Protein AF-A0A7U9SKX0-F1 (afdb_monomer)

Nearest PDB structures (foldseek):
  7txp-assembly1_A  TM=8.288E-01  e=1.253E-04  Acinetobacter baumannii
  7tol-assembly1_A  TM=6.303E-01  e=2.657E-05  Methanocaldococcus jannaschii
  4m99-assembly1_B  TM=7.082E-01  e=8.285E-03  Neisseria gonorrhoeae FA 1090
  4eaa-assembly1_A  TM=6.145E-01  e=7.823E-03  Caulobacter vibrioides
  4eab-assembly1_A  TM=6.140E-01  e=1.471E-02  Caulobacter vibrioides

pLDDT: mean 85.01, std 16.3, range [20.91, 98.81]

Secondary structure (DSSP, 8-state):
-----GGGS-SPEEEEE-SSHHHHHHHHHHHHTT--EEEEE-S-GGGTTSEETTEEEE-HHHHHHHTTTEEEEE-STTHHHHHHHHHHTT--EEEEETTEEE---SS--GGG-SSHHHHHHHHHTSEEEEES-HHHHHHHHHHTTTS-------TT-------HHHHTTEEEEESSTTS----TT--EEETHHHHGGGGTT--GGGT--HHHHHHHHHTPPPPSS----GGGTEEEE-TT-EEESS-TTTB---EETTTS-HHHHHHSHHHHHHHHHHHTT--TTB-TTT-TTS-S-------TTTTPPP--SS-SEEEE-----BSB--TTT-SS-B---HHHHHHHHHHHHHHHHTTHHHH-SEEEE-SSS-TTT-HHHHHHHH-SSSPEEEEEEEE-STT--HHHHHHHHHHEEEEEEEEE---SSHHHHHHHH-BS-TTHHHHHHHHHHHHHHHHHTTS-SEEEEEEEE-TTTGGGHHHHHHHHHHHT-SEEEEEE----SSS-HHHHHTT-SB-TTSPBPHHHHHHHHT----TTTEEESS---

Sequence (549 aa):
MKKMYLADVCEKEIVVFGCGKWGKRCIKDLLKKGWTVIGCCDNDTEKWGKQFSNYPVYSVEEIVRMKDRVTVVIATQYFPQIKKQLQKLGIDAFIYYSHNIYGLAYNHSIMGYEDAESLYHFLGSRYIRLVGTYKHREDFKYIFDKIRIDDEYDINGNCGWYGDNTKENLLCILCEKETDTFGSDVNYIYAEELFCTLDEDYIESSGKIPSLMLMKTYYGAMQDQTICARPFYYSVINSVYDFHFCCGDWSDSVGNILESSPDEIWNSSIAKIFRLSLINRTYSFCNVNTCVHLKPQADTTDKRMAGLPETKHIPDVLEIGIDKTCNLFCKSCRDCVIVENGGRKRKTEMARDIIISSGWLESCNTLLLGGQGEVFFSNVYKELMFHGGGKRSSLDLRTNGTLLTEEYFEKLKIKYRKLKIIVSIDAADKTTYRKLRRSNNVDSWDNLGKNLQMLAEKRKCGELDYFQINMCVQWDNYREIPAFIQWGEKLGVDKVYLTPIRNWGTYNSKEFEGVRIFDDNKVLKPEIKEVIHNLDYNKNKVEFAFDIS

Solvent-accessible surface area (backbone atoms only — not comparable to full-atom values): 30770 Å² total; per-residue (Å²): 133,81,82,61,47,67,89,66,61,67,100,48,40,32,29,35,33,22,90,46,78,49,19,60,49,47,52,55,53,38,49,76,72,71,47,59,71,70,29,31,27,45,89,55,73,90,48,44,82,39,70,56,97,89,22,48,22,36,45,68,72,56,47,62,77,40,46,93,54,41,39,38,31,33,15,47,96,61,39,71,62,51,47,56,54,34,52,77,67,75,41,72,66,31,43,50,51,91,96,41,58,50,67,88,65,83,83,80,56,80,90,76,51,95,47,66,67,57,42,51,52,54,51,61,75,36,46,28,35,78,41,57,56,70,68,41,42,52,51,46,48,65,73,47,66,86,59,65,70,68,69,80,81,59,94,79,79,66,79,78,86,71,61,77,79,50,61,80,40,37,36,36,33,32,45,44,93,79,70,80,78,77,63,99,83,65,53,61,47,52,43,76,78,53,36,54,64,41,43,77,70,55,45,71,78,35,78,54,54,27,32,61,53,39,52,52,34,74,75,36,67,67,45,62,34,63,71,61,53,50,62,41,35,30,34,28,32,35,63,85,38,34,30,20,47,48,60,71,85,30,26,61,56,54,22,30,51,87,80,42,53,68,63,57,40,66,71,24,48,52,37,51,45,53,45,46,13,31,59,54,30,31,44,74,58,46,36,74,93,68,27,87,85,57,53,96,55,71,39,86,74,89,62,73,62,67,90,52,68,80,68,56,94,58,44,43,30,42,34,46,24,50,52,58,20,19,74,46,24,24,61,69,76,35,93,54,68,40,69,73,51,76,72,60,32,52,52,44,53,50,45,50,51,51,49,59,73,66,46,48,78,72,68,25,48,30,42,34,42,32,84,52,24,27,39,81,66,23,65,67,45,41,47,69,75,62,58,74,90,67,67,28,53,30,37,43,39,35,34,65,37,51,71,54,42,70,71,55,49,54,54,46,57,66,40,27,76,36,41,32,44,37,31,50,56,46,49,64,46,72,67,49,27,54,68,44,41,29,60,88,54,89,55,42,64,61,39,26,54,53,30,49,51,52,49,27,51,34,39,74,75,64,77,32,75,41,42,32,43,32,31,57,38,23,60,87,40,49,88,34,52,68,57,37,52,55,49,36,60,76,43,64,45,62,33,38,41,37,34,71,56,70,84,76,75,65,49,55,76,75,58,39,61,71,35,40,53,48,51,98,84,70,44,65,36,67,75,56,46,54,60,56,74,73,56,87,75,61,71,88,35,44,45,65,72,56,86,81,127

Radius of gyration: 29.59 Å; Cα contacts (8 Å, |Δi|>4): 926; chains: 1; bounding box: 76×55×83 Å

Foldseek 3Di:
DDDCAVVVVPDAAEEEEDLDPQSLVQVVLCVVVVGHHAAYEYCPPVQAQHDRPNHHYHYPVVCLVCLVRYEYEYRDLCVVVVVVVCVVSVHHYWYCAPSGTDDDDPDDDCVPDNAVVRSLVLLQQAAEAEDDDPLLSVLLCLLPVSRDHNDDDDPPPDDDDDDPVNQVRYEYEYSDDPPDDDDPRHHYDYSLSCQRSLQVLPAVQLVDGLSVLLVCLSPADADQWAQDQQLQAAWEQAQQQFIDSDPVVFFRGQHGCLRPFQLSSCPGSSSSSCNSSSLRNRNSGTPLVPDPRTDPHGDPDNDRCPPHDHRDSAHLEYEYHHDQQAQWAFLQQHDDGDDDDDPSVVVLVSSLVSVLVVCRLQVHQEYEYDDRYALQRDPSSVCSQQPDDDAHRYYAYEHCQQRCDPVNLVSNLNRYVAYAYEHEQQALDPVLSCNGTNGPDPCSVVSSVVRLLVVLVCVVVVSHPAFEYEHADWLSHLLCVQSQQVVCVVSVHQAYEYEHRDRPPSDDPVRVCRIGQADPVRHGDPVSLVSVVPDDHDPSHYDYPGDSD

Mean predicted aligned error: 11.72 Å

Structure (mmCIF, N/CA/C/O backbone):
data_AF-A0A7U9SKX0-F1
#
_entry.id   AF-A0A7U9SKX0-F1
#
loop_
_atom_site.group_PDB
_atom_site.id
_atom_site.type_symbol
_atom_site.label_atom_id
_atom_site.label_alt_id
_atom_site.label_comp_id
_atom_site.label_asym_id
_atom_site.label_entity_id
_atom_site.label_seq_id
_atom_site.pdbx_PDB_ins_code
_atom_site.Cartn_x
_atom_site.Cartn_y
_atom_site.Cartn_z
_atom_site.occupancy
_atom_site.B_iso_or_equiv
_atom_site.auth_seq_id
_atom_site.auth_comp_id
_atom_site.auth_asym_id
_atom_site.auth_atom_id
_atom_site.pdbx_PDB_model_num
ATOM 1 N N . MET A 1 1 ? 29.977 -18.838 -32.651 1.00 25.42 1 MET A N 1
ATOM 2 C CA . MET A 1 1 ? 30.640 -17.514 -32.582 1.00 25.42 1 MET A CA 1
ATOM 3 C C . MET A 1 1 ? 30.849 -17.150 -31.121 1.00 25.42 1 MET A C 1
ATOM 5 O O . MET A 1 1 ? 29.916 -17.297 -30.341 1.00 25.42 1 MET A O 1
ATOM 9 N N . LYS A 1 2 ? 32.079 -16.789 -30.732 1.00 20.91 2 LYS A N 1
ATOM 10 C CA . LYS A 1 2 ? 32.450 -16.482 -29.341 1.00 20.91 2 LYS A CA 1
ATOM 11 C C . LYS A 1 2 ? 31.756 -15.197 -28.881 1.00 20.91 2 LYS A C 1
ATOM 13 O O . LYS A 1 2 ? 31.812 -14.193 -29.583 1.00 20.91 2 LYS A O 1
ATOM 18 N N . LYS A 1 3 ? 31.151 -15.238 -27.690 1.00 26.38 3 LYS A N 1
ATOM 19 C CA . LYS A 1 3 ? 30.895 -14.045 -26.871 1.00 26.38 3 LYS A CA 1
ATOM 20 C C . LYS A 1 3 ? 32.191 -13.238 -26.843 1.00 26.38 3 LYS A C 1
ATOM 22 O O . LYS A 1 3 ? 33.205 -13.813 -26.479 1.00 26.38 3 LYS A O 1
ATOM 27 N N . MET A 1 4 ? 32.157 -11.973 -27.248 1.00 32.72 4 MET A N 1
ATOM 28 C CA . MET A 1 4 ? 33.232 -11.042 -26.928 1.00 32.72 4 MET A CA 1
ATOM 29 C C . MET A 1 4 ? 32.782 -10.324 -25.662 1.00 32.72 4 MET A C 1
ATOM 31 O O . MET A 1 4 ? 32.078 -9.314 -25.706 1.00 32.72 4 MET A O 1
ATOM 35 N N . TYR A 1 5 ? 33.071 -10.937 -24.518 1.00 36.50 5 TYR A N 1
ATOM 36 C CA . TYR A 1 5 ? 32.975 -10.226 -23.253 1.00 36.50 5 TYR A CA 1
ATOM 37 C C . TYR A 1 5 ? 34.043 -9.136 -23.253 1.00 36.50 5 TYR A C 1
ATOM 39 O O . TYR A 1 5 ? 35.028 -9.228 -23.977 1.00 36.50 5 TYR A O 1
ATOM 47 N N . LEU A 1 6 ? 33.919 -8.134 -22.385 1.00 42.25 6 LEU A N 1
ATOM 48 C CA . LEU A 1 6 ? 35.057 -7.261 -22.096 1.00 42.25 6 LEU A CA 1
ATOM 49 C C . LEU A 1 6 ? 36.326 -8.076 -21.791 1.00 42.25 6 LEU A C 1
ATOM 51 O O . LEU A 1 6 ? 37.399 -7.656 -22.177 1.00 42.25 6 LEU A O 1
ATOM 55 N N . ALA A 1 7 ? 36.194 -9.280 -21.214 1.00 41.09 7 ALA A N 1
ATOM 56 C CA . ALA A 1 7 ? 37.291 -10.227 -20.995 1.00 41.09 7 ALA A CA 1
ATOM 57 C C . ALA A 1 7 ? 38.054 -10.650 -22.272 1.00 41.09 7 ALA A C 1
ATOM 59 O O . ALA A 1 7 ? 39.193 -11.091 -22.166 1.00 41.09 7 ALA A O 1
ATOM 60 N N . ASP A 1 8 ? 37.463 -10.491 -23.458 1.00 39.78 8 ASP A N 1
ATOM 61 C CA . ASP A 1 8 ? 38.101 -10.726 -24.760 1.00 39.78 8 ASP A CA 1
ATOM 62 C C . ASP A 1 8 ? 38.714 -9.439 -25.356 1.00 39.78 8 ASP A C 1
ATOM 64 O O . ASP A 1 8 ? 39.397 -9.480 -26.380 1.00 39.78 8 ASP A O 1
ATOM 68 N N . VAL A 1 9 ? 38.510 -8.285 -24.707 1.00 47.72 9 VAL A N 1
ATOM 69 C CA . VAL A 1 9 ? 39.101 -6.985 -25.054 1.00 47.72 9 VAL A CA 1
ATOM 70 C C . VAL A 1 9 ? 40.469 -6.872 -24.376 1.00 47.72 9 VAL A C 1
ATOM 72 O O . VAL A 1 9 ? 40.658 -6.221 -23.354 1.00 47.72 9 VAL A O 1
ATOM 75 N N . CYS A 1 10 ? 41.397 -7.620 -24.965 1.00 45.69 10 CYS A N 1
ATOM 76 C CA . CYS A 1 10 ? 42.851 -7.469 -25.002 1.00 45.69 10 CYS A CA 1
ATOM 77 C C . CYS A 1 10 ? 43.433 -6.211 -24.313 1.00 45.69 10 CYS A C 1
ATOM 79 O O . CYS A 1 10 ? 43.109 -5.109 -24.737 1.00 45.69 10 CYS A O 1
ATOM 81 N N . GLU A 1 11 ? 44.335 -6.409 -23.335 1.00 57.34 11 GLU A N 1
ATOM 82 C CA . GLU A 1 11 ? 45.517 -5.609 -22.898 1.00 57.34 11 GLU A CA 1
ATOM 83 C C . GLU A 1 11 ? 45.467 -4.060 -22.785 1.00 57.34 11 GLU A C 1
ATOM 85 O O . GLU A 1 11 ? 46.431 -3.459 -22.309 1.00 57.34 11 GLU A O 1
ATOM 90 N N . LYS A 1 12 ? 44.381 -3.390 -23.176 1.00 70.88 12 LYS A N 1
ATOM 91 C CA . LYS A 1 12 ? 44.266 -1.931 -23.297 1.00 70.88 12 LYS A CA 1
ATOM 92 C C . LYS A 1 12 ? 43.593 -1.304 -22.079 1.00 70.88 12 LYS A C 1
ATOM 94 O O . LYS A 1 12 ? 42.684 -1.866 -21.471 1.00 70.88 12 LYS A O 1
ATOM 99 N N . GLU A 1 13 ? 44.017 -0.091 -21.752 1.00 86.12 13 GLU A N 1
ATOM 100 C CA . GLU A 1 13 ? 43.443 0.719 -20.674 1.00 86.12 13 GLU A CA 1
ATOM 101 C C . GLU A 1 13 ? 42.091 1.322 -21.087 1.00 86.12 13 GLU A C 1
ATOM 103 O O . GLU A 1 13 ? 41.861 1.595 -22.263 1.00 86.12 13 GLU A O 1
ATOM 108 N N . ILE A 1 14 ? 41.182 1.561 -20.137 1.00 90.06 14 ILE A N 1
ATOM 109 C CA . ILE A 1 14 ? 39.834 2.060 -20.444 1.00 90.06 14 ILE A CA 1
ATOM 110 C C . ILE A 1 14 ? 39.716 3.566 -20.214 1.00 90.06 14 ILE A C 1
ATOM 112 O O . ILE A 1 14 ? 40.054 4.079 -19.143 1.00 90.06 14 ILE A O 1
ATOM 116 N N . VAL A 1 15 ? 39.119 4.254 -21.189 1.00 93.38 15 VAL A N 1
ATOM 117 C CA . VAL A 1 15 ? 38.597 5.616 -21.038 1.00 93.38 15 VAL A CA 1
ATOM 118 C C . VAL A 1 15 ? 37.073 5.595 -21.095 1.00 93.38 15 VAL A C 1
ATOM 120 O O . VAL A 1 15 ? 36.487 5.088 -22.050 1.00 93.38 15 VAL A O 1
ATOM 123 N N . VAL A 1 16 ? 36.417 6.190 -20.098 1.00 92.81 16 VAL A N 1
ATOM 124 C CA . VAL A 1 16 ? 34.949 6.293 -20.055 1.00 92.81 16 VAL A CA 1
ATOM 125 C C . VAL A 1 16 ? 34.485 7.612 -20.677 1.00 92.81 16 VAL A C 1
ATOM 127 O O . VAL A 1 16 ? 34.764 8.687 -20.152 1.00 92.81 16 VAL A O 1
ATOM 130 N N . PHE A 1 17 ? 33.747 7.552 -21.783 1.00 92.56 17 PHE A N 1
ATOM 131 C CA . PHE A 1 17 ? 33.210 8.728 -22.467 1.00 92.56 17 PHE A CA 1
ATOM 132 C C . PHE A 1 17 ? 31.843 9.119 -21.880 1.00 92.56 17 PHE A C 1
ATOM 134 O O . PHE A 1 17 ? 30.836 8.459 -22.135 1.00 92.56 17 PHE A O 1
ATOM 141 N N . GLY A 1 18 ? 31.806 10.207 -21.108 1.00 90.75 18 GLY A N 1
ATOM 142 C CA . GLY A 1 18 ? 30.617 10.796 -20.491 1.00 90.75 18 GLY A CA 1
ATOM 143 C C . GLY A 1 18 ? 30.817 11.103 -19.006 1.00 90.75 18 GLY A C 1
ATOM 144 O O . GLY A 1 18 ? 30.675 10.223 -18.161 1.00 90.75 18 GLY A O 1
ATOM 145 N N . CYS A 1 19 ? 31.064 12.364 -18.642 1.00 89.81 19 CYS A N 1
ATOM 146 C CA . CYS A 1 19 ? 31.247 12.790 -17.248 1.00 89.81 19 CYS A CA 1
ATOM 147 C C . CYS A 1 19 ? 29.909 13.166 -16.591 1.00 89.81 19 CYS A C 1
ATOM 149 O O . CYS A 1 19 ? 29.687 14.312 -16.190 1.00 89.81 19 CYS A O 1
ATOM 151 N N . GLY A 1 20 ? 28.998 12.194 -16.513 1.00 82.50 20 GLY A N 1
ATOM 152 C CA . GLY A 1 20 ? 27.678 12.319 -15.889 1.00 82.50 20 GLY A CA 1
ATOM 153 C C . GLY A 1 20 ? 27.314 11.097 -15.040 1.00 82.50 20 GLY A C 1
ATOM 154 O O . GLY A 1 20 ? 28.165 10.262 -14.725 1.00 82.50 20 GLY A O 1
ATOM 155 N N . LYS A 1 21 ? 26.032 10.955 -14.678 1.00 72.31 21 LYS A N 1
ATOM 156 C CA . LYS A 1 21 ? 25.551 9.843 -13.830 1.00 72.31 21 LYS A CA 1
ATOM 157 C C . LYS A 1 21 ? 25.954 8.457 -14.362 1.00 72.31 21 LYS A C 1
ATOM 159 O O . LYS A 1 21 ? 26.400 7.604 -13.595 1.00 72.31 21 LYS A O 1
ATOM 164 N N . TRP A 1 22 ? 25.866 8.270 -15.679 1.00 75.06 22 TRP A N 1
ATOM 165 C CA . TRP A 1 22 ? 26.190 7.023 -16.370 1.00 75.06 22 TRP A CA 1
ATOM 166 C C . TRP A 1 22 ? 27.690 6.721 -16.378 1.00 75.06 22 TRP A C 1
ATOM 168 O O . TRP A 1 22 ? 28.068 5.591 -16.083 1.00 75.06 22 TRP A O 1
ATOM 178 N N . GLY A 1 23 ? 28.548 7.723 -16.583 1.00 83.50 23 GLY A N 1
ATOM 179 C CA . GLY A 1 23 ? 29.998 7.561 -16.471 1.00 83.50 23 GLY A CA 1
ATOM 180 C C . GLY A 1 23 ? 30.450 7.147 -15.077 1.00 83.50 23 GLY A C 1
ATOM 181 O O . GLY A 1 23 ? 31.205 6.189 -14.935 1.00 83.50 23 GLY A O 1
ATOM 182 N N . LYS A 1 24 ? 29.924 7.787 -14.021 1.00 80.56 24 LYS A N 1
ATOM 183 C CA . LYS A 1 24 ? 30.245 7.408 -12.628 1.00 80.56 24 LYS A CA 1
ATOM 184 C C . LYS A 1 24 ? 29.889 5.946 -12.342 1.00 80.56 24 LYS A C 1
ATOM 186 O O . LYS A 1 24 ? 30.622 5.240 -11.650 1.00 80.56 24 LYS A O 1
ATOM 191 N N . ARG A 1 25 ? 28.754 5.493 -12.878 1.00 73.56 25 ARG A N 1
ATOM 192 C CA . ARG A 1 25 ? 28.272 4.114 -12.755 1.00 73.56 25 ARG A CA 1
ATOM 193 C C . ARG A 1 25 ? 29.148 3.135 -13.543 1.00 73.56 25 ARG A C 1
ATOM 195 O O . ARG A 1 25 ? 29.570 2.128 -12.982 1.00 73.56 25 ARG A O 1
ATOM 202 N N . CYS A 1 26 ? 29.480 3.484 -14.786 1.00 80.12 26 CYS A N 1
ATOM 203 C CA . CYS A 1 26 ? 30.374 2.728 -15.658 1.00 80.12 26 CYS A CA 1
ATOM 204 C C . CYS A 1 26 ? 31.718 2.455 -14.990 1.00 80.12 26 CYS A C 1
ATOM 206 O O . CYS A 1 26 ? 32.119 1.300 -14.869 1.00 80.12 26 CYS A O 1
ATOM 208 N N . ILE A 1 27 ? 32.354 3.501 -14.458 1.00 84.00 27 ILE A N 1
ATOM 209 C CA . ILE A 1 27 ? 33.626 3.401 -13.733 1.00 84.00 27 ILE A CA 1
ATOM 210 C C . ILE A 1 27 ? 33.508 2.404 -12.577 1.00 84.00 27 ILE A C 1
ATOM 212 O O . ILE A 1 27 ? 34.331 1.502 -12.448 1.00 84.00 27 ILE A O 1
ATOM 216 N N . LYS A 1 28 ? 32.460 2.516 -11.752 1.00 76.44 28 LYS A N 1
ATOM 217 C CA . LYS A 1 28 ? 32.255 1.619 -10.605 1.00 76.44 28 LYS A CA 1
ATOM 218 C C . LYS A 1 28 ? 32.132 0.151 -11.027 1.00 76.44 28 LYS A C 1
ATOM 220 O O . LYS A 1 28 ? 32.676 -0.721 -10.352 1.00 76.44 28 LYS A O 1
ATOM 225 N N . ASP A 1 29 ? 31.416 -0.126 -12.110 1.00 68.12 29 ASP A N 1
ATOM 226 C CA . ASP A 1 29 ? 31.218 -1.494 -12.594 1.00 68.12 29 ASP A CA 1
ATOM 227 C C . ASP A 1 29 ? 32.470 -2.073 -13.246 1.00 68.12 29 ASP A C 1
ATOM 229 O O . ASP A 1 29 ? 32.785 -3.243 -13.029 1.00 68.12 29 ASP A O 1
ATOM 233 N N . LEU A 1 30 ? 33.196 -1.253 -14.004 1.00 78.00 30 LEU A N 1
ATOM 234 C CA . LEU A 1 30 ? 34.485 -1.611 -14.588 1.00 78.00 30 LEU A CA 1
ATOM 235 C C . LEU A 1 30 ? 35.498 -1.970 -13.496 1.00 78.00 30 LEU A C 1
ATOM 237 O O . LEU A 1 30 ? 36.099 -3.041 -13.551 1.00 78.00 30 LEU A O 1
ATOM 241 N N . LEU A 1 31 ? 35.605 -1.148 -12.449 1.00 79.31 31 LEU A N 1
ATOM 242 C CA . LEU A 1 31 ? 36.495 -1.412 -11.315 1.00 79.31 31 LEU A CA 1
ATOM 243 C C . LEU A 1 31 ? 36.131 -2.705 -10.576 1.00 79.31 31 LEU A C 1
ATOM 245 O O . LEU A 1 31 ? 37.008 -3.507 -10.268 1.00 79.31 31 LEU A O 1
ATOM 249 N N . LYS A 1 32 ? 34.837 -2.959 -10.336 1.00 68.50 32 LYS A N 1
ATOM 250 C CA . LYS A 1 32 ? 34.375 -4.224 -9.732 1.00 68.50 32 LYS A CA 1
ATOM 251 C C . LYS A 1 32 ? 34.742 -5.454 -10.560 1.00 68.50 32 LYS A C 1
ATOM 253 O O . LYS A 1 32 ? 34.928 -6.527 -9.999 1.00 68.50 32 LYS A O 1
ATOM 258 N N . LYS A 1 33 ? 34.800 -5.298 -11.882 1.00 63.91 33 LYS A N 1
ATOM 259 C CA . LYS A 1 33 ? 35.157 -6.349 -12.838 1.00 63.91 33 LYS A CA 1
ATOM 260 C C . LYS A 1 33 ? 36.677 -6.447 -13.073 1.00 63.91 33 LYS A C 1
ATOM 262 O O . LYS A 1 33 ? 37.085 -7.241 -13.911 1.00 63.91 33 LYS A O 1
ATOM 267 N N . GLY A 1 34 ? 37.493 -5.676 -12.345 1.00 71.50 34 GLY A N 1
ATOM 268 C CA . GLY A 1 34 ? 38.957 -5.728 -12.407 1.00 71.50 34 GLY A CA 1
ATOM 269 C C . GLY A 1 34 ? 39.593 -4.935 -13.552 1.00 71.50 34 GLY A C 1
ATOM 270 O O . GLY A 1 34 ? 40.756 -5.165 -13.861 1.00 71.50 34 GLY A O 1
ATOM 271 N N . TRP A 1 35 ? 38.859 -4.018 -14.190 1.00 81.9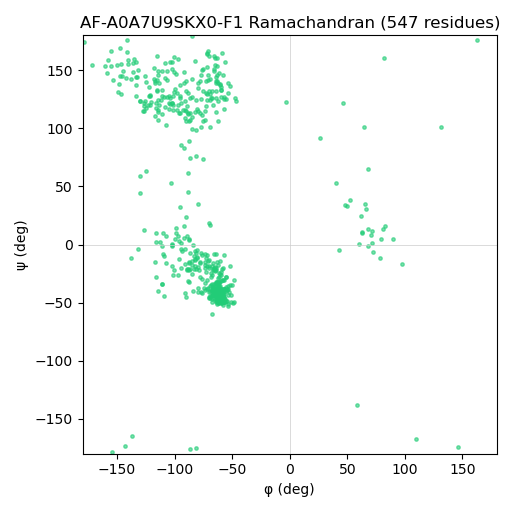4 35 TRP A N 1
ATOM 272 C CA . TRP A 1 35 ? 39.371 -3.236 -15.321 1.00 81.94 35 TRP A CA 1
ATOM 273 C C . TRP A 1 35 ? 40.144 -1.991 -14.888 1.00 81.94 35 TRP A C 1
ATOM 275 O O . TRP A 1 35 ? 39.736 -1.276 -13.969 1.00 81.94 35 TRP A O 1
ATOM 285 N N . THR A 1 36 ? 41.211 -1.677 -15.626 1.00 85.25 36 THR A N 1
ATOM 286 C CA . THR A 1 36 ? 42.016 -0.465 -15.432 1.00 85.25 36 THR A CA 1
ATOM 287 C C . THR A 1 36 ? 41.396 0.713 -16.179 1.00 85.25 36 THR A C 1
ATOM 289 O O . THR A 1 36 ? 41.579 0.868 -17.386 1.00 85.25 36 THR A O 1
ATOM 292 N N . VAL A 1 37 ? 40.661 1.558 -15.456 1.00 91.44 37 VAL A N 1
ATOM 293 C CA . VAL A 1 37 ? 40.193 2.859 -15.958 1.00 91.44 37 VAL A CA 1
ATOM 294 C C . VAL A 1 37 ? 41.297 3.893 -15.750 1.00 91.44 37 VAL A C 1
ATOM 296 O O . VAL A 1 37 ? 41.781 4.041 -14.631 1.00 91.44 37 VAL A O 1
ATOM 299 N N . ILE A 1 38 ? 41.684 4.614 -16.803 1.00 93.00 38 ILE A N 1
ATOM 300 C CA . ILE A 1 38 ? 42.750 5.633 -16.741 1.00 93.00 38 ILE A CA 1
ATOM 301 C C . ILE A 1 38 ? 42.234 7.068 -16.825 1.00 93.00 38 ILE A C 1
ATOM 303 O O . ILE A 1 38 ? 42.952 8.005 -16.488 1.00 93.00 38 ILE A O 1
ATOM 307 N N . GLY A 1 39 ? 40.991 7.253 -17.261 1.00 94.19 39 GLY A N 1
ATOM 308 C CA . GLY A 1 39 ? 40.446 8.577 -17.503 1.00 94.19 39 GLY A CA 1
ATOM 309 C C . GLY A 1 39 ? 39.001 8.569 -17.957 1.00 94.19 39 GLY A C 1
ATOM 310 O O . GLY A 1 39 ? 38.404 7.525 -18.235 1.00 94.19 39 GLY A O 1
ATOM 311 N N . CYS A 1 40 ? 38.455 9.771 -18.057 1.00 96.12 40 CYS A N 1
ATOM 312 C CA . CYS A 1 40 ? 37.176 10.036 -18.692 1.00 96.12 40 CYS A CA 1
ATOM 313 C C . CYS A 1 40 ? 37.376 10.907 -19.933 1.00 96.12 40 CYS A C 1
ATOM 315 O O . CYS A 1 40 ? 38.404 11.560 -20.072 1.00 96.12 40 CYS A O 1
ATOM 317 N N . CYS A 1 41 ? 36.387 10.948 -20.813 1.00 94.69 41 CYS A N 1
ATOM 318 C CA . CYS A 1 41 ? 36.327 11.888 -21.928 1.00 94.69 41 CYS A CA 1
ATOM 319 C C . CYS A 1 41 ? 34.934 12.523 -21.977 1.00 94.69 41 CYS A C 1
ATOM 321 O O . CYS A 1 41 ? 33.946 11.870 -21.638 1.00 94.69 41 CYS A O 1
ATOM 323 N N . ASP A 1 42 ? 34.840 13.795 -22.350 1.00 93.50 42 ASP A N 1
ATOM 324 C CA . ASP A 1 42 ? 33.566 14.501 -22.514 1.00 93.50 42 ASP A CA 1
ATOM 325 C C . ASP A 1 42 ? 33.696 15.526 -23.651 1.00 93.50 42 ASP A C 1
ATOM 327 O O . ASP A 1 42 ? 34.799 15.980 -23.945 1.00 93.50 42 ASP A O 1
ATOM 331 N N . ASN A 1 43 ? 32.586 15.904 -24.287 1.00 91.12 43 ASN A N 1
ATOM 332 C CA . ASN A 1 43 ? 32.580 16.979 -25.286 1.00 91.12 43 ASN A CA 1
ATOM 333 C C . ASN A 1 43 ? 32.497 18.372 -24.641 1.00 91.12 43 ASN A C 1
ATOM 335 O O . ASN A 1 43 ? 32.717 19.372 -25.319 1.00 91.12 43 ASN A O 1
ATOM 339 N N . ASP A 1 44 ? 32.175 18.444 -23.349 1.00 90.69 44 ASP A N 1
ATOM 340 C CA . ASP A 1 44 ? 32.168 19.689 -22.593 1.00 90.69 44 ASP A CA 1
ATOM 341 C C . ASP A 1 44 ? 33.597 20.170 -22.293 1.00 90.69 44 ASP A C 1
ATOM 343 O O . ASP A 1 44 ? 34.299 19.627 -21.431 1.00 90.69 44 ASP A O 1
ATOM 347 N N . THR A 1 45 ? 34.002 21.234 -22.988 1.00 92.81 45 THR A N 1
ATOM 348 C CA . THR A 1 45 ? 35.320 21.868 -22.864 1.00 92.81 45 THR A CA 1
ATOM 349 C C . THR A 1 45 ? 35.613 22.373 -21.455 1.00 92.81 45 THR A C 1
ATOM 351 O O . THR A 1 45 ? 36.776 22.442 -21.065 1.00 92.81 45 THR A O 1
ATOM 354 N N . GLU A 1 46 ? 34.590 22.708 -20.658 1.00 93.19 46 GLU A N 1
ATOM 355 C CA . GLU A 1 46 ? 34.797 23.167 -19.281 1.00 93.19 46 GLU A CA 1
ATOM 356 C C . GLU A 1 46 ? 35.277 22.048 -18.355 1.00 93.19 46 GLU A C 1
ATOM 358 O O . GLU A 1 46 ? 35.787 22.326 -17.263 1.00 93.19 46 GLU A O 1
ATOM 363 N N . LYS A 1 47 ? 35.100 20.782 -18.748 1.00 90.50 47 LYS A N 1
ATOM 364 C CA . L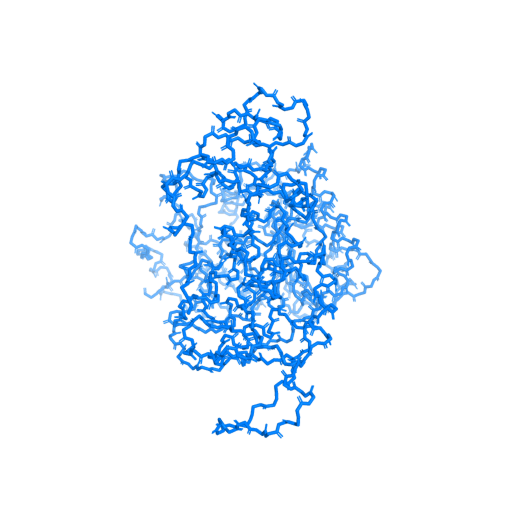YS A 1 47 ? 35.512 19.622 -17.953 1.00 90.50 47 LYS A CA 1
ATOM 365 C C . LYS A 1 47 ? 36.943 19.187 -18.246 1.00 90.50 47 LYS A C 1
ATOM 367 O O . LYS A 1 47 ? 37.532 18.514 -17.405 1.00 90.50 47 LYS A O 1
ATOM 372 N N . TRP A 1 48 ? 37.502 19.554 -19.396 1.00 95.12 48 TRP A N 1
ATOM 373 C CA . TRP A 1 48 ? 38.824 19.103 -19.830 1.00 95.12 48 TRP A CA 1
ATOM 374 C C . TRP A 1 48 ? 39.923 19.529 -18.852 1.00 95.12 48 TRP A C 1
ATOM 376 O O . TRP A 1 48 ? 39.918 20.640 -18.324 1.00 95.12 48 TRP A O 1
ATOM 386 N N . GLY A 1 49 ? 40.847 18.613 -18.561 1.00 88.31 49 GLY A N 1
ATOM 387 C CA . GLY A 1 49 ? 41.929 18.819 -17.594 1.00 88.31 49 GLY A CA 1
ATOM 388 C C . GLY A 1 49 ? 41.497 18.820 -16.121 1.00 88.31 49 GLY A C 1
ATOM 389 O O . GLY A 1 49 ? 42.356 18.825 -15.239 1.00 88.31 49 GLY A O 1
ATOM 390 N N . LYS A 1 50 ? 40.189 18.777 -15.821 1.00 94.88 50 LYS A N 1
ATOM 391 C CA . LYS A 1 50 ? 39.669 18.567 -14.460 1.00 94.88 50 LYS A CA 1
ATOM 392 C C . LYS A 1 50 ? 39.591 17.073 -14.141 1.00 94.88 50 LYS A C 1
ATOM 394 O O . LYS A 1 50 ? 39.922 16.215 -14.958 1.00 94.88 50 LYS A O 1
ATOM 399 N N . GLN A 1 51 ? 39.137 16.759 -12.930 1.00 94.12 51 GLN A N 1
ATOM 400 C CA . GLN A 1 51 ? 38.876 15.389 -12.504 1.00 94.12 51 GLN A CA 1
ATOM 401 C C . GLN A 1 51 ? 37.378 15.088 -12.432 1.00 94.12 51 GLN A C 1
ATOM 403 O O . GLN A 1 51 ? 36.585 15.897 -11.950 1.00 94.12 51 GLN A O 1
ATOM 408 N N . PHE A 1 52 ? 37.008 13.875 -12.837 1.00 92.69 52 PHE A N 1
ATOM 409 C CA . PHE A 1 52 ? 35.692 13.285 -12.636 1.00 92.69 52 PHE A CA 1
ATOM 410 C C . PHE A 1 52 ? 35.851 11.923 -11.959 1.00 92.69 52 PHE A C 1
ATOM 412 O O . PHE A 1 52 ? 36.525 11.036 -12.473 1.00 92.69 52 PHE A O 1
ATOM 419 N N . SER A 1 53 ? 35.235 11.739 -10.788 1.00 86.75 53 SER A N 1
ATOM 420 C CA . SER A 1 53 ? 35.375 10.507 -9.989 1.00 86.75 53 SER A CA 1
ATOM 421 C C . SER A 1 53 ? 36.840 10.101 -9.729 1.00 86.75 53 SER A C 1
ATOM 423 O O . SER A 1 53 ? 37.154 8.917 -9.743 1.00 86.75 53 SER A O 1
ATOM 425 N N . ASN A 1 54 ? 37.717 11.085 -9.481 1.00 90.50 54 ASN A N 1
ATOM 426 C CA . ASN A 1 54 ? 39.173 10.951 -9.284 1.00 90.50 54 ASN A CA 1
ATOM 427 C C . ASN A 1 54 ? 39.995 10.596 -10.538 1.00 90.50 54 ASN A C 1
ATOM 429 O O . ASN A 1 54 ? 41.196 10.366 -10.424 1.00 90.50 54 ASN A O 1
ATOM 433 N N . TYR A 1 55 ? 39.385 10.596 -11.724 1.00 94.88 55 TYR A N 1
ATOM 434 C CA . TYR A 1 55 ? 40.068 10.351 -12.995 1.00 94.88 55 TYR A CA 1
ATOM 435 C C . TYR A 1 55 ? 40.182 11.639 -13.816 1.00 94.88 55 TYR A C 1
ATOM 437 O O . TYR A 1 55 ? 39.243 12.440 -13.794 1.00 94.88 55 TYR A O 1
ATOM 445 N N . PRO A 1 56 ? 41.292 11.866 -14.540 1.00 96.12 56 PRO A N 1
ATOM 446 C CA . PRO A 1 56 ? 41.424 13.020 -15.427 1.00 96.12 56 PRO A CA 1
ATOM 447 C C . PRO A 1 56 ? 40.385 12.968 -16.553 1.00 96.12 56 PRO A C 1
ATOM 449 O O . PRO A 1 56 ? 40.032 11.888 -17.032 1.00 96.12 56 PRO A O 1
ATOM 452 N N . VAL A 1 57 ? 39.897 14.135 -16.972 1.00 97.00 57 VAL A N 1
ATOM 453 C CA . VAL A 1 57 ? 38.987 14.276 -18.113 1.00 97.00 57 VAL A CA 1
ATOM 454 C C . VAL A 1 57 ? 39.767 14.769 -19.330 1.00 97.00 57 VAL A C 1
ATOM 456 O O . VAL A 1 57 ? 40.280 15.887 -19.334 1.00 97.00 57 VAL A O 1
ATOM 459 N N . TYR A 1 58 ? 39.827 13.931 -20.357 1.00 95.62 58 TYR A N 1
ATOM 460 C CA . TYR A 1 58 ? 40.492 14.182 -21.629 1.00 95.62 58 TYR A CA 1
ATOM 461 C C . TYR A 1 58 ? 39.539 14.793 -22.662 1.00 95.62 58 TYR A C 1
ATOM 463 O O . TYR A 1 58 ? 38.349 14.465 -22.712 1.00 95.62 58 TYR A O 1
ATOM 471 N N . SER A 1 59 ? 40.095 15.625 -23.535 1.00 94.31 59 SER A N 1
ATOM 472 C CA . SER A 1 59 ? 39.482 16.015 -24.807 1.00 94.31 59 SER A CA 1
ATOM 473 C C . SER A 1 59 ? 39.465 14.850 -25.801 1.00 94.31 59 SER A C 1
ATOM 475 O O . SER A 1 59 ? 40.213 13.877 -25.666 1.00 94.31 59 SER A O 1
ATOM 477 N N . VAL A 1 60 ? 38.634 14.945 -26.839 1.00 91.19 60 VAL A N 1
ATOM 478 C CA . VAL A 1 60 ? 38.554 13.911 -27.884 1.00 91.19 60 VAL A CA 1
ATOM 479 C C . VAL A 1 60 ? 39.866 13.821 -28.668 1.00 91.19 60 VAL A C 1
ATOM 481 O O . VAL A 1 60 ? 40.312 12.726 -29.009 1.00 91.19 60 VAL A O 1
ATOM 484 N N . GLU A 1 61 ? 40.537 14.950 -28.892 1.00 90.69 61 GLU A N 1
ATOM 485 C CA . GLU A 1 61 ? 41.838 15.034 -29.556 1.00 90.69 61 GLU A CA 1
ATOM 486 C C . GLU A 1 61 ? 42.933 14.296 -28.776 1.00 90.69 61 GLU A C 1
ATOM 488 O O . GLU A 1 61 ? 43.808 13.664 -29.374 1.00 90.69 61 GLU A O 1
ATOM 493 N N . GLU A 1 62 ? 42.889 14.340 -27.444 1.00 92.75 62 GLU A N 1
ATOM 494 C CA . GLU A 1 62 ? 43.798 13.570 -26.593 1.00 92.75 62 GLU A CA 1
ATOM 495 C C . GLU A 1 62 ? 43.533 12.068 -26.705 1.00 92.75 62 GLU A C 1
ATOM 497 O O . GLU A 1 62 ? 44.489 11.296 -26.795 1.00 92.75 62 GLU A O 1
ATOM 502 N N . ILE A 1 63 ? 42.264 11.650 -26.796 1.00 92.38 63 ILE A N 1
ATOM 503 C CA . ILE A 1 63 ? 41.907 10.241 -27.021 1.00 92.38 63 ILE A CA 1
ATOM 504 C C . ILE A 1 63 ? 42.439 9.740 -28.364 1.00 92.38 63 ILE A C 1
ATOM 506 O O . ILE A 1 63 ? 42.995 8.644 -28.425 1.00 92.38 63 ILE A O 1
ATOM 510 N N . VAL A 1 64 ? 42.365 10.552 -29.425 1.00 90.81 64 VAL A N 1
ATOM 511 C CA . VAL A 1 64 ? 42.933 10.208 -30.742 1.00 90.81 64 VAL A CA 1
ATOM 512 C C . VAL A 1 64 ? 44.431 9.898 -30.650 1.00 90.81 64 VAL A C 1
ATOM 514 O O . VAL A 1 64 ? 44.896 8.964 -31.301 1.00 90.81 64 VAL A O 1
ATOM 517 N N . ARG A 1 65 ? 45.189 10.628 -29.819 1.00 91.25 65 ARG A N 1
ATOM 518 C CA . ARG A 1 65 ? 46.641 10.412 -29.640 1.00 91.25 65 ARG A CA 1
ATOM 519 C C . ARG A 1 65 ? 46.984 9.116 -28.906 1.00 91.25 65 ARG A C 1
ATOM 521 O O . ARG A 1 65 ? 48.116 8.657 -29.010 1.00 91.25 65 ARG A O 1
ATOM 528 N N . MET A 1 66 ? 46.037 8.541 -28.165 1.00 89.88 66 MET A N 1
ATOM 529 C CA . MET A 1 66 ? 46.233 7.315 -27.385 1.00 89.88 66 MET A CA 1
ATOM 530 C C . MET A 1 66 ? 45.362 6.141 -27.855 1.00 89.88 66 MET A C 1
ATOM 532 O O . MET A 1 66 ? 45.338 5.108 -27.191 1.00 89.88 66 MET A O 1
ATOM 536 N N . LYS A 1 67 ? 44.684 6.257 -29.005 1.00 84.62 67 LYS A N 1
ATOM 537 C CA . LYS A 1 67 ? 43.715 5.271 -29.525 1.00 84.62 67 LYS A CA 1
ATOM 538 C C . LYS A 1 67 ? 44.254 3.841 -29.669 1.00 84.62 67 LYS A C 1
ATOM 540 O O . LYS A 1 67 ? 43.503 2.879 -29.553 1.00 84.62 67 LYS A O 1
ATOM 545 N N . ASP A 1 68 ? 45.560 3.683 -29.880 1.00 83.69 68 ASP A N 1
ATOM 546 C CA . ASP A 1 68 ? 46.186 2.361 -29.996 1.00 83.69 68 ASP A CA 1
ATOM 547 C C . ASP A 1 68 ? 46.405 1.700 -28.624 1.00 83.69 68 ASP A C 1
ATOM 549 O O . ASP A 1 68 ? 46.455 0.475 -28.535 1.00 83.69 68 ASP A O 1
ATOM 553 N N . ARG A 1 69 ? 46.457 2.499 -27.550 1.00 86.19 69 ARG A N 1
ATOM 554 C CA . ARG A 1 69 ? 46.656 2.081 -26.153 1.00 86.19 69 ARG A CA 1
ATOM 555 C C . ARG A 1 69 ? 45.347 1.957 -25.369 1.00 86.19 69 ARG A C 1
ATOM 557 O O . ARG A 1 69 ? 45.301 1.198 -24.402 1.00 86.19 69 ARG A O 1
ATOM 564 N N . VAL A 1 70 ? 44.307 2.696 -25.763 1.00 86.69 70 VAL A N 1
ATOM 565 C CA . VAL A 1 70 ? 43.059 2.792 -24.994 1.00 86.69 70 VAL A CA 1
ATOM 566 C C . VAL A 1 70 ? 41.864 2.185 -25.708 1.00 86.69 70 VAL A C 1
ATOM 568 O O . VAL A 1 70 ? 41.745 2.233 -26.929 1.00 86.69 70 VAL A O 1
ATOM 571 N N . THR A 1 71 ? 40.939 1.679 -24.905 1.00 85.69 71 THR A N 1
ATOM 572 C CA . THR A 1 71 ? 39.592 1.300 -25.310 1.00 85.69 71 THR A CA 1
ATOM 573 C C . THR A 1 71 ? 38.612 2.335 -24.771 1.00 85.69 71 THR A C 1
ATOM 575 O O . THR A 1 71 ? 38.583 2.605 -23.567 1.00 85.69 71 THR A O 1
ATOM 578 N N . VAL A 1 72 ? 37.778 2.905 -25.642 1.00 88.50 72 VAL A N 1
ATOM 579 C CA . VAL A 1 72 ? 36.756 3.869 -25.218 1.00 88.50 72 VAL A CA 1
ATOM 580 C C . VAL A 1 72 ? 35.459 3.147 -24.871 1.00 88.50 72 VAL A C 1
ATOM 582 O O . VAL A 1 72 ? 34.973 2.321 -25.638 1.00 88.50 72 VAL A O 1
ATOM 585 N N . VAL A 1 73 ? 34.871 3.481 -23.724 1.00 86.88 73 VAL A N 1
ATOM 586 C CA . VAL A 1 73 ? 33.556 2.999 -23.292 1.00 86.88 73 VAL A CA 1
ATOM 587 C C . VAL A 1 73 ? 32.608 4.186 -23.161 1.00 86.88 73 VAL A C 1
ATOM 589 O O . VAL A 1 73 ? 32.755 5.016 -22.268 1.00 86.88 73 VAL A O 1
ATOM 592 N N . ILE A 1 74 ? 31.620 4.277 -24.043 1.00 83.25 74 ILE A N 1
ATOM 593 C CA . ILE A 1 74 ? 30.643 5.363 -24.089 1.00 83.25 74 ILE A CA 1
ATOM 594 C C . ILE A 1 74 ? 29.571 5.129 -23.023 1.00 83.25 74 ILE A C 1
ATOM 596 O O . ILE A 1 74 ? 28.804 4.176 -23.106 1.00 83.25 74 ILE A O 1
ATOM 600 N N . ALA A 1 75 ? 29.512 6.011 -22.029 1.00 84.25 75 ALA A N 1
ATOM 601 C CA . ALA A 1 75 ? 28.612 5.955 -20.882 1.00 84.25 75 ALA A CA 1
ATOM 602 C C . ALA A 1 75 ? 27.802 7.258 -20.775 1.00 84.25 75 ALA A C 1
ATOM 604 O O . ALA A 1 75 ? 27.918 8.028 -19.817 1.00 84.25 75 ALA A O 1
ATOM 605 N N . THR A 1 76 ? 26.984 7.521 -21.793 1.00 74.00 76 THR A N 1
ATOM 606 C CA . THR A 1 76 ? 26.140 8.716 -21.901 1.00 74.00 76 THR A CA 1
ATOM 607 C C . THR A 1 76 ? 24.870 8.412 -22.694 1.00 74.00 76 THR A C 1
ATOM 609 O O . THR A 1 76 ? 24.863 7.522 -23.538 1.00 74.00 76 THR A O 1
ATOM 612 N N . GLN A 1 77 ? 23.806 9.178 -22.447 1.00 57.28 77 GLN A N 1
ATOM 613 C CA . GLN A 1 77 ? 22.556 9.111 -23.215 1.00 57.28 77 GLN A CA 1
ATOM 614 C C . GLN A 1 77 ? 22.725 9.583 -24.670 1.00 57.28 77 GLN A C 1
ATOM 616 O O . GLN A 1 77 ? 21.968 9.188 -25.542 1.00 57.28 77 GLN A O 1
ATOM 621 N N . TYR A 1 78 ? 23.767 10.373 -24.950 1.00 63.91 78 TYR A N 1
ATOM 622 C CA . TYR A 1 78 ? 24.098 10.873 -26.290 1.00 63.91 78 TYR A CA 1
ATOM 623 C C . TYR A 1 78 ? 25.038 9.932 -27.064 1.00 63.91 78 TYR A C 1
ATOM 625 O O . TYR A 1 78 ? 25.797 10.359 -27.937 1.00 63.91 78 TYR A O 1
ATOM 633 N N . PHE A 1 79 ? 25.059 8.638 -26.724 1.00 65.38 79 PHE A N 1
ATOM 634 C CA . PHE A 1 79 ? 25.991 7.692 -27.338 1.00 65.38 79 PHE A CA 1
ATOM 635 C C . PHE A 1 79 ? 25.899 7.609 -28.877 1.00 65.38 79 PHE A C 1
ATOM 637 O O . PHE A 1 79 ? 26.956 7.396 -29.475 1.00 65.38 79 PHE A O 1
ATOM 644 N N . PRO A 1 80 ? 24.746 7.820 -29.561 1.00 51.19 80 PRO A N 1
ATOM 645 C CA . PRO A 1 80 ? 24.701 7.776 -31.024 1.00 51.19 80 PRO A CA 1
ATOM 646 C C . PRO A 1 80 ? 25.549 8.874 -31.679 1.00 51.19 80 PRO A C 1
ATOM 648 O O . PRO A 1 80 ? 26.276 8.603 -32.641 1.00 51.19 80 PRO A O 1
ATOM 651 N N . GLN A 1 81 ? 25.508 10.105 -31.148 1.00 64.06 81 GLN A N 1
ATOM 652 C CA . GLN A 1 81 ? 26.316 11.211 -31.671 1.00 64.06 81 GLN A CA 1
ATOM 653 C C . GLN A 1 81 ? 27.805 10.995 -31.373 1.00 64.06 81 GLN A C 1
ATOM 655 O O . GLN A 1 81 ? 28.638 11.144 -32.270 1.00 64.06 81 GLN A O 1
ATOM 660 N N . ILE A 1 82 ? 28.132 10.573 -30.145 1.00 76.06 82 ILE A N 1
ATOM 661 C CA . ILE A 1 82 ? 29.514 10.286 -29.729 1.00 76.06 82 ILE A CA 1
ATOM 662 C C . ILE A 1 82 ? 30.113 9.144 -30.554 1.00 76.06 82 ILE A C 1
ATOM 664 O O . ILE A 1 82 ? 31.245 9.235 -31.020 1.00 76.06 82 ILE A O 1
ATOM 668 N N . LYS A 1 83 ? 29.345 8.086 -30.821 1.00 67.31 83 LYS A N 1
ATOM 669 C CA . LYS A 1 83 ? 29.773 6.973 -31.673 1.00 67.31 83 LYS A CA 1
ATOM 670 C C . LYS A 1 83 ? 30.140 7.456 -33.076 1.00 67.31 83 LYS A C 1
ATOM 672 O O . LYS A 1 83 ? 31.230 7.147 -33.550 1.00 67.31 83 LYS A O 1
ATOM 677 N N . LYS A 1 84 ? 29.275 8.250 -33.723 1.00 68.69 84 LYS A N 1
ATOM 678 C CA . LYS A 1 84 ? 29.553 8.818 -35.058 1.00 68.69 84 LYS A CA 1
ATOM 679 C C . LYS A 1 84 ? 30.812 9.697 -35.049 1.00 68.69 84 LYS A C 1
ATOM 681 O O . LYS A 1 84 ? 31.577 9.670 -36.011 1.00 68.69 84 LYS A O 1
ATOM 686 N N . GLN A 1 85 ? 31.035 10.464 -33.981 1.00 83.88 85 GLN A N 1
ATOM 687 C CA . GLN A 1 85 ? 32.234 11.288 -33.795 1.00 83.88 85 GLN A CA 1
ATOM 688 C C . GLN A 1 85 ? 33.502 10.426 -33.706 1.00 83.88 85 GLN A C 1
ATOM 690 O O . GLN A 1 85 ? 34.443 10.654 -34.461 1.00 83.88 85 GLN A O 1
ATOM 695 N N . LEU A 1 86 ? 33.509 9.406 -32.845 1.00 82.31 86 LEU A N 1
ATOM 696 C CA . LEU A 1 86 ? 34.659 8.519 -32.645 1.00 82.31 86 LEU A CA 1
ATOM 697 C C . LEU A 1 86 ? 34.967 7.665 -33.885 1.00 82.31 86 LEU A C 1
ATOM 699 O O . LEU A 1 86 ? 36.132 7.516 -34.250 1.00 82.31 86 LEU A O 1
ATOM 703 N N . GLN A 1 87 ? 33.940 7.200 -34.604 1.00 76.88 87 GLN A N 1
ATOM 704 C CA . GLN A 1 87 ? 34.100 6.458 -35.862 1.00 76.88 87 GLN A CA 1
ATOM 705 C C . GLN A 1 87 ? 34.786 7.288 -36.951 1.00 76.88 87 GLN A C 1
ATOM 707 O O . GLN A 1 87 ? 35.692 6.794 -37.619 1.00 76.88 87 GLN A O 1
ATOM 712 N N . LYS A 1 88 ? 34.410 8.565 -37.107 1.00 80.56 88 LYS A N 1
ATOM 713 C CA . LYS A 1 88 ? 35.076 9.482 -38.054 1.00 80.56 88 LYS A CA 1
ATOM 714 C C . LYS A 1 88 ? 36.558 9.687 -37.733 1.00 80.56 88 LYS A C 1
ATOM 716 O O . LYS A 1 88 ? 37.332 10.015 -38.625 1.00 80.56 88 LYS A O 1
ATOM 721 N N . LEU A 1 89 ? 36.937 9.495 -36.474 1.00 84.69 89 LEU A N 1
ATOM 722 C CA . LEU A 1 89 ? 38.304 9.629 -35.976 1.00 84.69 89 LEU A CA 1
ATOM 723 C C . LEU A 1 89 ? 39.061 8.288 -35.941 1.00 84.69 89 LEU A C 1
ATOM 725 O O . LEU A 1 89 ? 40.225 8.248 -35.538 1.00 84.69 89 LEU A O 1
ATOM 729 N N . GLY A 1 90 ? 38.422 7.194 -36.375 1.00 80.94 90 GLY A N 1
ATOM 730 C CA . GLY A 1 90 ? 39.002 5.852 -36.375 1.00 80.94 90 GLY A CA 1
ATOM 731 C C . GLY A 1 90 ? 39.277 5.314 -34.970 1.00 80.94 90 GLY A C 1
ATOM 732 O O . GLY A 1 90 ? 40.300 4.664 -34.768 1.00 80.94 90 GLY A O 1
ATOM 733 N N . ILE A 1 91 ? 38.419 5.648 -34.001 1.00 80.81 91 ILE A N 1
ATOM 734 C CA . ILE A 1 91 ? 38.471 5.133 -32.630 1.00 80.81 91 ILE A CA 1
ATOM 735 C C . ILE A 1 91 ? 37.371 4.087 -32.460 1.00 80.81 91 ILE A C 1
ATOM 737 O O . ILE A 1 91 ? 36.183 4.399 -32.580 1.00 80.81 91 ILE A O 1
ATOM 741 N N . ASP A 1 92 ? 37.774 2.867 -32.117 1.00 69.94 92 ASP A N 1
ATOM 742 C CA . ASP A 1 92 ? 36.845 1.821 -31.709 1.00 69.94 92 ASP A CA 1
ATOM 743 C C . ASP A 1 92 ? 36.345 2.087 -30.288 1.00 69.94 92 ASP A C 1
ATOM 745 O O . ASP A 1 92 ? 37.115 2.379 -29.366 1.00 69.94 92 ASP A O 1
ATOM 749 N N . ALA A 1 93 ? 35.029 1.994 -30.111 1.00 76.06 93 ALA A N 1
ATOM 750 C CA . ALA A 1 93 ? 34.382 2.261 -28.840 1.00 76.06 93 ALA A CA 1
ATOM 751 C C . ALA A 1 93 ? 33.296 1.229 -28.539 1.00 76.06 93 ALA A C 1
ATOM 753 O O . ALA A 1 93 ? 32.533 0.818 -29.415 1.00 76.06 93 ALA A O 1
ATOM 754 N N . PHE A 1 94 ? 33.205 0.864 -27.268 1.00 72.94 94 PHE A N 1
ATOM 755 C CA . PHE A 1 94 ? 32.127 0.060 -26.716 1.00 72.94 94 PHE A CA 1
ATOM 756 C C . PHE A 1 94 ? 31.086 0.968 -26.075 1.00 72.94 94 PHE A C 1
ATOM 758 O O . PHE A 1 94 ? 31.377 2.104 -25.710 1.00 72.94 94 PHE A O 1
ATOM 765 N N . ILE A 1 95 ? 29.869 0.467 -25.899 1.00 65.19 95 ILE A N 1
ATOM 766 C CA . ILE A 1 95 ? 28.797 1.215 -25.240 1.00 65.19 95 ILE A CA 1
ATOM 767 C C . ILE A 1 95 ? 28.542 0.571 -23.884 1.00 65.19 95 ILE A C 1
ATOM 769 O O . ILE A 1 95 ? 28.332 -0.639 -23.795 1.00 65.19 95 ILE A O 1
ATOM 773 N N . TYR A 1 96 ? 28.583 1.385 -22.833 1.00 66.69 96 TYR A N 1
ATOM 774 C CA . TYR A 1 96 ? 28.160 0.994 -21.500 1.00 66.69 96 TYR A CA 1
ATOM 775 C C . TYR A 1 96 ? 26.664 1.222 -21.361 1.00 66.69 96 TYR A C 1
ATOM 777 O O . TYR A 1 96 ? 26.188 2.360 -21.356 1.00 66.69 96 TYR A O 1
ATOM 785 N N . TYR A 1 97 ? 25.933 0.122 -21.224 1.00 56.56 97 TYR A N 1
ATOM 786 C CA . TYR A 1 97 ? 24.485 0.148 -21.168 1.00 56.56 97 TYR A CA 1
ATOM 787 C C . TYR A 1 97 ? 23.967 -0.952 -20.247 1.00 56.56 97 TYR A C 1
ATOM 789 O O . TYR A 1 97 ? 24.412 -2.095 -20.335 1.00 56.56 97 TYR A O 1
ATOM 797 N N . SER A 1 98 ? 23.084 -0.592 -19.308 1.00 49.34 98 SER A N 1
ATOM 798 C CA . SER A 1 98 ? 22.557 -1.491 -18.267 1.00 49.34 98 SER A CA 1
ATOM 799 C C . SER A 1 98 ? 23.623 -2.437 -17.673 1.00 49.34 98 SER A C 1
ATOM 801 O O . SER A 1 98 ? 23.479 -3.654 -17.655 1.00 49.34 98 SER A O 1
ATOM 803 N N . HIS A 1 99 ? 24.752 -1.884 -17.206 1.00 51.97 99 HIS A N 1
ATOM 804 C CA . HIS A 1 99 ? 25.866 -2.634 -16.580 1.00 51.97 99 HIS A CA 1
ATOM 805 C C . HIS A 1 99 ? 26.680 -3.567 -17.486 1.00 51.97 99 HIS A C 1
ATOM 807 O O . HIS A 1 99 ? 27.663 -4.177 -17.032 1.00 51.97 99 HIS A O 1
ATOM 813 N N . ASN A 1 100 ? 26.312 -3.655 -18.758 1.00 48.56 100 ASN A N 1
ATOM 814 C CA . ASN A 1 100 ? 26.977 -4.456 -19.766 1.00 48.56 100 ASN A CA 1
ATOM 815 C C . ASN A 1 100 ? 27.725 -3.564 -20.754 1.00 48.56 100 ASN A C 1
ATOM 817 O O . ASN A 1 100 ? 27.454 -2.370 -20.889 1.00 48.56 100 ASN A O 1
ATOM 821 N N . ILE A 1 101 ? 28.736 -4.154 -21.385 1.00 53.81 101 ILE A N 1
ATOM 822 C CA . ILE A 1 101 ? 29.583 -3.488 -22.368 1.00 53.81 101 ILE A CA 1
ATOM 823 C C . ILE A 1 101 ? 29.553 -4.358 -23.610 1.00 53.81 101 ILE A C 1
ATOM 825 O O . ILE A 1 101 ? 29.959 -5.518 -23.563 1.00 53.81 101 ILE A O 1
ATOM 829 N N . TYR A 1 102 ? 28.992 -3.808 -24.681 1.00 49.22 102 TYR A N 1
ATOM 830 C CA . TYR A 1 102 ? 28.673 -4.547 -25.897 1.00 49.22 102 TYR A CA 1
ATOM 831 C C . TYR A 1 102 ? 29.682 -4.225 -26.999 1.00 49.22 102 TYR A C 1
ATOM 833 O O . TYR A 1 102 ? 29.921 -3.051 -27.299 1.00 49.22 102 TYR A O 1
ATOM 841 N N . GLY A 1 103 ? 30.268 -5.269 -27.596 1.00 43.06 103 GLY A N 1
ATOM 842 C CA . GLY A 1 103 ? 31.008 -5.171 -28.855 1.00 43.06 103 GLY A CA 1
ATOM 843 C C . GLY A 1 103 ? 30.046 -5.068 -30.038 1.00 43.06 103 GLY A C 1
ATOM 844 O O . GLY A 1 103 ? 28.960 -5.644 -30.009 1.00 43.06 103 GLY A O 1
ATOM 845 N N . LEU A 1 104 ? 30.425 -4.319 -31.074 1.00 40.16 104 LEU A N 1
ATOM 846 C CA . LEU A 1 104 ? 29.625 -4.161 -32.290 1.00 40.16 104 LEU A CA 1
ATOM 847 C C . LEU A 1 104 ? 29.448 -5.512 -33.001 1.00 40.16 104 LEU A C 1
ATOM 849 O O . LEU A 1 104 ? 30.375 -6.005 -33.639 1.00 40.16 104 LEU A O 1
ATOM 853 N N . ALA A 1 105 ? 28.248 -6.088 -32.926 1.00 34.28 105 ALA A N 1
ATOM 854 C CA . ALA A 1 105 ? 27.828 -7.130 -33.854 1.00 34.28 105 ALA A CA 1
ATOM 855 C C . ALA A 1 105 ? 27.439 -6.475 -35.189 1.00 34.28 105 ALA A C 1
ATOM 857 O O . ALA A 1 105 ? 26.627 -5.546 -35.231 1.00 34.28 105 ALA A O 1
ATOM 858 N N . TYR A 1 106 ? 28.054 -6.940 -36.276 1.00 32.31 106 TYR A N 1
ATOM 859 C CA . TYR A 1 106 ? 27.625 -6.616 -37.632 1.00 32.31 106 TYR A CA 1
ATOM 860 C C . TYR A 1 106 ? 26.225 -7.190 -37.887 1.00 32.31 106 TYR A C 1
ATOM 862 O O . TYR A 1 106 ? 25.949 -8.328 -37.524 1.00 32.31 106 TYR A O 1
ATOM 870 N N . ASN A 1 107 ? 25.400 -6.383 -38.559 1.00 36.72 107 ASN A N 1
ATOM 871 C CA . ASN A 1 107 ? 24.028 -6.633 -39.010 1.00 36.72 107 ASN A CA 1
ATOM 872 C C . ASN A 1 107 ? 22.984 -6.837 -37.892 1.00 36.72 107 ASN A C 1
ATOM 874 O O . ASN A 1 107 ? 22.825 -7.914 -37.338 1.00 36.72 107 ASN A O 1
ATOM 878 N N . HIS A 1 108 ? 22.219 -5.762 -37.651 1.00 44.09 108 HIS A N 1
ATOM 879 C CA . HIS A 1 108 ? 21.032 -5.664 -36.785 1.00 44.09 108 HIS A CA 1
ATOM 880 C C . HIS A 1 108 ? 21.277 -5.805 -35.274 1.00 44.09 108 HIS A C 1
ATOM 882 O O . HIS A 1 108 ? 20.744 -6.694 -34.623 1.00 44.09 108 HIS A O 1
ATOM 888 N N . SER A 1 109 ? 22.009 -4.851 -34.686 1.00 45.53 109 SER A N 1
ATOM 889 C CA . SER A 1 109 ? 21.894 -4.595 -33.243 1.00 45.53 109 SER A CA 1
ATOM 890 C C . SER A 1 109 ? 20.812 -3.541 -32.985 1.00 45.53 109 SER A C 1
ATOM 892 O O . SER A 1 109 ? 20.730 -2.548 -33.709 1.00 45.53 109 SER A O 1
ATOM 894 N N . ILE A 1 110 ? 20.025 -3.719 -31.917 1.00 49.34 110 ILE A N 1
ATOM 895 C CA . ILE A 1 110 ? 19.066 -2.729 -31.372 1.00 49.34 110 ILE A CA 1
ATOM 896 C C . ILE A 1 110 ? 19.736 -1.357 -31.124 1.00 49.34 110 ILE A C 1
ATOM 898 O O . ILE A 1 110 ? 19.079 -0.323 -31.077 1.00 49.34 110 ILE A O 1
ATOM 902 N N . MET A 1 111 ? 21.072 -1.322 -31.051 1.00 42.56 111 MET A N 1
ATOM 903 C CA . MET A 1 111 ? 21.917 -0.148 -30.798 1.00 42.56 111 MET A CA 1
ATOM 904 C C . MET A 1 111 ? 21.980 0.888 -31.944 1.00 42.56 111 MET A C 1
ATOM 906 O O . MET A 1 111 ? 22.929 1.679 -32.009 1.00 42.56 111 MET A O 1
ATOM 910 N N . GLY A 1 112 ? 21.020 0.863 -32.872 1.00 43.91 112 GLY A N 1
ATOM 911 C CA . GLY A 1 112 ? 20.869 1.820 -33.974 1.00 43.91 112 GLY A CA 1
ATOM 912 C C . GLY A 1 112 ? 19.668 2.766 -33.854 1.00 43.91 112 GLY A C 1
ATOM 913 O O . GLY A 1 112 ? 19.580 3.688 -34.661 1.00 43.91 112 GLY A O 1
ATOM 914 N N . TYR A 1 113 ? 18.770 2.555 -32.887 1.00 50.81 113 TYR A N 1
ATOM 915 C CA . TYR A 1 113 ? 17.549 3.352 -32.715 1.00 50.81 113 TYR A CA 1
ATOM 916 C C . TYR A 1 113 ? 17.761 4.477 -31.694 1.00 50.81 113 TYR A C 1
ATOM 918 O O . TYR A 1 113 ? 18.430 4.277 -30.681 1.00 50.81 113 TYR A O 1
ATOM 926 N N . GLU A 1 114 ? 17.251 5.674 -32.000 1.00 49.72 114 GLU A N 1
ATOM 927 C CA . GLU A 1 114 ? 17.467 6.891 -31.199 1.00 49.72 114 GLU A CA 1
ATOM 928 C C . GLU A 1 114 ? 16.511 6.990 -29.991 1.00 49.72 114 GLU A C 1
ATOM 930 O O . GLU A 1 114 ? 16.829 7.690 -29.030 1.00 49.72 114 GLU A O 1
ATOM 935 N N . ASP A 1 115 ? 15.403 6.240 -30.014 1.00 56.22 115 ASP A N 1
ATOM 936 C CA . ASP A 1 115 ? 14.360 6.176 -28.984 1.00 56.22 115 ASP A CA 1
ATOM 937 C C . ASP A 1 115 ? 13.593 4.832 -29.032 1.00 56.22 115 ASP A C 1
ATOM 939 O O . ASP A 1 115 ? 13.697 4.067 -30.004 1.00 56.22 115 ASP A O 1
ATOM 943 N N . ALA A 1 116 ? 12.814 4.527 -27.983 1.00 63.31 116 ALA A N 1
ATOM 944 C CA . ALA A 1 116 ? 11.966 3.338 -27.953 1.00 63.31 116 ALA A CA 1
ATOM 945 C C . ALA A 1 116 ? 10.940 3.297 -29.089 1.00 63.31 116 ALA A C 1
ATOM 947 O O . ALA A 1 116 ? 10.697 2.216 -29.618 1.00 63.31 116 ALA A O 1
ATOM 948 N N . GLU A 1 117 ? 10.336 4.418 -29.487 1.00 69.06 117 GLU A N 1
ATOM 949 C CA . GLU A 1 117 ? 9.306 4.439 -30.538 1.00 69.06 117 GLU A CA 1
ATOM 950 C C . GLU A 1 117 ? 9.844 3.863 -31.855 1.00 69.06 117 GLU A C 1
ATOM 952 O O . GLU A 1 117 ? 9.231 2.977 -32.457 1.00 69.06 117 GLU A O 1
ATOM 957 N N . SER A 1 118 ? 11.047 4.278 -32.239 1.00 66.69 118 SER A N 1
ATOM 958 C CA . SER A 1 118 ? 11.767 3.799 -33.415 1.00 66.69 118 SER A CA 1
ATOM 959 C C . SER A 1 118 ? 12.095 2.307 -33.322 1.00 66.69 118 SER A C 1
ATOM 961 O O . SER A 1 118 ? 11.987 1.578 -34.314 1.00 66.69 118 SER A O 1
ATOM 963 N N . LEU A 1 119 ? 12.455 1.827 -32.129 1.00 73.50 119 LEU A N 1
ATOM 964 C CA . LEU A 1 119 ? 12.675 0.405 -31.881 1.00 73.50 119 LEU A CA 1
ATOM 965 C C . LEU A 1 119 ? 11.372 -0.400 -31.981 1.00 73.50 119 LEU A C 1
ATOM 967 O O . LEU A 1 119 ? 11.347 -1.429 -32.653 1.00 73.50 119 LEU A O 1
ATOM 971 N N . TYR A 1 120 ? 10.285 0.058 -31.357 1.00 78.12 120 TYR A N 1
ATOM 972 C CA . TYR A 1 120 ? 8.976 -0.594 -31.445 1.00 78.12 120 TYR A CA 1
ATOM 973 C C . TYR A 1 120 ? 8.455 -0.605 -32.886 1.00 78.12 120 TYR A C 1
ATOM 975 O O . TYR A 1 120 ? 7.903 -1.615 -33.319 1.00 78.12 120 TYR A O 1
ATOM 983 N N . HIS A 1 121 ? 8.687 0.462 -33.656 1.00 78.81 121 HIS A N 1
ATOM 984 C CA . HIS A 1 121 ? 8.368 0.507 -35.080 1.00 78.81 121 HIS A CA 1
ATOM 985 C C . HIS A 1 121 ? 9.156 -0.542 -35.874 1.00 78.81 121 HIS A C 1
ATOM 987 O O . HIS A 1 121 ? 8.575 -1.294 -36.659 1.00 78.81 121 HIS A O 1
ATOM 993 N N . PHE A 1 122 ? 10.467 -0.651 -35.634 1.00 81.25 122 PHE A N 1
ATOM 994 C CA . PHE A 1 122 ? 11.284 -1.698 -36.245 1.00 81.25 122 PHE A CA 1
ATOM 995 C C . PHE A 1 122 ? 10.776 -3.094 -35.889 1.00 81.25 122 PHE A C 1
ATOM 997 O O . PHE A 1 122 ? 10.563 -3.904 -36.790 1.00 81.25 122 PHE A O 1
ATOM 1004 N N . LEU A 1 123 ? 10.547 -3.373 -34.606 1.00 81.94 123 LEU A N 1
ATOM 1005 C CA . LEU A 1 123 ? 10.059 -4.674 -34.153 1.00 81.94 123 LEU A CA 1
ATOM 1006 C C . LEU A 1 123 ? 8.685 -4.991 -34.760 1.00 81.94 123 LEU A C 1
ATOM 1008 O O . LEU A 1 123 ? 8.471 -6.108 -35.217 1.00 81.94 123 LEU A O 1
ATOM 1012 N N . GLY A 1 124 ? 7.798 -3.997 -34.868 1.00 81.19 124 GLY A N 1
ATOM 1013 C CA . GLY A 1 124 ? 6.494 -4.130 -35.523 1.00 81.19 124 GLY A CA 1
ATOM 1014 C C . GLY A 1 124 ? 6.560 -4.369 -37.037 1.00 81.19 124 GLY A C 1
ATOM 1015 O O . GLY A 1 124 ? 5.617 -4.915 -37.607 1.00 81.19 124 GLY A O 1
ATOM 1016 N N . SER A 1 125 ? 7.667 -4.005 -37.694 1.00 80.81 125 SER A N 1
ATOM 1017 C CA . SER A 1 125 ? 7.904 -4.293 -39.118 1.00 80.81 125 SER A CA 1
ATOM 1018 C C . SER A 1 125 ? 8.404 -5.719 -39.387 1.00 80.81 125 SER A C 1
ATOM 1020 O O . SER A 1 125 ? 8.471 -6.141 -40.543 1.00 80.81 125 SER A O 1
ATOM 1022 N N . ARG A 1 126 ? 8.775 -6.465 -38.339 1.00 81.50 126 ARG A N 1
ATOM 1023 C CA . ARG A 1 126 ? 9.303 -7.831 -38.436 1.00 81.50 126 ARG A CA 1
ATOM 1024 C C . ARG A 1 126 ? 8.233 -8.872 -38.114 1.00 81.50 126 ARG A C 1
ATOM 1026 O O . ARG A 1 126 ? 7.213 -8.576 -37.494 1.00 81.50 126 ARG A O 1
ATOM 1033 N N . TYR A 1 127 ? 8.490 -10.104 -38.545 1.00 83.19 127 TYR A N 1
ATOM 1034 C CA . TYR A 1 127 ? 7.784 -11.278 -38.041 1.00 83.19 127 TYR A CA 1
ATOM 1035 C C . TYR A 1 127 ? 8.521 -11.763 -36.788 1.00 83.19 127 TYR A C 1
ATOM 1037 O O . TYR A 1 127 ? 9.645 -12.266 -36.897 1.00 83.19 127 TYR A O 1
ATOM 1045 N N . ILE A 1 128 ? 7.941 -11.552 -35.604 1.00 86.75 128 ILE A N 1
ATOM 1046 C CA . ILE A 1 128 ? 8.618 -11.815 -34.327 1.00 86.75 128 ILE A CA 1
ATOM 1047 C C . ILE A 1 128 ? 8.283 -13.213 -33.815 1.00 86.75 128 ILE A C 1
ATOM 1049 O O . ILE A 1 128 ? 7.127 -13.517 -33.513 1.00 86.75 128 ILE A O 1
ATOM 1053 N N . ARG A 1 129 ? 9.328 -14.021 -33.618 1.00 86.94 129 ARG A N 1
ATOM 1054 C CA . ARG A 1 129 ? 9.260 -15.354 -33.005 1.00 86.94 129 ARG A CA 1
ATOM 1055 C C . ARG A 1 129 ? 10.020 -15.385 -31.685 1.00 86.94 129 ARG A C 1
ATOM 1057 O O . ARG A 1 129 ? 11.162 -14.939 -31.628 1.00 86.94 129 ARG A O 1
ATOM 1064 N N . LEU A 1 130 ? 9.426 -15.941 -30.632 1.00 88.88 130 LEU A N 1
ATOM 1065 C CA . LEU A 1 130 ? 10.064 -16.092 -29.325 1.00 88.88 130 LEU A CA 1
ATOM 1066 C C . LEU A 1 130 ? 10.641 -17.499 -29.162 1.00 88.88 130 LEU A C 1
ATOM 1068 O O . LEU A 1 130 ? 9.946 -18.502 -29.324 1.00 88.88 130 LEU A O 1
ATOM 1072 N N . VAL A 1 131 ? 11.903 -17.581 -28.749 1.00 85.62 131 VAL A N 1
ATOM 1073 C CA . VAL A 1 131 ? 12.630 -18.843 -28.567 1.00 85.62 131 VAL A CA 1
ATOM 1074 C C . VAL A 1 131 ? 13.130 -18.938 -27.128 1.00 85.62 131 VAL A C 1
ATOM 1076 O O . VAL A 1 131 ? 13.784 -18.025 -26.637 1.00 85.62 131 VAL A O 1
ATOM 1079 N N . GLY A 1 132 ? 12.829 -20.038 -26.438 1.00 85.69 132 GLY A N 1
ATOM 1080 C CA . GLY A 1 132 ? 13.242 -20.292 -25.052 1.00 85.69 132 GLY A CA 1
ATOM 1081 C C . GLY A 1 132 ? 12.193 -21.089 -24.276 1.00 85.69 132 GLY A C 1
ATOM 1082 O O . GLY A 1 132 ? 11.176 -21.510 -24.845 1.00 85.69 132 GLY A O 1
ATOM 1083 N N . THR A 1 133 ? 12.407 -21.286 -22.969 1.00 85.94 133 THR A N 1
ATOM 1084 C CA . THR A 1 133 ? 11.402 -21.948 -22.117 1.00 85.94 133 THR A CA 1
ATOM 1085 C C . THR A 1 133 ? 10.043 -21.244 -22.160 1.00 85.94 133 THR A C 1
ATOM 1087 O O . THR A 1 133 ? 9.937 -20.048 -22.439 1.00 85.94 133 THR A O 1
ATOM 1090 N N . TYR A 1 134 ? 8.979 -21.986 -21.840 1.00 85.62 134 TYR A N 1
ATOM 1091 C CA . TYR A 1 134 ? 7.635 -21.421 -21.701 1.00 85.62 134 TYR A CA 1
ATOM 1092 C C . TYR A 1 134 ? 7.623 -20.202 -20.763 1.00 85.62 134 TYR A C 1
ATOM 1094 O O . TYR A 1 134 ? 7.171 -19.133 -21.161 1.00 85.62 134 TYR A O 1
ATOM 1102 N N . LYS A 1 135 ? 8.219 -20.321 -19.567 1.00 88.06 135 LYS A N 1
ATOM 1103 C CA . LYS A 1 135 ? 8.315 -19.223 -18.592 1.00 88.06 135 LYS A CA 1
ATOM 1104 C C . LYS A 1 135 ? 8.931 -17.962 -19.204 1.00 88.06 135 LYS A C 1
ATOM 1106 O O . LYS A 1 135 ? 8.338 -16.896 -19.105 1.00 88.06 135 LYS A O 1
ATOM 1111 N N . HIS A 1 136 ? 10.106 -18.073 -19.821 1.00 90.00 136 HIS A N 1
ATOM 1112 C CA . HIS A 1 136 ? 10.840 -16.917 -20.341 1.00 90.00 136 HIS A CA 1
ATOM 1113 C C . HIS A 1 136 ? 10.109 -16.234 -21.505 1.00 90.00 136 HIS A C 1
ATOM 1115 O O . HIS A 1 136 ? 10.069 -15.006 -21.576 1.00 90.00 136 HIS A O 1
ATOM 1121 N N . ARG A 1 137 ? 9.455 -17.013 -22.376 1.00 90.81 137 ARG A N 1
ATOM 1122 C CA . ARG A 1 137 ? 8.618 -16.460 -23.451 1.00 90.81 137 ARG A CA 1
ATOM 1123 C C . ARG A 1 137 ? 7.405 -15.714 -22.898 1.00 90.81 137 ARG A C 1
ATOM 1125 O O . ARG A 1 137 ? 7.110 -14.613 -23.352 1.00 90.81 137 ARG A O 1
ATOM 1132 N N . GLU A 1 138 ? 6.737 -16.263 -21.888 1.00 90.94 138 GLU A N 1
ATOM 1133 C CA . GLU A 1 138 ? 5.600 -15.596 -21.245 1.00 90.94 138 GLU A CA 1
ATOM 1134 C C . GLU A 1 138 ? 6.019 -14.387 -20.388 1.00 90.94 138 GLU A C 1
ATOM 1136 O O . GLU A 1 138 ? 5.263 -13.424 -20.276 1.00 90.94 138 GLU A O 1
ATOM 1141 N N . ASP A 1 139 ? 7.216 -14.396 -19.789 1.00 93.38 139 ASP A N 1
ATOM 1142 C CA . ASP A 1 139 ? 7.796 -13.228 -19.107 1.00 93.38 139 ASP A CA 1
ATOM 1143 C C . ASP A 1 139 ? 8.025 -12.091 -20.105 1.00 93.38 139 ASP A C 1
ATOM 1145 O O . ASP A 1 139 ? 7.660 -10.944 -19.840 1.00 93.38 139 ASP A O 1
ATOM 1149 N N . PHE A 1 140 ? 8.586 -12.423 -21.270 1.00 92.94 140 PHE A N 1
ATOM 1150 C CA . PHE A 1 140 ? 8.826 -11.467 -22.340 1.00 92.94 140 PHE A CA 1
ATOM 1151 C C . PHE A 1 140 ? 7.518 -10.859 -22.859 1.00 92.94 140 PHE A C 1
ATOM 1153 O O . PHE A 1 140 ? 7.395 -9.638 -22.882 1.00 92.94 140 PHE A O 1
ATOM 1160 N N . LYS A 1 141 ? 6.521 -11.691 -23.198 1.00 92.31 141 LYS A N 1
ATOM 1161 C CA . LYS A 1 141 ? 5.189 -11.226 -23.632 1.00 92.31 141 LYS A CA 1
ATOM 1162 C C . LYS A 1 141 ? 4.530 -10.325 -22.597 1.00 92.31 141 LYS A C 1
ATOM 1164 O O . LYS A 1 141 ? 3.938 -9.313 -22.952 1.00 92.31 141 LYS A O 1
ATOM 1169 N N . TYR A 1 142 ? 4.634 -10.691 -21.319 1.00 92.94 142 TYR A N 1
ATOM 1170 C CA . TYR A 1 142 ? 4.062 -9.892 -20.248 1.00 92.94 142 TYR A CA 1
ATOM 1171 C C . TYR A 1 142 ? 4.717 -8.512 -20.186 1.00 92.94 142 TYR A C 1
ATOM 1173 O O . TYR A 1 142 ? 4.004 -7.519 -20.146 1.00 92.94 142 TYR A O 1
ATOM 1181 N N . ILE A 1 143 ? 6.051 -8.421 -20.200 1.00 93.50 143 ILE A N 1
ATOM 1182 C CA . ILE A 1 143 ? 6.770 -7.141 -20.095 1.00 93.50 143 ILE A CA 1
ATOM 1183 C C . ILE A 1 143 ? 6.612 -6.285 -21.354 1.00 93.50 143 ILE A C 1
ATOM 1185 O O . ILE A 1 143 ? 6.298 -5.101 -21.237 1.00 93.50 143 ILE A O 1
ATOM 1189 N N . PHE A 1 144 ? 6.767 -6.883 -22.531 1.00 90.94 144 PHE A N 1
ATOM 1190 C CA . PHE A 1 144 ? 6.722 -6.216 -23.831 1.00 90.94 144 PHE A CA 1
ATOM 1191 C C . PHE A 1 144 ? 5.390 -6.461 -24.548 1.00 90.94 144 PHE A C 1
ATOM 1193 O O . PHE A 1 144 ? 5.347 -6.868 -25.706 1.00 90.94 144 PHE A O 1
ATOM 1200 N N . ASP A 1 145 ? 4.292 -6.176 -23.855 1.00 88.69 145 ASP A N 1
ATOM 1201 C CA . ASP A 1 145 ? 2.908 -6.369 -24.322 1.00 88.69 145 ASP A CA 1
ATOM 1202 C C . ASP A 1 145 ? 2.528 -5.528 -25.551 1.00 88.69 145 ASP A C 1
ATOM 1204 O O . ASP A 1 145 ? 1.526 -5.804 -26.206 1.00 88.69 145 ASP A O 1
ATOM 1208 N N . LYS A 1 146 ? 3.331 -4.513 -25.879 1.00 87.00 146 LYS A N 1
ATOM 1209 C CA . LYS A 1 146 ? 3.179 -3.691 -27.087 1.00 87.00 146 LYS A CA 1
ATOM 1210 C C . LYS A 1 146 ? 3.849 -4.291 -28.327 1.00 87.00 146 LYS A C 1
ATOM 1212 O O . LYS A 1 146 ? 3.592 -3.813 -29.430 1.00 87.00 146 LYS A O 1
ATOM 1217 N N . ILE A 1 147 ? 4.719 -5.295 -28.180 1.00 87.50 147 ILE A N 1
ATOM 1218 C CA . ILE A 1 147 ? 5.346 -5.964 -29.326 1.00 87.50 147 ILE A CA 1
ATOM 1219 C C . ILE A 1 147 ? 4.366 -7.000 -29.872 1.00 87.50 147 ILE A C 1
ATOM 1221 O O . ILE A 1 147 ? 3.944 -7.907 -29.155 1.00 87.50 147 ILE A O 1
ATOM 1225 N N . ARG A 1 148 ? 4.040 -6.901 -31.165 1.00 86.94 148 ARG A N 1
ATOM 1226 C CA . ARG A 1 148 ? 3.302 -7.957 -31.861 1.00 86.94 148 ARG A CA 1
ATOM 1227 C C . ARG A 1 148 ? 4.181 -9.204 -31.941 1.00 86.94 148 ARG A C 1
ATOM 1229 O O . ARG A 1 148 ? 5.260 -9.158 -32.521 1.00 86.94 148 ARG A O 1
ATOM 1236 N N . ILE A 1 149 ? 3.700 -10.301 -31.368 1.00 88.25 149 ILE A N 1
ATOM 1237 C CA . ILE A 1 149 ? 4.336 -11.615 -31.456 1.00 88.25 149 ILE A CA 1
ATOM 1238 C C . ILE A 1 149 ? 3.536 -12.457 -32.445 1.00 88.25 149 ILE A C 1
ATOM 1240 O O . ILE A 1 149 ? 2.325 -12.592 -32.286 1.00 88.25 149 ILE A O 1
ATOM 1244 N N . ASP A 1 150 ? 4.209 -13.016 -33.447 1.00 83.12 150 ASP A N 1
ATOM 1245 C CA . ASP A 1 150 ? 3.574 -13.711 -34.572 1.00 83.12 150 ASP A CA 1
ATOM 1246 C C . ASP A 1 150 ? 3.576 -15.251 -34.412 1.00 83.12 150 ASP A C 1
ATOM 1248 O O . ASP A 1 150 ? 3.260 -15.987 -35.347 1.00 83.12 150 ASP A O 1
ATOM 1252 N N . ASP A 1 151 ? 3.948 -15.760 -33.234 1.00 67.94 151 ASP A N 1
ATOM 1253 C CA . ASP A 1 151 ? 4.050 -17.198 -32.959 1.00 67.94 151 ASP A CA 1
ATOM 1254 C C . ASP A 1 151 ? 2.687 -17.875 -32.716 1.00 67.94 151 ASP A C 1
ATOM 1256 O O . ASP A 1 151 ? 2.083 -17.722 -31.651 1.00 67.94 151 ASP A O 1
ATOM 1260 N N . GLU A 1 152 ? 2.293 -18.757 -33.641 1.00 51.25 152 GLU A N 1
ATOM 1261 C CA . GLU A 1 152 ? 1.471 -19.941 -33.362 1.00 51.25 152 GLU A CA 1
ATOM 1262 C C . GLU A 1 152 ? 2.415 -21.118 -33.052 1.00 51.25 152 GLU A C 1
ATOM 1264 O O . GLU A 1 152 ? 3.110 -21.628 -33.930 1.00 51.25 152 GLU A O 1
ATOM 1269 N N . TYR A 1 153 ? 2.493 -21.560 -31.794 1.00 48.84 153 TYR A N 1
ATOM 1270 C CA . TYR A 1 153 ? 3.184 -22.814 -31.475 1.00 48.84 153 TYR A CA 1
ATOM 1271 C C . TYR A 1 153 ? 2.240 -23.995 -31.727 1.00 48.84 153 TYR A C 1
ATOM 1273 O O . TYR A 1 153 ? 1.273 -24.171 -30.987 1.00 48.84 153 TYR A O 1
ATOM 1281 N N . ASP A 1 154 ? 2.567 -24.843 -32.707 1.00 39.50 154 ASP A N 1
ATOM 1282 C CA . ASP A 1 154 ? 2.100 -26.230 -32.719 1.00 39.50 154 ASP A CA 1
ATOM 1283 C C . ASP A 1 154 ? 2.877 -27.010 -31.642 1.00 39.50 154 ASP A C 1
ATOM 1285 O O . ASP A 1 154 ? 4.106 -26.930 -31.528 1.00 39.50 154 ASP A O 1
ATOM 1289 N N . ILE A 1 155 ? 2.142 -27.743 -30.814 1.00 37.84 155 ILE A N 1
ATOM 1290 C CA . ILE A 1 155 ? 2.559 -28.331 -29.528 1.00 37.84 155 ILE A CA 1
ATOM 1291 C C . ILE A 1 155 ? 3.647 -29.414 -29.722 1.00 37.84 155 ILE A C 1
ATOM 1293 O O . ILE A 1 155 ? 4.278 -29.853 -28.764 1.00 37.84 155 ILE A O 1
ATOM 1297 N N . ASN A 1 156 ? 3.929 -29.794 -30.971 1.00 34.41 156 ASN A N 1
ATOM 1298 C CA . ASN A 1 156 ? 4.822 -30.890 -31.346 1.00 34.41 156 ASN A CA 1
ATOM 1299 C C . ASN A 1 156 ? 6.150 -30.461 -32.000 1.00 34.41 156 ASN A C 1
ATOM 1301 O O . ASN A 1 156 ? 6.875 -31.312 -32.508 1.00 34.41 156 ASN A O 1
ATOM 1305 N N . GLY A 1 157 ? 6.498 -29.169 -32.008 1.00 38.56 157 GLY A N 1
ATOM 1306 C CA . GLY A 1 157 ? 7.833 -28.722 -32.438 1.00 38.56 157 GLY A CA 1
ATOM 1307 C C . GLY A 1 157 ? 8.125 -28.830 -33.943 1.00 38.56 157 GLY A C 1
ATOM 1308 O O . GLY A 1 157 ? 9.270 -28.635 -34.346 1.00 38.56 157 GLY A O 1
ATOM 1309 N N . ASN A 1 158 ? 7.118 -29.081 -34.785 1.00 37.44 158 ASN A N 1
ATOM 1310 C CA . ASN A 1 158 ? 7.278 -29.031 -36.236 1.00 37.44 158 ASN A CA 1
ATOM 1311 C C . ASN A 1 158 ? 6.992 -27.620 -36.762 1.00 37.44 158 ASN A C 1
ATOM 1313 O O . ASN A 1 158 ? 5.893 -27.093 -36.629 1.00 37.44 158 ASN A O 1
ATOM 1317 N N . CYS A 1 159 ? 8.006 -27.015 -37.382 1.00 44.88 159 CYS A N 1
ATOM 1318 C CA . CYS A 1 159 ? 7.880 -25.761 -38.114 1.00 44.88 159 CYS A CA 1
ATOM 1319 C C . CYS A 1 159 ? 6.954 -25.968 -39.324 1.00 44.88 159 CYS A C 1
ATOM 1321 O O . CYS A 1 159 ? 7.317 -26.680 -40.262 1.00 44.88 159 CYS A O 1
ATOM 1323 N N . GLY A 1 160 ? 5.787 -25.320 -39.335 1.00 42.69 160 GLY A N 1
ATOM 1324 C CA . GLY A 1 160 ? 5.064 -25.080 -40.580 1.00 42.69 160 GLY A CA 1
ATOM 1325 C C . GLY A 1 160 ? 5.981 -24.315 -41.537 1.00 42.69 160 GLY A C 1
ATOM 1326 O O . GLY A 1 160 ? 6.573 -23.303 -41.162 1.00 42.69 160 GLY A O 1
ATOM 1327 N N . TRP A 1 161 ? 6.182 -24.842 -42.743 1.00 40.12 161 TRP A N 1
ATOM 1328 C CA . TRP A 1 161 ? 7.036 -24.221 -43.752 1.00 40.12 161 TRP A CA 1
ATOM 1329 C C . TRP A 1 161 ? 6.373 -22.937 -44.262 1.00 40.12 161 TRP A C 1
ATOM 1331 O O . TRP A 1 161 ? 5.462 -22.990 -45.085 1.00 40.12 161 TRP A O 1
ATOM 1341 N N . TYR A 1 162 ? 6.830 -21.784 -43.775 1.00 49.19 162 TYR A N 1
ATOM 1342 C CA . TYR A 1 162 ? 6.487 -20.490 -44.357 1.00 49.19 162 TYR A CA 1
ATOM 1343 C C . TYR A 1 162 ? 7.323 -20.253 -45.635 1.00 49.19 162 TYR A C 1
ATOM 1345 O O . TYR A 1 162 ? 8.492 -20.637 -45.701 1.00 49.19 162 TYR A O 1
ATOM 1353 N N . GLY A 1 163 ? 6.718 -19.663 -46.675 1.00 47.06 163 GLY A N 1
ATOM 1354 C CA . GLY A 1 163 ? 7.361 -19.437 -47.983 1.00 47.06 163 GLY A CA 1
ATOM 1355 C C . GLY A 1 163 ? 8.550 -18.464 -47.936 1.00 47.06 163 GLY A C 1
ATOM 1356 O O . GLY A 1 163 ? 8.660 -17.672 -47.004 1.00 47.06 163 GLY A O 1
ATOM 1357 N N . ASP A 1 164 ? 9.426 -18.487 -48.946 1.00 47.66 164 ASP A N 1
ATOM 1358 C CA . ASP A 1 164 ? 10.752 -17.829 -48.936 1.00 47.66 164 ASP A CA 1
ATOM 1359 C C . ASP A 1 164 ? 10.769 -16.344 -48.499 1.00 47.66 164 ASP A C 1
ATOM 1361 O O . ASP A 1 164 ? 11.666 -15.945 -47.759 1.00 47.66 164 ASP A O 1
ATOM 1365 N N . ASN A 1 165 ? 9.742 -15.544 -48.816 1.00 46.59 165 ASN A N 1
ATOM 1366 C CA . ASN A 1 165 ? 9.642 -14.132 -48.388 1.00 46.59 165 ASN A CA 1
ATOM 1367 C C . ASN A 1 165 ? 9.513 -13.925 -46.862 1.00 46.59 165 ASN A C 1
ATOM 1369 O O . ASN A 1 165 ? 9.733 -12.823 -46.361 1.00 46.59 165 ASN A O 1
ATOM 1373 N N . THR A 1 166 ? 9.121 -14.953 -46.106 1.00 52.84 166 THR A N 1
ATOM 1374 C CA . THR A 1 166 ? 8.986 -14.871 -44.639 1.00 52.84 166 THR A CA 1
ATOM 1375 C C . THR A 1 166 ? 10.301 -15.115 -43.905 1.00 52.84 166 THR A C 1
ATOM 1377 O O . THR A 1 166 ? 10.479 -14.589 -42.809 1.00 52.84 166 THR A O 1
ATOM 1380 N N . LYS A 1 167 ? 11.253 -15.842 -44.511 1.00 56.72 167 LYS A N 1
ATOM 1381 C CA . LYS A 1 167 ? 12.568 -16.104 -43.904 1.00 56.72 167 LYS A CA 1
ATOM 1382 C C . LYS A 1 167 ? 13.409 -14.836 -43.777 1.00 56.72 167 LYS A C 1
ATOM 1384 O O . LYS A 1 167 ? 14.064 -14.655 -42.759 1.00 56.72 167 LYS A O 1
ATOM 1389 N N . GLU A 1 168 ? 13.351 -13.941 -44.763 1.00 58.72 168 GLU A N 1
ATOM 1390 C CA . GLU A 1 168 ? 14.119 -12.684 -44.742 1.00 58.72 168 GLU A CA 1
ATOM 1391 C C . GLU A 1 168 ? 13.572 -11.652 -43.736 1.00 58.72 168 GLU A C 1
ATOM 1393 O O . GLU A 1 168 ? 14.319 -10.801 -43.251 1.00 58.72 168 GLU A O 1
ATOM 1398 N N . ASN A 1 169 ? 12.285 -11.744 -43.378 1.00 73.69 169 ASN A N 1
ATOM 1399 C CA . ASN A 1 169 ? 11.618 -10.834 -42.436 1.00 73.69 169 ASN A CA 1
ATOM 1400 C C . ASN A 1 169 ? 11.419 -11.407 -41.025 1.00 73.69 169 ASN A C 1
ATOM 1402 O O . ASN A 1 169 ? 10.909 -10.702 -40.148 1.00 73.69 169 ASN A O 1
ATOM 1406 N N . LEU A 1 170 ? 11.832 -12.654 -40.797 1.00 77.44 170 LEU A N 1
ATOM 1407 C CA . LEU A 1 170 ? 11.814 -13.307 -39.493 1.00 77.44 170 LEU A CA 1
ATOM 1408 C C . LEU A 1 170 ? 12.898 -12.719 -38.579 1.00 77.44 170 LEU A C 1
ATOM 1410 O O . LEU A 1 170 ? 14.071 -12.655 -38.950 1.00 77.44 170 LEU A O 1
ATOM 1414 N N . LEU A 1 171 ? 12.506 -12.344 -37.361 1.00 81.69 171 LEU A N 1
ATOM 1415 C CA . LEU A 1 171 ? 13.412 -11.992 -36.271 1.00 81.69 171 LEU A CA 1
ATOM 1416 C C . LEU A 1 171 ? 13.093 -12.859 -35.049 1.00 81.69 171 LEU A C 1
ATOM 1418 O O . LEU A 1 171 ? 12.007 -12.779 -34.471 1.00 81.69 171 LEU A O 1
ATOM 1422 N N . CYS A 1 172 ? 14.061 -13.676 -34.642 1.00 82.25 172 CYS A N 1
ATOM 1423 C CA . CYS A 1 172 ? 13.955 -14.491 -33.439 1.00 82.25 172 CYS A CA 1
ATOM 1424 C C . CYS A 1 172 ? 14.406 -13.694 -32.206 1.00 82.25 172 CYS A C 1
ATOM 1426 O O . CYS A 1 172 ? 15.532 -13.205 -32.149 1.00 82.25 172 CYS A O 1
ATOM 1428 N N . ILE A 1 173 ? 13.565 -13.613 -31.179 1.00 86.00 173 ILE A N 1
ATOM 1429 C CA . ILE A 1 173 ? 13.956 -13.116 -29.859 1.00 86.00 173 ILE A CA 1
ATOM 1430 C C . ILE A 1 173 ? 14.308 -14.319 -28.991 1.00 86.00 173 ILE A C 1
ATOM 1432 O O . ILE A 1 173 ? 13.450 -15.133 -28.640 1.00 86.00 173 ILE A O 1
ATOM 14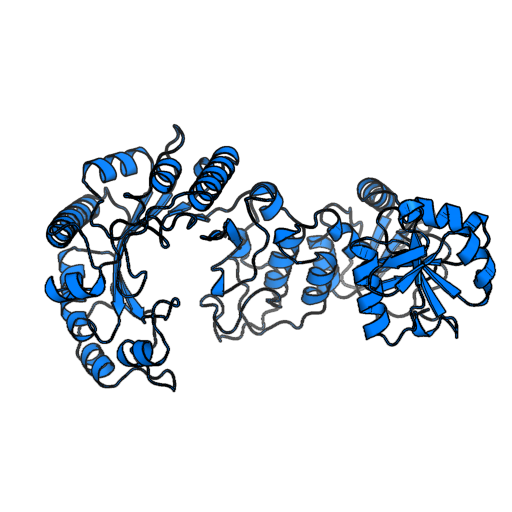36 N N . LEU A 1 174 ? 15.587 -14.427 -28.642 1.00 83.38 174 LEU A N 1
ATOM 1437 C CA . LEU A 1 174 ? 16.099 -15.464 -27.759 1.00 83.38 174 LEU A CA 1
ATOM 1438 C C . LEU A 1 174 ? 15.827 -15.051 -26.311 1.00 83.38 174 LEU A C 1
ATOM 1440 O O . LEU A 1 174 ? 16.550 -14.246 -25.719 1.00 83.38 174 LEU A O 1
ATOM 1444 N N . CYS A 1 175 ? 14.757 -15.598 -25.746 1.00 86.94 175 CYS A N 1
ATOM 1445 C CA . CYS A 1 175 ? 14.340 -15.401 -24.362 1.00 86.94 175 CYS A CA 1
ATOM 1446 C C . CYS A 1 175 ? 15.264 -16.121 -23.362 1.00 86.94 175 CYS A C 1
ATOM 1448 O O . CYS A 1 175 ? 15.155 -15.895 -22.159 1.00 86.94 175 CYS A O 1
ATOM 1450 N N . GLU A 1 176 ? 16.186 -16.958 -23.838 1.00 79.62 176 GLU A N 1
ATOM 1451 C CA . GLU A 1 176 ? 17.171 -17.677 -23.034 1.00 79.62 176 GLU A CA 1
ATOM 1452 C C . GLU A 1 176 ? 18.491 -17.820 -23.799 1.00 79.62 176 GLU A C 1
ATOM 1454 O O . GLU A 1 176 ? 18.503 -17.953 -25.020 1.00 79.62 176 GLU A O 1
ATOM 1459 N N . LYS A 1 177 ? 19.620 -17.771 -23.084 1.00 61.94 177 LYS A N 1
ATOM 1460 C CA . LYS A 1 177 ? 20.961 -17.776 -23.692 1.00 61.94 177 LYS A CA 1
ATOM 1461 C C . LYS A 1 177 ? 21.488 -19.164 -24.060 1.00 61.94 177 LYS A C 1
ATOM 1463 O O . LYS A 1 177 ? 22.510 -19.240 -24.735 1.00 61.94 177 LYS A O 1
ATOM 1468 N N . GLU A 1 178 ? 20.844 -20.227 -23.589 1.00 58.47 178 GLU A N 1
ATOM 1469 C CA . GLU A 1 178 ? 21.343 -21.607 -23.692 1.00 58.47 178 GLU A CA 1
ATOM 1470 C C . GLU A 1 178 ? 20.709 -22.415 -24.833 1.00 58.47 178 GLU A C 1
ATOM 1472 O O . GLU A 1 178 ? 21.003 -23.596 -24.974 1.00 58.47 178 GLU A O 1
ATOM 1477 N N . THR A 1 179 ? 19.868 -21.814 -25.682 1.00 54.22 179 THR A N 1
ATOM 1478 C CA . THR A 1 179 ? 19.317 -22.541 -26.833 1.00 54.22 179 THR A CA 1
ATOM 1479 C C . THR A 1 179 ? 20.386 -22.724 -27.906 1.00 54.22 179 THR A C 1
ATOM 1481 O O . THR A 1 179 ? 20.859 -21.743 -28.487 1.00 54.22 179 THR A O 1
ATOM 1484 N N . ASP A 1 180 ? 20.759 -23.981 -28.145 1.00 49.31 180 ASP A N 1
ATOM 1485 C CA . ASP A 1 180 ? 21.748 -24.402 -29.132 1.00 49.31 180 ASP A CA 1
ATOM 1486 C C . ASP A 1 180 ? 21.532 -23.754 -30.510 1.00 49.31 180 ASP A C 1
ATOM 1488 O O . ASP A 1 180 ? 20.458 -23.812 -31.105 1.00 49.31 180 ASP A O 1
ATOM 1492 N N . THR A 1 181 ? 22.612 -23.135 -30.988 1.00 51.50 181 THR A N 1
ATOM 1493 C CA . THR A 1 181 ? 22.979 -22.859 -32.385 1.00 51.50 181 THR A CA 1
ATOM 1494 C C . THR A 1 181 ? 21.837 -22.751 -33.404 1.00 51.50 181 THR A C 1
ATOM 1496 O O . THR A 1 181 ? 21.506 -23.714 -34.096 1.00 51.50 181 THR A O 1
ATOM 1499 N N . PHE A 1 182 ? 21.343 -21.530 -33.622 1.00 53.94 182 PHE A N 1
ATOM 1500 C CA . PHE A 1 182 ? 20.809 -21.177 -34.938 1.00 53.94 182 PHE A CA 1
ATOM 1501 C C . PHE A 1 182 ? 21.943 -21.243 -35.974 1.00 53.94 182 PHE A C 1
ATOM 1503 O O . PHE A 1 182 ? 23.081 -20.856 -35.687 1.00 53.94 182 PHE A O 1
ATOM 1510 N N . GLY A 1 183 ? 21.645 -21.751 -37.175 1.00 51.38 183 GLY A N 1
ATOM 1511 C CA . GLY A 1 183 ? 22.542 -21.621 -38.327 1.00 51.38 183 GLY A CA 1
ATOM 1512 C C . GLY A 1 183 ? 22.818 -20.145 -38.646 1.00 51.38 183 GLY A C 1
ATOM 1513 O O . GLY A 1 183 ? 22.096 -19.265 -38.183 1.00 51.38 183 GLY A O 1
ATOM 1514 N N . SER A 1 184 ? 23.847 -19.863 -39.448 1.00 53.25 184 SER A N 1
ATOM 1515 C CA . SER A 1 184 ? 24.295 -18.502 -39.808 1.00 53.25 184 SER A CA 1
ATOM 1516 C C . SER A 1 184 ? 23.239 -17.600 -40.465 1.00 53.25 184 SER A C 1
ATOM 1518 O O . SER A 1 184 ? 23.492 -16.412 -40.634 1.00 53.25 184 SER A O 1
ATOM 1520 N N . ASP A 1 185 ? 22.078 -18.148 -40.819 1.00 58.34 185 ASP A N 1
ATOM 1521 C CA . ASP A 1 185 ? 21.121 -17.540 -41.743 1.00 58.34 185 ASP A CA 1
ATOM 1522 C C . ASP A 1 185 ? 19.857 -16.998 -41.044 1.00 58.34 185 ASP A C 1
ATOM 1524 O O . ASP A 1 185 ? 18.903 -16.606 -41.711 1.00 58.34 185 ASP A O 1
ATOM 1528 N N . VAL A 1 186 ? 19.814 -16.981 -39.703 1.00 63.94 186 VAL A N 1
ATOM 1529 C CA . VAL A 1 186 ? 18.661 -16.485 -38.927 1.00 63.94 186 VAL A CA 1
ATOM 1530 C C . VAL A 1 186 ? 19.021 -15.199 -38.189 1.00 63.94 186 VAL A C 1
ATOM 1532 O O . VAL A 1 186 ? 19.945 -15.182 -37.377 1.00 63.94 186 VAL A O 1
ATOM 1535 N N . ASN A 1 187 ? 18.252 -14.131 -38.420 1.00 71.56 187 ASN A N 1
ATOM 1536 C CA . ASN A 1 187 ? 18.357 -12.901 -37.637 1.00 71.56 187 ASN A CA 1
ATOM 1537 C C . ASN A 1 187 ? 17.792 -13.141 -36.232 1.00 71.56 187 ASN A C 1
ATOM 1539 O O . ASN A 1 187 ? 16.632 -13.539 -36.085 1.00 71.56 187 ASN A O 1
ATOM 1543 N N . TYR A 1 188 ? 18.584 -12.872 -35.197 1.00 75.50 188 TYR A N 1
ATOM 1544 C CA . TYR A 1 188 ? 18.131 -12.980 -33.815 1.00 75.50 188 TYR A CA 1
ATOM 1545 C C . TYR A 1 188 ? 18.667 -11.850 -32.935 1.00 75.50 188 TYR A C 1
ATOM 1547 O O . TYR A 1 188 ? 19.720 -11.279 -33.207 1.00 75.50 188 TYR A O 1
ATOM 1555 N N . ILE A 1 189 ? 17.946 -11.571 -31.851 1.00 76.31 189 ILE A N 1
ATOM 1556 C CA . ILE A 1 189 ? 18.364 -10.694 -30.749 1.00 76.31 189 ILE A CA 1
ATOM 1557 C C . ILE A 1 189 ? 18.111 -11.403 -29.422 1.00 76.31 189 ILE A C 1
ATOM 1559 O O . ILE A 1 189 ? 17.187 -12.211 -29.309 1.00 76.31 189 ILE A O 1
ATOM 1563 N N . TYR A 1 190 ? 18.906 -11.114 -28.397 1.00 78.81 190 TYR A N 1
ATOM 1564 C CA . TYR A 1 190 ? 18.606 -11.618 -27.056 1.00 78.81 190 TYR A CA 1
ATOM 1565 C C . TYR A 1 190 ? 17.534 -10.751 -26.397 1.00 78.81 190 TYR A C 1
ATOM 1567 O O . TYR A 1 190 ? 17.600 -9.527 -26.457 1.00 78.81 190 TYR A O 1
ATOM 1575 N N . ALA A 1 191 ? 16.583 -11.370 -25.695 1.00 84.12 191 ALA A N 1
ATOM 1576 C CA . ALA A 1 191 ? 15.570 -10.644 -24.927 1.00 84.12 191 ALA A CA 1
ATOM 1577 C C . ALA A 1 191 ? 16.198 -9.648 -23.937 1.00 84.12 191 ALA A C 1
ATOM 1579 O O . ALA A 1 191 ? 15.712 -8.530 -23.796 1.00 84.12 191 ALA A O 1
ATOM 1580 N N . GLU A 1 192 ? 17.315 -10.022 -23.305 1.00 80.25 192 GLU A N 1
ATOM 1581 C CA . GLU A 1 192 ? 18.053 -9.141 -22.394 1.00 80.25 192 GLU A CA 1
ATOM 1582 C C . GLU A 1 192 ? 18.511 -7.827 -23.049 1.00 80.25 192 GLU A C 1
ATOM 1584 O O . GLU A 1 192 ? 18.594 -6.805 -22.369 1.00 80.25 192 GLU A O 1
ATOM 1589 N N . GLU A 1 193 ? 18.782 -7.829 -24.359 1.00 74.00 193 GLU A N 1
ATOM 1590 C CA . GLU A 1 193 ? 19.164 -6.621 -25.104 1.00 74.00 193 GLU A CA 1
ATOM 1591 C C . GLU A 1 193 ? 17.992 -5.651 -25.286 1.00 74.00 193 GLU A C 1
ATOM 1593 O O . GLU A 1 193 ? 18.209 -4.493 -25.626 1.00 74.00 193 GLU A O 1
ATOM 1598 N N . LEU A 1 194 ? 16.757 -6.098 -25.042 1.00 79.50 194 LEU A N 1
ATOM 1599 C CA . LEU A 1 194 ? 15.568 -5.249 -25.037 1.00 79.50 194 LEU A CA 1
ATOM 1600 C C . LEU A 1 194 ? 15.218 -4.741 -23.633 1.00 79.50 194 LEU A C 1
ATOM 1602 O O . LEU A 1 194 ? 14.526 -3.735 -23.513 1.00 79.50 194 LEU A O 1
ATOM 1606 N N . PHE A 1 195 ? 15.688 -5.376 -22.554 1.00 82.56 195 PHE A N 1
ATOM 1607 C CA . PHE A 1 195 ? 15.282 -5.035 -21.175 1.00 82.56 195 PHE A CA 1
ATOM 1608 C C . PHE A 1 195 ? 15.629 -3.606 -20.775 1.00 82.56 195 PHE A C 1
ATOM 1610 O O . PHE A 1 195 ? 14.915 -2.970 -20.014 1.00 82.56 195 PHE A O 1
ATOM 1617 N N . CYS A 1 196 ? 16.730 -3.096 -21.292 1.00 70.44 196 CYS A N 1
ATOM 1618 C CA . CYS A 1 196 ? 17.205 -1.733 -21.102 1.00 70.44 196 CYS A CA 1
ATOM 1619 C C . CYS A 1 196 ? 16.305 -0.650 -21.708 1.00 70.44 196 CYS A C 1
ATOM 1621 O O . CYS A 1 196 ? 16.358 0.489 -21.260 1.00 70.44 196 CYS A O 1
ATOM 1623 N N . THR A 1 197 ? 15.443 -0.990 -22.668 1.00 76.25 197 THR A N 1
ATOM 1624 C CA . THR A 1 197 ? 14.436 -0.049 -23.194 1.00 76.25 197 THR A CA 1
ATOM 1625 C C . THR A 1 197 ? 13.417 0.336 -22.119 1.00 76.25 197 THR A C 1
ATOM 1627 O O . THR A 1 197 ? 12.832 1.409 -22.164 1.00 76.25 197 THR A O 1
ATOM 1630 N N . LEU A 1 198 ? 13.272 -0.507 -21.092 1.00 80.75 198 LEU A N 1
ATOM 1631 C CA . LEU A 1 198 ? 12.465 -0.234 -19.909 1.00 80.75 198 LEU A CA 1
ATOM 1632 C C . LEU A 1 198 ? 13.124 0.787 -18.978 1.00 80.75 198 LEU A C 1
ATOM 1634 O O . LEU A 1 198 ? 12.514 1.176 -18.000 1.00 80.75 198 LEU A O 1
ATOM 1638 N N . ASP A 1 199 ? 14.375 1.195 -19.205 1.00 76.75 199 ASP A N 1
ATOM 1639 C CA . ASP A 1 199 ? 15.021 2.210 -18.366 1.00 76.75 199 ASP A CA 1
ATOM 1640 C C . ASP A 1 199 ? 14.626 3.640 -18.779 1.00 76.75 199 ASP A C 1
ATOM 1642 O O . ASP A 1 199 ? 15.010 4.595 -18.101 1.00 76.75 199 ASP A O 1
ATOM 1646 N N . GLU A 1 200 ? 13.872 3.807 -19.872 1.00 69.88 200 GLU A N 1
ATOM 1647 C CA . GLU A 1 200 ? 13.378 5.113 -20.324 1.00 69.88 200 GLU A CA 1
ATOM 1648 C C . GLU A 1 200 ? 12.373 5.735 -19.347 1.00 69.88 200 GLU A C 1
ATOM 1650 O O . GLU A 1 200 ? 12.402 6.947 -19.142 1.00 69.88 200 GLU A O 1
ATOM 1655 N N . ASP A 1 201 ? 11.552 4.925 -18.673 1.00 70.00 201 ASP A N 1
ATOM 1656 C CA . ASP A 1 201 ? 10.620 5.375 -17.631 1.00 70.00 201 ASP A CA 1
ATOM 1657 C C . ASP A 1 201 ? 11.206 5.224 -16.214 1.00 70.00 201 ASP A C 1
ATOM 1659 O O . ASP A 1 201 ? 10.497 4.979 -15.236 1.00 70.00 201 ASP A O 1
ATOM 1663 N N . TYR A 1 202 ? 12.530 5.372 -16.088 1.00 71.31 202 TYR A N 1
ATOM 1664 C CA . TYR A 1 202 ? 13.232 5.327 -14.807 1.00 71.31 202 TYR A CA 1
ATOM 1665 C C . TYR A 1 202 ? 12.702 6.377 -13.818 1.00 71.31 202 TYR A C 1
ATOM 1667 O O . TYR A 1 202 ? 12.886 7.582 -13.994 1.00 71.31 202 TYR A O 1
ATOM 1675 N N . ILE A 1 203 ? 12.134 5.896 -12.712 1.00 69.25 203 ILE A N 1
ATOM 1676 C CA . ILE A 1 203 ? 11.678 6.721 -11.589 1.00 69.25 203 ILE A CA 1
ATOM 1677 C C . ILE A 1 203 ? 12.833 6.880 -10.597 1.00 69.25 203 ILE A C 1
ATOM 1679 O O . ILE A 1 203 ? 13.164 5.941 -9.866 1.00 69.25 203 ILE A O 1
ATOM 1683 N N . GLU A 1 204 ? 13.447 8.064 -10.546 1.00 65.88 204 GLU A N 1
ATOM 1684 C CA . GLU A 1 204 ? 14.648 8.310 -9.736 1.00 65.88 204 GLU A CA 1
ATOM 1685 C C . GLU A 1 204 ? 14.438 8.062 -8.237 1.00 65.88 204 GLU A C 1
ATOM 1687 O O . GLU A 1 204 ? 15.263 7.369 -7.632 1.00 65.88 204 GLU A O 1
ATOM 1692 N N . SER A 1 205 ? 13.312 8.505 -7.665 1.00 69.69 205 SER A N 1
ATOM 1693 C CA . SER A 1 205 ? 12.935 8.233 -6.264 1.00 69.69 205 SER A CA 1
ATOM 1694 C C . SER A 1 205 ? 12.898 6.760 -5.898 1.00 69.69 205 SER A C 1
ATOM 1696 O O . SER A 1 205 ? 13.104 6.420 -4.735 1.00 69.69 205 SER A O 1
ATOM 1698 N N . SER A 1 206 ? 12.633 5.867 -6.853 1.00 70.69 206 SER A N 1
ATOM 1699 C CA . SER A 1 206 ? 12.623 4.435 -6.556 1.00 70.69 206 SER A CA 1
ATOM 1700 C C . SER A 1 206 ? 14.025 3.913 -6.219 1.00 70.69 206 SER A C 1
ATOM 1702 O O . SER A 1 206 ? 14.155 2.894 -5.542 1.00 70.69 206 SER A O 1
ATOM 1704 N N . GLY A 1 207 ? 15.080 4.570 -6.723 1.00 69.50 207 GLY A N 1
ATOM 1705 C CA . GLY A 1 207 ? 16.458 4.079 -6.682 1.00 69.50 207 GLY A CA 1
ATOM 1706 C C . GLY A 1 207 ? 16.679 2.775 -7.461 1.00 69.50 207 GLY A C 1
ATOM 1707 O O . GLY A 1 207 ? 17.737 2.150 -7.323 1.00 69.50 207 GLY A O 1
ATOM 1708 N N . LYS A 1 208 ? 15.699 2.336 -8.263 1.00 75.56 208 LYS A N 1
ATOM 1709 C CA . LYS A 1 208 ? 15.689 1.043 -8.949 1.00 75.56 208 LYS A CA 1
ATOM 1710 C C . LYS A 1 208 ? 15.700 1.211 -10.454 1.00 75.56 208 LYS A C 1
ATOM 1712 O O . LYS A 1 208 ? 14.986 2.032 -11.009 1.00 75.56 208 LYS A O 1
ATOM 1717 N N . ILE A 1 209 ? 16.477 0.363 -11.113 1.00 76.44 209 ILE A N 1
ATOM 1718 C CA . ILE A 1 209 ? 16.574 0.350 -12.570 1.00 76.44 209 ILE A CA 1
ATOM 1719 C C . ILE A 1 209 ? 15.736 -0.799 -13.115 1.00 76.44 209 ILE A C 1
ATOM 1721 O O . ILE A 1 209 ? 16.027 -1.944 -12.750 1.00 76.44 209 ILE A O 1
ATOM 1725 N N . PRO A 1 210 ? 14.723 -0.513 -13.952 1.00 84.62 210 PRO A N 1
ATOM 1726 C CA . PRO A 1 210 ? 13.831 -1.518 -14.516 1.00 84.62 210 PRO A CA 1
ATOM 1727 C C . PRO A 1 210 ? 14.565 -2.709 -15.129 1.00 84.62 210 PRO A C 1
ATOM 1729 O O . PRO A 1 210 ? 14.312 -3.843 -14.735 1.00 84.62 210 PRO A O 1
ATOM 1732 N N . SER A 1 211 ? 15.554 -2.494 -15.990 1.00 79.12 211 SER A N 1
ATOM 1733 C CA . SER A 1 211 ? 16.290 -3.593 -16.623 1.00 79.12 211 SER A CA 1
ATOM 1734 C C . SER A 1 211 ? 16.970 -4.523 -15.610 1.00 79.12 211 SER A C 1
ATOM 1736 O O . SER A 1 211 ? 16.877 -5.745 -15.721 1.00 79.12 211 SER A O 1
ATOM 1738 N N . LEU A 1 212 ? 17.569 -3.974 -14.548 1.00 77.88 212 LEU A N 1
ATOM 1739 C CA . LEU A 1 212 ? 18.151 -4.764 -13.459 1.00 77.88 212 LEU A CA 1
ATOM 1740 C C . LEU A 1 212 ? 17.106 -5.478 -12.603 1.00 77.88 212 LEU A C 1
ATOM 1742 O O . LEU A 1 212 ? 17.326 -6.613 -12.171 1.00 77.88 212 LEU A O 1
ATOM 1746 N N . MET A 1 213 ? 15.987 -4.809 -12.323 1.00 87.00 213 MET A N 1
ATOM 1747 C CA . MET A 1 213 ? 14.863 -5.432 -11.636 1.00 87.00 213 MET A CA 1
ATOM 1748 C C . MET A 1 213 ? 14.358 -6.629 -12.441 1.00 87.00 213 MET A C 1
ATOM 1750 O O . MET A 1 213 ? 14.161 -7.703 -11.872 1.00 87.00 213 MET A O 1
ATOM 1754 N N . LEU A 1 214 ? 14.196 -6.457 -13.755 1.00 90.94 214 LEU A N 1
ATOM 1755 C CA . LEU A 1 214 ? 13.727 -7.504 -14.644 1.00 90.94 214 LEU A CA 1
ATOM 1756 C C . LEU A 1 214 ? 14.703 -8.670 -14.634 1.00 90.94 214 LEU A C 1
ATOM 1758 O O . LEU A 1 214 ? 14.281 -9.774 -14.324 1.00 90.94 214 LEU A O 1
ATOM 1762 N N . MET A 1 215 ? 16.004 -8.432 -14.819 1.00 84.38 215 MET A N 1
ATOM 1763 C CA . MET A 1 215 ? 17.027 -9.483 -14.722 1.00 84.38 215 MET A CA 1
ATOM 1764 C C . MET A 1 215 ? 16.920 -10.293 -13.419 1.00 84.38 215 MET A C 1
ATOM 1766 O O . MET A 1 215 ? 16.986 -11.523 -13.449 1.00 84.38 215 MET A O 1
ATOM 1770 N N . LYS A 1 216 ? 16.701 -9.623 -12.277 1.00 85.81 216 LYS A N 1
ATOM 1771 C CA . LYS A 1 216 ? 16.581 -10.274 -10.961 1.00 85.81 216 LYS A CA 1
ATOM 1772 C C . LYS A 1 216 ? 15.385 -11.228 -10.867 1.00 85.81 216 LYS A C 1
ATOM 1774 O O . LYS A 1 216 ? 15.505 -12.271 -10.230 1.00 85.81 216 LYS A O 1
ATOM 1779 N N . THR A 1 217 ? 14.234 -10.872 -11.439 1.00 91.62 217 THR A N 1
ATOM 1780 C CA . THR A 1 217 ? 13.040 -11.740 -11.415 1.00 91.62 217 THR A CA 1
ATOM 1781 C C . THR A 1 217 ? 13.001 -12.730 -12.577 1.00 91.62 217 THR A C 1
ATOM 1783 O O . THR A 1 217 ? 12.541 -13.855 -12.410 1.00 91.62 217 THR A O 1
ATOM 1786 N N . TYR A 1 218 ? 13.538 -12.354 -13.733 1.00 89.56 218 TYR A N 1
ATOM 1787 C CA . TYR A 1 218 ? 13.574 -13.176 -14.935 1.00 89.56 218 TYR A CA 1
ATOM 1788 C C . TYR A 1 218 ? 14.414 -14.437 -14.704 1.00 89.56 218 TYR A C 1
ATOM 1790 O O . TYR A 1 218 ? 13.937 -15.535 -14.966 1.00 89.56 218 TYR A O 1
ATOM 1798 N N . TYR A 1 219 ? 15.589 -14.297 -14.080 1.00 86.25 219 TYR A N 1
ATOM 1799 C CA . TYR A 1 219 ? 16.461 -15.417 -13.693 1.00 86.25 219 TYR A CA 1
ATOM 1800 C C . TYR A 1 219 ? 16.300 -15.857 -12.230 1.00 86.25 219 TYR A C 1
ATOM 1802 O O . TYR A 1 219 ? 17.088 -16.654 -11.723 1.00 86.25 219 TYR A O 1
ATOM 1810 N N . GLY A 1 220 ? 15.310 -15.311 -11.520 1.00 86.06 220 GLY A N 1
ATOM 1811 C CA . GLY A 1 220 ? 15.076 -15.630 -10.116 1.00 86.06 220 GLY A CA 1
ATOM 1812 C C . GLY A 1 220 ? 14.530 -17.045 -9.933 1.00 86.06 220 GLY A C 1
ATOM 1813 O O . GLY A 1 220 ? 13.684 -17.499 -10.702 1.00 86.06 220 GLY A O 1
ATOM 1814 N N . ALA A 1 221 ? 14.978 -17.726 -8.877 1.00 87.19 221 ALA A N 1
ATOM 1815 C CA . ALA A 1 221 ? 14.417 -19.014 -8.490 1.00 87.19 221 ALA A CA 1
ATOM 1816 C C . ALA A 1 221 ? 12.998 -18.840 -7.928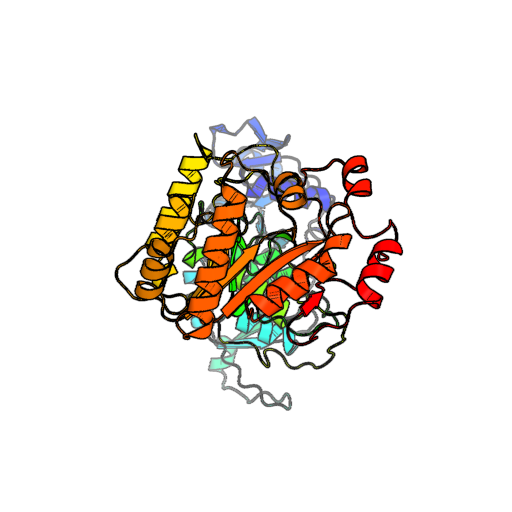 1.00 87.19 221 ALA A C 1
ATOM 1818 O O . ALA A 1 221 ? 12.757 -17.993 -7.058 1.00 87.19 221 ALA A O 1
ATOM 1819 N N . MET A 1 222 ? 12.080 -19.671 -8.416 1.00 87.75 222 MET A N 1
ATOM 1820 C CA . MET A 1 222 ? 10.726 -19.791 -7.885 1.00 87.75 222 MET A CA 1
ATOM 1821 C C . MET A 1 222 ? 10.776 -20.207 -6.408 1.00 87.75 222 MET A C 1
ATOM 1823 O O . MET A 1 222 ? 11.554 -21.086 -6.042 1.00 87.75 222 MET A O 1
ATOM 1827 N N . GLN A 1 223 ? 9.968 -19.567 -5.566 1.00 85.75 223 GLN A N 1
ATOM 1828 C CA . GLN A 1 223 ? 9.825 -19.903 -4.149 1.00 85.75 223 GLN A CA 1
ATOM 1829 C C . GLN A 1 223 ? 8.551 -20.722 -3.917 1.00 85.75 223 GLN A C 1
ATOM 1831 O O . GLN A 1 223 ? 7.535 -20.488 -4.576 1.00 85.75 223 GLN A O 1
ATOM 1836 N N . ASP A 1 224 ? 8.584 -21.613 -2.924 1.00 83.69 224 ASP A N 1
ATOM 1837 C CA . ASP A 1 224 ? 7.443 -22.435 -2.499 1.00 83.69 224 ASP A CA 1
ATOM 1838 C C . ASP A 1 224 ? 6.429 -21.597 -1.705 1.00 83.69 224 ASP A C 1
ATOM 1840 O O . ASP A 1 224 ? 6.346 -21.656 -0.476 1.00 83.69 224 ASP A O 1
ATOM 1844 N N . GLN A 1 225 ? 5.692 -20.749 -2.419 1.00 79.94 225 GLN A N 1
ATOM 1845 C CA . GLN A 1 225 ? 4.733 -19.785 -1.884 1.00 79.94 225 GLN A CA 1
ATOM 1846 C C . GLN A 1 225 ? 3.538 -19.640 -2.834 1.00 79.94 225 GLN A C 1
ATOM 1848 O O . GLN A 1 225 ? 3.674 -19.732 -4.053 1.00 79.94 225 GLN A O 1
ATOM 1853 N N . THR A 1 226 ? 2.360 -19.339 -2.290 1.00 79.81 226 THR A N 1
ATOM 1854 C CA . THR A 1 226 ? 1.176 -19.015 -3.101 1.00 79.81 226 THR A CA 1
ATOM 1855 C C . THR A 1 226 ? 1.335 -17.668 -3.806 1.00 79.81 226 THR A C 1
ATOM 1857 O O . THR A 1 226 ? 1.824 -16.701 -3.207 1.00 79.81 226 THR A O 1
ATOM 1860 N N . ILE A 1 227 ? 0.848 -17.556 -5.045 1.00 85.31 227 ILE A N 1
ATOM 1861 C CA . ILE A 1 227 ? 0.869 -16.293 -5.800 1.00 85.31 227 ILE A CA 1
ATOM 1862 C C . ILE A 1 227 ? 0.127 -15.193 -5.018 1.00 85.31 227 ILE A C 1
ATOM 1864 O O . ILE A 1 227 ? -1.032 -15.343 -4.632 1.00 85.31 227 ILE A O 1
ATOM 1868 N N . CYS A 1 228 ? 0.790 -14.052 -4.805 1.00 88.38 228 CYS A N 1
ATOM 1869 C CA . CYS A 1 228 ? 0.190 -12.895 -4.143 1.00 88.38 228 CYS A CA 1
ATOM 1870 C C . CYS A 1 228 ? -0.468 -11.962 -5.171 1.00 88.38 228 CYS A C 1
ATOM 1872 O O . CYS A 1 228 ? 0.218 -11.321 -5.966 1.00 88.38 228 CYS A O 1
ATOM 1874 N N . ALA A 1 229 ? -1.795 -11.829 -5.108 1.00 91.12 229 ALA A N 1
ATOM 1875 C CA . ALA A 1 229 ? -2.573 -10.971 -6.009 1.00 91.12 229 ALA A CA 1
ATOM 1876 C C . ALA A 1 229 ? -2.594 -9.482 -5.616 1.00 91.12 229 ALA A C 1
ATOM 1878 O O . ALA A 1 229 ? -3.114 -8.648 -6.353 1.00 91.12 229 ALA A O 1
ATOM 1879 N N . ARG A 1 230 ? -2.061 -9.117 -4.446 1.00 92.06 230 ARG A N 1
ATOM 1880 C CA . ARG A 1 230 ? -2.216 -7.767 -3.883 1.00 92.06 230 ARG A CA 1
ATOM 1881 C C . ARG A 1 230 ? -1.686 -6.636 -4.787 1.00 92.06 230 ARG A C 1
ATOM 1883 O O . ARG A 1 230 ? -2.420 -5.666 -4.966 1.00 92.06 230 ARG A O 1
ATOM 1890 N N . PRO A 1 231 ? -0.512 -6.760 -5.440 1.00 94.12 231 PRO A N 1
ATOM 1891 C CA . PRO A 1 231 ? 0.012 -5.718 -6.336 1.00 94.12 231 PRO A CA 1
ATOM 1892 C C . PRO A 1 231 ? -0.815 -5.424 -7.593 1.00 94.12 231 PRO A C 1
ATOM 1894 O O . PRO A 1 231 ? -0.516 -4.479 -8.321 1.00 94.12 231 PRO A O 1
ATOM 1897 N N . PHE A 1 232 ? -1.842 -6.226 -7.864 1.00 94.75 232 PHE A N 1
ATOM 1898 C CA . PHE A 1 232 ? -2.717 -6.073 -9.024 1.00 94.75 232 PHE A CA 1
ATOM 1899 C C . PHE A 1 232 ? -3.936 -5.190 -8.724 1.00 94.75 232 PHE A C 1
ATOM 1901 O O . PHE A 1 232 ? -4.567 -4.691 -9.650 1.00 94.75 232 PHE A O 1
ATOM 1908 N N . TYR A 1 233 ? -4.259 -4.963 -7.445 1.00 94.75 233 TYR A N 1
ATOM 1909 C CA . TYR A 1 233 ? -5.444 -4.193 -7.050 1.00 94.75 233 TYR A CA 1
ATOM 1910 C C . TYR A 1 233 ? -5.217 -3.213 -5.891 1.00 94.75 233 TYR A C 1
ATOM 1912 O O . TYR A 1 233 ? -6.099 -2.404 -5.619 1.00 94.75 233 TYR A O 1
ATOM 1920 N N . TYR A 1 234 ? -4.086 -3.278 -5.188 1.00 95.44 234 TYR A N 1
ATOM 1921 C CA . TYR A 1 234 ? -3.841 -2.505 -3.970 1.00 95.44 234 TYR A CA 1
ATOM 1922 C C . TYR A 1 234 ? -2.675 -1.534 -4.133 1.00 95.44 234 TYR A C 1
ATOM 1924 O O . TYR A 1 234 ? -1.628 -1.908 -4.665 1.00 95.44 234 TYR A O 1
ATOM 1932 N N . SER A 1 235 ? -2.807 -0.337 -3.567 1.00 95.81 235 SER A N 1
ATOM 1933 C CA . SER A 1 235 ? -1.683 0.567 -3.334 1.00 95.81 235 SER A CA 1
ATOM 1934 C C . SER A 1 235 ? -1.732 1.210 -1.950 1.00 95.81 235 SER A C 1
ATOM 1936 O O . SER A 1 235 ? -2.789 1.336 -1.330 1.00 95.81 235 SER A O 1
ATOM 1938 N N . VAL A 1 236 ? -0.565 1.632 -1.466 1.00 95.88 236 VAL A N 1
ATOM 1939 C CA . VAL A 1 236 ? -0.425 2.482 -0.285 1.00 95.88 236 VAL A CA 1
ATOM 1940 C C . VAL A 1 236 ? 0.547 3.619 -0.556 1.00 95.88 236 VAL A C 1
ATOM 1942 O O . VAL A 1 236 ? 1.615 3.411 -1.131 1.00 95.88 236 VAL A O 1
ATOM 1945 N N . ILE A 1 237 ? 0.182 4.812 -0.095 1.00 96.25 237 ILE A N 1
ATOM 1946 C CA . ILE A 1 237 ? 1.048 5.989 -0.064 1.00 96.25 237 ILE A CA 1
ATOM 1947 C C . ILE A 1 237 ? 1.365 6.284 1.400 1.00 96.25 237 ILE A C 1
ATOM 1949 O O . ILE A 1 237 ? 0.475 6.614 2.193 1.00 96.25 237 ILE A O 1
ATOM 1953 N N . ASN A 1 238 ? 2.627 6.108 1.781 1.00 94.25 238 ASN A N 1
ATOM 1954 C CA . ASN A 1 238 ? 3.042 6.148 3.181 1.00 94.25 238 ASN A CA 1
ATOM 1955 C C . ASN A 1 238 ? 3.361 7.579 3.666 1.00 94.25 238 ASN A C 1
ATOM 1957 O O . ASN A 1 238 ? 3.231 8.564 2.938 1.00 94.25 238 ASN A O 1
ATOM 1961 N N . SER A 1 239 ? 3.826 7.707 4.912 1.00 92.06 239 SER A N 1
ATOM 1962 C CA . SER A 1 239 ? 4.112 9.023 5.494 1.00 92.06 239 SER A CA 1
ATOM 1963 C C . SER A 1 239 ? 5.291 9.751 4.846 1.00 92.06 239 SER A C 1
ATOM 1965 O O . SER A 1 239 ? 5.385 10.961 4.986 1.00 92.06 239 SER A O 1
ATOM 1967 N N . VAL A 1 240 ? 6.178 9.076 4.120 1.00 93.00 240 VAL A N 1
ATOM 1968 C CA . VAL A 1 240 ? 7.251 9.715 3.338 1.00 93.00 240 VAL A CA 1
ATOM 1969 C C . VAL A 1 240 ? 6.888 9.855 1.856 1.00 93.00 240 VAL A C 1
ATOM 1971 O O . VAL A 1 240 ? 7.739 10.222 1.054 1.00 93.00 240 VAL A O 1
ATOM 1974 N N . TYR A 1 241 ? 5.604 9.670 1.525 1.00 95.62 241 TYR A N 1
ATOM 1975 C CA . TYR A 1 241 ? 5.017 9.817 0.188 1.00 95.62 241 TYR A CA 1
ATOM 1976 C C . TYR A 1 241 ? 5.487 8.765 -0.824 1.00 95.62 241 TYR A C 1
ATOM 1978 O O . TYR A 1 241 ? 5.239 8.897 -2.023 1.00 95.62 241 TYR A O 1
ATOM 1986 N N . ASP A 1 242 ? 6.124 7.702 -0.335 1.00 95.12 242 ASP A N 1
ATOM 1987 C CA . ASP A 1 242 ? 6.482 6.563 -1.162 1.00 95.12 242 ASP A CA 1
ATOM 1988 C C . ASP A 1 242 ? 5.236 5.751 -1.499 1.00 95.12 242 ASP A C 1
ATOM 1990 O O . ASP A 1 242 ? 4.351 5.534 -0.659 1.00 95.12 242 ASP A O 1
ATOM 1994 N N . PHE A 1 243 ? 5.207 5.285 -2.739 1.00 95.75 243 PHE A N 1
ATOM 1995 C CA . PHE A 1 243 ? 4.177 4.441 -3.300 1.00 95.75 243 PHE A CA 1
ATOM 1996 C C . PHE A 1 243 ? 4.598 2.980 -3.189 1.00 95.75 243 PHE A C 1
ATOM 1998 O O . PHE A 1 243 ? 5.664 2.583 -3.662 1.00 95.75 243 PHE A O 1
ATOM 2005 N N . HIS A 1 244 ? 3.734 2.148 -2.623 1.00 95.12 244 HIS A N 1
ATOM 2006 C CA . HIS A 1 244 ? 3.957 0.712 -2.531 1.00 95.12 244 HIS A CA 1
ATOM 2007 C C . HIS A 1 244 ? 2.706 -0.063 -2.953 1.00 95.12 244 HIS A C 1
ATOM 2009 O O . HIS A 1 244 ? 1.581 0.417 -2.838 1.00 95.12 244 HIS A O 1
ATOM 2015 N N . PHE A 1 245 ? 2.895 -1.313 -3.370 1.00 93.06 245 PHE A N 1
ATOM 2016 C CA . PHE A 1 245 ? 1.802 -2.267 -3.605 1.00 93.06 245 PHE A CA 1
ATOM 2017 C C . PHE A 1 245 ? 1.320 -2.979 -2.338 1.00 93.06 245 PHE A C 1
ATOM 2019 O O . PHE A 1 245 ? 0.333 -3.718 -2.336 1.00 93.06 245 PHE A O 1
ATOM 2026 N N . CYS A 1 246 ? 2.056 -2.806 -1.247 1.00 85.44 246 CYS A N 1
ATOM 2027 C CA . CYS A 1 246 ? 1.797 -3.418 0.039 1.00 85.44 246 CYS A CA 1
ATOM 2028 C C . CYS A 1 246 ? 2.402 -2.559 1.153 1.00 85.44 246 CYS A C 1
ATOM 2030 O O . CYS A 1 246 ? 2.977 -1.516 0.870 1.00 85.44 246 CYS A O 1
ATOM 2032 N N . CYS A 1 247 ? 2.295 -2.978 2.416 1.00 77.75 247 CYS A N 1
ATOM 2033 C CA . CYS A 1 247 ? 2.958 -2.271 3.513 1.00 77.75 247 CYS A CA 1
ATOM 2034 C C . CYS A 1 247 ? 4.455 -2.069 3.200 1.00 77.75 247 CYS A C 1
ATOM 2036 O O . CYS A 1 247 ? 5.117 -3.001 2.739 1.00 77.75 247 CYS A O 1
ATOM 2038 N N . GLY A 1 248 ? 4.989 -0.872 3.471 1.00 74.38 248 GLY A N 1
ATOM 2039 C CA . GLY A 1 248 ? 6.400 -0.550 3.221 1.00 74.38 248 GLY A CA 1
ATOM 2040 C C . GLY A 1 248 ? 7.385 -1.446 3.981 1.00 74.38 248 GLY A C 1
ATOM 2041 O O . GLY A 1 248 ? 8.489 -1.676 3.507 1.00 74.38 248 GLY A O 1
ATOM 2042 N N . ASP A 1 249 ? 6.959 -2.049 5.095 1.00 77.44 249 ASP A N 1
ATOM 2043 C CA . ASP A 1 249 ? 7.759 -3.029 5.847 1.00 77.44 249 ASP A CA 1
ATOM 2044 C C . ASP A 1 249 ? 7.894 -4.385 5.123 1.00 77.44 249 ASP A C 1
ATOM 2046 O O . ASP A 1 249 ? 8.754 -5.205 5.465 1.00 77.44 249 ASP A O 1
ATOM 2050 N N . TRP A 1 250 ? 7.013 -4.661 4.155 1.00 82.62 250 TRP A N 1
ATOM 2051 C CA . TRP A 1 250 ? 6.909 -5.945 3.451 1.00 82.62 250 TRP A CA 1
ATOM 2052 C C . TRP A 1 250 ? 7.372 -5.873 1.998 1.00 82.62 250 TRP A C 1
ATOM 2054 O O . TRP A 1 250 ? 7.488 -6.912 1.347 1.00 82.62 250 TRP A O 1
ATOM 2064 N N . SER A 1 251 ? 7.613 -4.678 1.461 1.00 87.44 251 SER A N 1
ATOM 2065 C CA . SER A 1 251 ? 8.000 -4.504 0.064 1.00 87.44 251 SER A CA 1
ATOM 2066 C C . SER A 1 251 ? 8.705 -3.188 -0.193 1.00 87.44 251 SER A C 1
ATOM 2068 O O . SER A 1 251 ? 8.344 -2.158 0.375 1.00 87.44 251 SER A O 1
ATOM 2070 N N . ASP A 1 252 ? 9.629 -3.216 -1.145 1.00 89.06 252 ASP A N 1
ATOM 2071 C CA . ASP A 1 252 ? 10.303 -2.018 -1.620 1.00 89.06 252 ASP A CA 1
ATOM 2072 C C . ASP A 1 252 ? 9.310 -1.009 -2.245 1.00 89.06 252 ASP A C 1
ATOM 2074 O O . ASP A 1 252 ? 8.350 -1.404 -2.912 1.00 89.06 252 ASP A O 1
ATOM 2078 N N . SER A 1 253 ? 9.591 0.293 -2.121 1.00 92.06 253 SER A N 1
ATOM 2079 C CA . SER A 1 253 ? 8.847 1.367 -2.811 1.00 92.06 253 SER A CA 1
ATOM 2080 C C . SER A 1 253 ? 8.993 1.277 -4.331 1.00 92.06 253 SER A C 1
ATOM 2082 O O . SER A 1 253 ? 10.060 0.924 -4.834 1.00 92.06 253 SER A O 1
ATOM 2084 N N . VAL A 1 254 ? 7.943 1.601 -5.080 1.00 92.12 254 VAL A N 1
ATOM 2085 C CA . VAL A 1 254 ? 7.972 1.660 -6.553 1.00 92.12 254 VAL A CA 1
ATOM 2086 C C . VAL A 1 254 ? 8.051 3.086 -7.104 1.00 92.12 254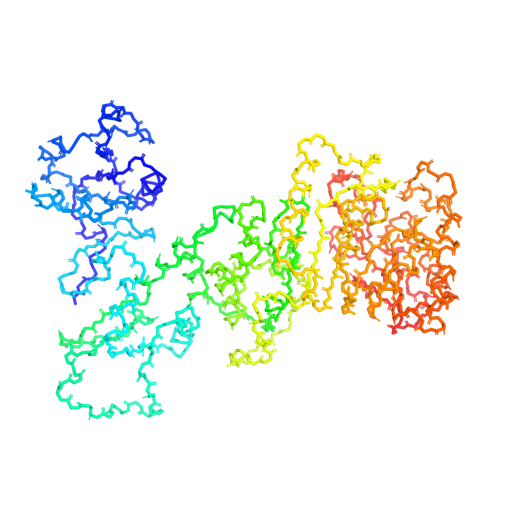 VAL A C 1
ATOM 2088 O O . VAL A 1 254 ? 8.156 3.256 -8.312 1.00 92.12 254 VAL A O 1
ATOM 2091 N N . GLY A 1 255 ? 8.072 4.098 -6.236 1.00 92.50 255 GLY A N 1
ATOM 2092 C CA . GLY A 1 255 ? 8.223 5.506 -6.609 1.00 92.50 255 GLY A CA 1
ATOM 2093 C C . GLY A 1 255 ? 7.800 6.443 -5.480 1.00 92.50 255 GLY A C 1
ATOM 2094 O O . GLY A 1 255 ? 7.306 5.986 -4.450 1.00 92.50 255 GLY A O 1
ATOM 2095 N N . ASN A 1 256 ? 7.966 7.751 -5.670 1.00 94.62 256 ASN A N 1
ATOM 2096 C CA . ASN A 1 256 ? 7.480 8.767 -4.738 1.00 94.62 256 ASN A CA 1
ATOM 2097 C C . ASN A 1 256 ? 6.508 9.718 -5.440 1.00 94.62 256 ASN A C 1
ATOM 2099 O O . ASN A 1 256 ? 6.832 10.283 -6.485 1.00 94.62 256 ASN A O 1
ATOM 2103 N N . ILE A 1 257 ? 5.328 9.928 -4.850 1.00 96.81 257 ILE A N 1
ATOM 2104 C CA . ILE A 1 257 ? 4.271 10.708 -5.509 1.00 96.81 257 ILE A CA 1
ATOM 2105 C C . ILE A 1 257 ? 4.586 12.205 -5.621 1.00 96.81 257 ILE A C 1
ATOM 2107 O O . ILE A 1 257 ? 3.890 12.919 -6.329 1.00 96.81 257 ILE A O 1
ATOM 2111 N N . LEU A 1 258 ? 5.596 12.707 -4.901 1.00 95.12 258 LEU A N 1
ATOM 2112 C CA . LEU A 1 258 ? 6.051 14.093 -5.044 1.00 95.12 258 LEU A CA 1
ATOM 2113 C C . LEU A 1 258 ? 6.973 14.295 -6.253 1.00 95.12 258 LEU A C 1
ATOM 2115 O O . LEU A 1 258 ? 7.272 15.440 -6.586 1.00 95.12 258 LEU A O 1
ATOM 2119 N N . GLU A 1 259 ? 7.438 13.211 -6.875 1.00 91.38 259 GLU A N 1
ATOM 2120 C CA . GLU A 1 259 ? 8.332 13.242 -8.036 1.00 91.38 259 GLU A CA 1
ATOM 2121 C C . GLU A 1 259 ? 7.651 12.762 -9.320 1.00 91.38 259 GLU A C 1
ATOM 2123 O O . GLU A 1 259 ? 7.941 13.282 -10.394 1.00 91.38 259 GLU A O 1
ATOM 2128 N N . SER A 1 260 ? 6.740 11.795 -9.216 1.00 91.62 260 SER A N 1
ATOM 2129 C CA . SER A 1 260 ? 5.970 11.263 -10.344 1.00 91.62 260 SER A CA 1
ATOM 2130 C C . SER A 1 260 ? 4.508 11.103 -9.947 1.00 91.62 260 SER A C 1
ATOM 2132 O O . SER A 1 260 ? 4.194 10.834 -8.787 1.00 91.62 260 SER A O 1
ATOM 2134 N N . SER A 1 261 ? 3.597 11.266 -10.900 1.00 93.44 261 SER A N 1
ATOM 2135 C CA . SER A 1 261 ? 2.167 11.109 -10.637 1.00 93.44 261 SER A CA 1
ATOM 2136 C C . SER A 1 261 ? 1.815 9.662 -10.247 1.00 93.44 261 SER A C 1
ATOM 2138 O O . SER A 1 261 ? 2.507 8.718 -10.643 1.00 93.44 261 SER A O 1
ATOM 2140 N N . PRO A 1 262 ? 0.724 9.442 -9.488 1.00 95.62 262 PRO A N 1
ATOM 2141 C CA . PRO A 1 262 ? 0.259 8.095 -9.157 1.00 95.62 262 PRO A CA 1
ATOM 2142 C C . PRO A 1 262 ? 0.043 7.203 -10.390 1.00 95.62 262 PRO A C 1
ATOM 2144 O O . PRO A 1 262 ? 0.388 6.021 -10.353 1.00 95.62 262 PRO A O 1
ATOM 2147 N N . ASP A 1 263 ? -0.473 7.768 -11.486 1.00 94.88 263 ASP A N 1
ATOM 2148 C CA . ASP A 1 263 ? -0.713 7.062 -12.748 1.00 94.88 263 ASP A CA 1
ATOM 2149 C C . ASP A 1 263 ? 0.585 6.623 -13.433 1.00 94.88 263 ASP A C 1
ATOM 2151 O O . ASP A 1 263 ? 0.683 5.471 -13.862 1.00 94.88 263 ASP A O 1
ATOM 2155 N N . GLU A 1 264 ? 1.599 7.494 -13.482 1.00 92.81 264 GLU A N 1
ATOM 2156 C CA . GLU A 1 264 ? 2.932 7.141 -13.991 1.00 92.81 264 GLU A CA 1
ATOM 2157 C C . GLU A 1 264 ? 3.545 6.009 -13.162 1.00 92.81 264 GLU A C 1
ATOM 2159 O O . GLU A 1 264 ? 4.020 5.018 -13.714 1.00 92.81 264 GLU A O 1
ATOM 2164 N N . ILE A 1 265 ? 3.468 6.095 -11.829 1.00 95.31 265 ILE A N 1
ATOM 2165 C CA . ILE A 1 265 ? 4.030 5.068 -10.944 1.00 95.31 265 ILE A CA 1
ATOM 2166 C C . ILE A 1 265 ? 3.313 3.723 -11.134 1.00 95.31 265 ILE A C 1
ATOM 2168 O O . ILE A 1 265 ? 3.978 2.699 -11.305 1.00 95.31 265 ILE A O 1
ATOM 2172 N N . TRP A 1 266 ? 1.974 3.698 -11.124 1.00 95.50 266 TRP A N 1
ATOM 2173 C CA . TRP A 1 266 ? 1.171 2.466 -11.209 1.00 95.50 266 TRP A CA 1
ATOM 2174 C C . TRP A 1 266 ? 1.354 1.695 -12.521 1.00 95.50 266 TRP A C 1
ATOM 2176 O O . TRP A 1 266 ? 1.269 0.456 -12.526 1.00 95.50 266 TRP A O 1
ATOM 2186 N N . ASN A 1 267 ? 1.603 2.427 -13.609 1.00 91.81 267 ASN A N 1
ATOM 2187 C CA . ASN A 1 267 ? 1.737 1.894 -14.963 1.00 91.81 267 ASN A CA 1
ATOM 2188 C C . ASN A 1 267 ? 3.199 1.772 -15.435 1.00 91.81 267 ASN A C 1
ATOM 2190 O O . ASN A 1 267 ? 3.430 1.298 -16.545 1.00 91.81 267 ASN A O 1
ATOM 2194 N N . SER A 1 268 ? 4.174 2.145 -14.600 1.00 92.50 268 SER A N 1
ATOM 2195 C CA . SER A 1 268 ? 5.606 2.067 -14.922 1.00 92.50 268 SER A CA 1
ATOM 2196 C C . SER A 1 268 ? 6.119 0.640 -15.163 1.00 92.50 268 SER A C 1
ATOM 2198 O O . SER A 1 268 ? 5.573 -0.356 -14.669 1.00 92.50 268 SER A O 1
ATOM 2200 N N . SER A 1 269 ? 7.267 0.533 -15.828 1.00 92.38 269 SER A N 1
ATOM 2201 C CA . SER A 1 269 ? 8.065 -0.684 -15.947 1.00 92.38 269 SER A CA 1
ATOM 2202 C C . SER A 1 269 ? 8.418 -1.246 -14.574 1.00 92.38 269 SER A C 1
ATOM 2204 O O . SER A 1 269 ? 8.320 -2.454 -14.368 1.00 92.38 269 SER A O 1
ATOM 2206 N N . ILE A 1 270 ? 8.745 -0.392 -13.593 1.00 93.56 270 ILE A N 1
ATOM 2207 C CA . ILE A 1 270 ? 8.989 -0.809 -12.199 1.00 93.56 270 ILE A CA 1
ATOM 2208 C C . ILE A 1 270 ? 7.769 -1.541 -11.640 1.00 93.56 270 ILE A C 1
ATOM 2210 O O . ILE A 1 270 ? 7.904 -2.638 -11.091 1.00 93.56 270 ILE A O 1
ATOM 2214 N N . ALA A 1 271 ? 6.578 -0.960 -11.798 1.00 95.00 271 ALA A N 1
ATOM 2215 C CA . ALA A 1 271 ? 5.324 -1.555 -11.359 1.00 95.00 271 ALA A CA 1
ATOM 2216 C C . ALA A 1 271 ? 5.046 -2.895 -12.047 1.00 95.00 271 ALA A C 1
ATOM 2218 O O . ALA A 1 271 ? 4.700 -3.890 -11.398 1.00 95.00 271 ALA A O 1
ATOM 2219 N N . LYS A 1 272 ? 5.246 -2.939 -13.365 1.00 95.00 272 LYS A N 1
ATOM 2220 C CA . LYS A 1 272 ? 5.040 -4.129 -14.186 1.00 95.00 272 LYS A CA 1
ATOM 2221 C C . LYS A 1 272 ? 5.987 -5.263 -13.794 1.00 95.00 272 LYS A C 1
ATOM 2223 O O . LYS A 1 272 ? 5.532 -6.379 -13.549 1.00 95.00 272 LYS A O 1
ATOM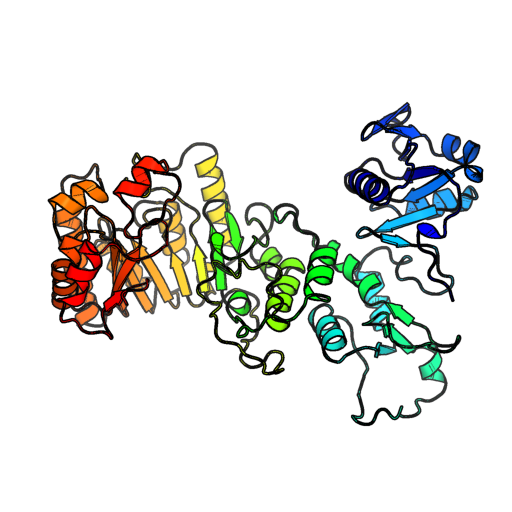 2228 N N . ILE A 1 273 ? 7.275 -4.971 -13.633 1.00 95.94 273 ILE A N 1
ATOM 2229 C CA . ILE A 1 273 ? 8.300 -5.930 -13.201 1.00 95.94 273 ILE A CA 1
ATOM 2230 C C . ILE A 1 273 ? 8.054 -6.395 -11.763 1.00 95.94 273 ILE A C 1
ATOM 2232 O O . ILE A 1 273 ? 8.243 -7.572 -11.451 1.00 95.94 273 ILE A O 1
ATOM 2236 N N . PHE A 1 274 ? 7.588 -5.505 -10.881 1.00 95.56 274 PHE A N 1
ATOM 2237 C CA . PHE A 1 274 ? 7.193 -5.901 -9.535 1.00 95.56 274 PHE A CA 1
ATOM 2238 C C . PHE A 1 274 ? 6.097 -6.967 -9.602 1.00 95.56 274 PHE A C 1
ATOM 2240 O O . PHE A 1 274 ? 6.276 -8.040 -9.033 1.00 95.56 274 PHE A O 1
ATOM 2247 N N . ARG A 1 275 ? 5.012 -6.719 -10.349 1.00 95.31 275 ARG A N 1
ATOM 2248 C CA . ARG A 1 275 ? 3.923 -7.690 -10.575 1.00 95.31 275 ARG A CA 1
ATOM 2249 C C . ARG A 1 275 ? 4.428 -8.999 -11.192 1.00 95.31 275 ARG A C 1
ATOM 2251 O O . ARG A 1 275 ? 4.035 -10.068 -10.726 1.00 95.31 275 ARG A O 1
ATOM 2258 N N . LEU A 1 276 ? 5.358 -8.933 -12.151 1.00 95.19 276 LEU A N 1
ATOM 2259 C CA . LEU A 1 276 ? 5.997 -10.121 -12.730 1.00 95.19 276 LEU A CA 1
ATOM 2260 C C . LEU A 1 276 ? 6.688 -10.982 -11.664 1.00 95.19 276 LEU A C 1
ATOM 2262 O O . LEU A 1 276 ? 6.575 -12.204 -11.702 1.00 95.19 276 LEU A O 1
ATOM 2266 N N . SER A 1 277 ? 7.327 -10.370 -10.663 1.00 94.56 277 SER A N 1
ATOM 2267 C CA . SER A 1 277 ? 7.968 -11.127 -9.579 1.00 94.56 277 SER A CA 1
ATOM 2268 C C . SER A 1 277 ? 7.000 -11.943 -8.720 1.00 94.56 277 SER A C 1
ATOM 2270 O O . SER A 1 277 ? 7.415 -12.933 -8.114 1.00 94.56 277 SER A O 1
ATOM 2272 N N . LEU A 1 278 ? 5.711 -11.580 -8.698 1.00 92.69 278 LEU A N 1
ATOM 2273 C CA . LEU A 1 278 ? 4.656 -12.361 -8.050 1.00 92.69 278 LEU A CA 1
ATOM 2274 C C . LEU A 1 278 ? 4.140 -13.464 -8.974 1.00 92.69 278 LEU A C 1
ATOM 2276 O O . LEU A 1 278 ? 3.932 -14.579 -8.506 1.00 92.69 278 LEU A O 1
ATOM 2280 N N . ILE A 1 279 ? 3.988 -13.178 -10.274 1.00 92.06 279 ILE A N 1
ATOM 2281 C CA . ILE A 1 279 ? 3.626 -14.178 -11.297 1.00 92.06 279 ILE A CA 1
ATOM 2282 C C . ILE A 1 279 ? 4.658 -15.309 -11.316 1.00 92.06 279 ILE A C 1
ATOM 2284 O O . ILE A 1 279 ? 4.292 -16.481 -11.315 1.00 92.06 279 ILE A O 1
ATOM 2288 N N . ASN A 1 280 ? 5.942 -14.950 -11.264 1.00 91.12 280 ASN A N 1
ATOM 2289 C CA . ASN A 1 280 ? 7.056 -15.893 -11.246 1.00 91.12 280 ASN A CA 1
ATOM 2290 C C . ASN A 1 280 ? 7.334 -16.487 -9.860 1.00 91.12 280 ASN A C 1
ATO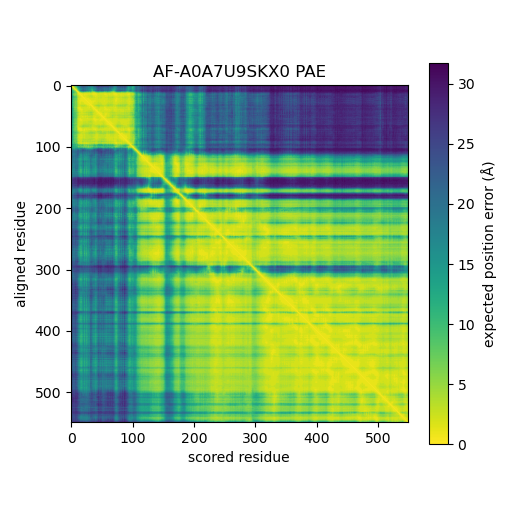M 2292 O O . ASN A 1 280 ? 8.222 -17.329 -9.736 1.00 91.12 280 ASN A O 1
ATOM 2296 N N . ARG A 1 281 ? 6.623 -16.038 -8.814 1.00 89.75 281 ARG A N 1
ATOM 2297 C CA . ARG A 1 281 ? 6.868 -16.410 -7.410 1.00 89.75 281 ARG A CA 1
ATOM 2298 C C . ARG A 1 281 ? 8.336 -16.265 -6.993 1.00 89.75 281 ARG A C 1
ATOM 2300 O O . ARG A 1 281 ? 8.837 -17.022 -6.167 1.00 89.75 281 ARG A O 1
ATOM 2307 N N . THR A 1 282 ? 9.043 -15.287 -7.553 1.00 90.88 282 THR A N 1
ATOM 2308 C CA . THR A 1 282 ? 10.413 -14.964 -7.128 1.00 90.88 282 THR A CA 1
ATOM 2309 C C . THR A 1 282 ? 10.415 -13.980 -5.968 1.00 90.88 282 THR A C 1
ATOM 2311 O O . THR A 1 282 ? 11.413 -13.886 -5.259 1.00 90.88 282 THR A O 1
ATOM 2314 N N . TYR A 1 283 ? 9.321 -13.221 -5.794 1.00 91.56 283 TYR A N 1
ATOM 2315 C CA . TYR A 1 283 ? 9.126 -12.230 -4.726 1.00 91.56 283 TYR A CA 1
ATOM 2316 C C . TYR A 1 283 ? 10.324 -11.289 -4.563 1.00 91.56 283 TYR A C 1
ATOM 2318 O O . TYR A 1 283 ? 10.661 -10.862 -3.462 1.00 91.56 283 TYR A O 1
ATOM 2326 N N . SER A 1 284 ? 10.982 -10.964 -5.681 1.00 91.31 284 SER A N 1
ATOM 2327 C CA . SER A 1 284 ? 12.311 -10.343 -5.716 1.00 91.31 284 SER A CA 1
ATOM 2328 C C . SER A 1 284 ? 12.386 -8.975 -5.029 1.00 91.31 284 SER A C 1
ATOM 2330 O O . SER A 1 284 ? 13.492 -8.489 -4.778 1.00 91.31 284 SER A O 1
ATOM 2332 N N . PHE A 1 285 ? 11.235 -8.365 -4.745 1.00 92.31 285 PHE A N 1
ATOM 2333 C CA . PHE A 1 285 ? 11.074 -7.036 -4.146 1.00 92.31 285 PHE A CA 1
ATOM 2334 C C . PHE A 1 285 ? 10.175 -7.058 -2.899 1.00 92.31 285 PHE A C 1
ATOM 2336 O O . PHE A 1 285 ? 9.716 -6.011 -2.435 1.00 92.31 285 PHE A O 1
ATOM 2343 N N . CYS A 1 286 ? 9.882 -8.252 -2.379 1.00 90.88 286 CYS A N 1
ATOM 2344 C CA . CYS A 1 286 ? 9.142 -8.447 -1.142 1.00 90.88 286 CYS A CA 1
ATOM 2345 C C . CYS A 1 286 ? 10.089 -8.904 -0.030 1.00 90.88 286 CYS A C 1
ATOM 2347 O O . CYS A 1 286 ? 11.043 -9.648 -0.256 1.00 90.88 286 CYS A O 1
ATOM 2349 N N . ASN A 1 287 ? 9.769 -8.525 1.201 1.00 87.12 287 ASN A N 1
ATOM 2350 C CA . ASN A 1 287 ? 10.387 -9.085 2.390 1.00 87.12 287 ASN A CA 1
ATOM 2351 C C . ASN A 1 287 ? 9.614 -10.340 2.815 1.00 87.12 287 ASN A C 1
ATOM 2353 O O . ASN A 1 287 ? 8.654 -10.280 3.586 1.00 87.12 287 ASN A O 1
ATOM 2357 N N . VAL A 1 288 ? 10.027 -11.489 2.277 1.00 80.88 288 VAL A N 1
ATOM 2358 C CA . VAL A 1 288 ? 9.361 -12.782 2.509 1.00 80.88 288 VAL A CA 1
ATOM 2359 C C . VAL A 1 288 ? 9.355 -13.207 3.980 1.00 80.88 288 VAL A C 1
ATOM 2361 O O . VAL A 1 288 ? 8.454 -13.919 4.402 1.00 80.88 288 VAL A O 1
ATOM 2364 N N . ASN A 1 289 ? 10.305 -12.716 4.781 1.00 76.69 289 ASN A N 1
ATOM 2365 C CA . ASN A 1 289 ? 10.423 -13.065 6.198 1.00 76.69 289 ASN A CA 1
ATOM 2366 C C . ASN A 1 289 ? 9.446 -12.294 7.099 1.00 76.69 289 ASN A C 1
ATOM 2368 O O . ASN A 1 289 ? 9.220 -12.697 8.238 1.00 76.69 289 ASN A O 1
ATOM 2372 N N . THR A 1 290 ? 8.909 -11.162 6.633 1.00 78.06 290 THR A N 1
ATOM 2373 C CA . THR A 1 290 ? 8.023 -10.292 7.431 1.00 78.06 290 THR A CA 1
ATOM 2374 C C . THR A 1 290 ? 6.612 -10.173 6.861 1.00 78.06 290 THR A C 1
ATOM 2376 O O . THR A 1 290 ? 5.708 -9.711 7.563 1.00 78.06 290 THR A O 1
ATOM 2379 N N . CYS A 1 291 ? 6.407 -10.568 5.603 1.00 82.88 291 CYS A N 1
ATOM 2380 C CA . CYS A 1 291 ? 5.141 -10.419 4.901 1.00 82.88 291 CYS A CA 1
ATOM 2381 C C . CYS A 1 291 ? 4.080 -11.398 5.419 1.00 82.88 291 CYS A C 1
ATOM 2383 O O . CYS A 1 291 ? 4.204 -12.607 5.269 1.00 82.88 291 CYS A O 1
ATOM 2385 N N . VAL A 1 292 ? 2.972 -10.869 5.941 1.00 80.38 292 VAL A N 1
ATOM 2386 C CA . VAL A 1 292 ? 1.856 -11.679 6.472 1.00 80.38 292 VAL A CA 1
ATOM 2387 C C . VAL A 1 292 ? 1.013 -12.360 5.388 1.00 80.38 292 VAL A C 1
ATOM 2389 O O . VAL A 1 292 ? 0.206 -13.239 5.682 1.00 80.38 292 VAL A O 1
ATOM 2392 N N . HIS A 1 293 ? 1.155 -11.924 4.135 1.00 80.75 293 HIS A N 1
ATOM 2393 C CA . HIS A 1 293 ? 0.432 -12.488 2.994 1.00 80.75 293 HIS A CA 1
ATOM 2394 C C . HIS A 1 293 ? 1.154 -13.681 2.365 1.00 80.75 293 HIS A C 1
ATOM 2396 O O . HIS A 1 293 ? 0.541 -14.415 1.595 1.00 80.75 293 HIS A O 1
ATOM 2402 N N . LEU A 1 294 ? 2.433 -13.869 2.687 1.00 79.12 294 LEU A N 1
ATOM 2403 C CA . LEU A 1 294 ? 3.223 -15.014 2.263 1.00 79.12 294 LEU A CA 1
ATOM 2404 C C . LEU A 1 294 ? 3.221 -16.010 3.422 1.00 79.12 294 LEU A C 1
ATOM 2406 O O . LEU A 1 294 ? 3.637 -15.690 4.534 1.00 79.12 294 LEU A O 1
ATOM 2410 N N . LYS A 1 295 ? 2.624 -17.180 3.199 1.00 68.31 295 LYS A N 1
ATOM 2411 C CA . LYS A 1 295 ? 2.473 -18.222 4.220 1.00 68.31 295 LYS A CA 1
ATOM 2412 C C . LYS A 1 295 ? 3.514 -19.317 3.991 1.00 68.31 295 LYS A C 1
ATOM 2414 O O . LYS A 1 295 ? 3.815 -19.627 2.847 1.00 68.31 295 LYS A O 1
ATOM 2419 N N . PRO A 1 296 ? 3.973 -20.019 5.036 1.00 57.09 296 PRO A N 1
ATOM 2420 C CA . PRO A 1 296 ? 4.901 -21.149 4.906 1.00 57.09 296 PRO A CA 1
ATOM 2421 C C . PRO A 1 296 ? 4.292 -22.406 4.243 1.00 57.09 296 PRO A C 1
ATOM 2423 O O . PRO A 1 296 ? 4.839 -23.495 4.381 1.00 57.09 296 PRO A O 1
ATOM 2426 N N . GLN A 1 297 ? 3.151 -22.297 3.553 1.00 62.19 297 GLN A N 1
ATOM 2427 C CA . GLN A 1 297 ? 2.542 -23.422 2.856 1.00 62.19 297 GLN A CA 1
ATOM 2428 C C . GLN A 1 297 ? 3.065 -23.473 1.420 1.00 62.19 297 GLN A C 1
ATOM 2430 O O . GLN A 1 297 ? 2.813 -22.560 0.633 1.00 62.19 297 GLN A O 1
ATOM 2435 N N . ALA A 1 298 ? 3.784 -24.549 1.102 1.00 61.69 298 ALA A N 1
ATOM 2436 C CA . ALA A 1 298 ? 4.304 -24.790 -0.232 1.00 61.69 298 ALA A CA 1
ATOM 2437 C C . ALA A 1 298 ? 3.152 -24.936 -1.235 1.00 61.69 298 ALA A C 1
ATOM 2439 O O . ALA A 1 298 ? 2.276 -25.788 -1.075 1.00 61.69 298 ALA A O 1
ATOM 2440 N N . ASP A 1 299 ? 3.173 -24.108 -2.273 1.00 67.56 299 ASP A N 1
ATOM 2441 C CA . ASP A 1 299 ? 2.384 -24.304 -3.481 1.00 67.56 299 ASP A CA 1
ATOM 2442 C C . ASP A 1 299 ? 3.355 -24.560 -4.629 1.00 67.56 299 ASP A C 1
ATOM 2444 O O . ASP A 1 299 ? 4.047 -23.653 -5.092 1.00 67.56 299 ASP A O 1
ATOM 2448 N N . THR A 1 300 ? 3.407 -25.814 -5.066 1.00 62.84 300 THR A N 1
ATOM 2449 C CA . THR A 1 300 ? 4.275 -26.281 -6.150 1.00 62.84 300 THR A CA 1
ATOM 2450 C C . THR A 1 300 ? 3.553 -26.318 -7.497 1.00 62.84 300 THR A C 1
ATOM 2452 O O . THR A 1 300 ? 4.132 -26.751 -8.493 1.00 62.84 300 THR A O 1
ATOM 2455 N N . THR A 1 301 ? 2.287 -25.880 -7.568 1.00 66.75 301 THR A N 1
ATOM 2456 C CA . THR A 1 301 ? 1.524 -25.920 -8.820 1.00 66.75 301 THR A CA 1
ATOM 2457 C C . THR A 1 301 ? 2.083 -24.910 -9.816 1.00 66.75 301 THR A C 1
ATOM 2459 O O . THR A 1 301 ? 2.255 -23.743 -9.484 1.00 66.75 301 THR A O 1
ATOM 2462 N N . ASP A 1 302 ? 2.361 -25.320 -11.053 1.00 62.50 302 ASP A N 1
ATOM 2463 C CA . ASP A 1 302 ? 2.899 -24.438 -12.105 1.00 62.50 302 ASP A CA 1
ATOM 2464 C C . ASP A 1 302 ? 1.786 -23.735 -12.907 1.00 62.50 302 ASP A C 1
ATOM 2466 O O . ASP A 1 302 ? 1.759 -23.710 -14.137 1.00 62.50 302 ASP A O 1
ATOM 2470 N N . LYS A 1 303 ? 0.778 -23.208 -12.201 1.00 68.69 303 LYS A N 1
ATOM 2471 C CA . LYS A 1 303 ? -0.328 -22.476 -12.830 1.00 68.69 303 LYS A CA 1
ATOM 2472 C C . LYS A 1 303 ? -0.016 -20.985 -12.874 1.00 68.69 303 LYS A C 1
ATOM 2474 O O . LYS A 1 303 ? -0.459 -20.210 -12.027 1.00 68.69 303 LYS A O 1
ATOM 2479 N N . ARG A 1 304 ? 0.740 -20.583 -13.896 1.00 71.38 304 ARG A N 1
ATOM 2480 C CA . ARG A 1 304 ? 1.053 -19.177 -14.183 1.00 71.38 304 ARG A CA 1
ATOM 2481 C C . ARG A 1 304 ? -0.236 -18.343 -14.286 1.00 71.38 304 ARG A C 1
ATOM 2483 O O . ARG A 1 304 ? -1.167 -18.724 -14.985 1.00 71.38 304 ARG A O 1
ATOM 2490 N N . MET A 1 305 ? -0.286 -17.215 -13.573 1.00 70.19 305 MET A N 1
ATOM 2491 C CA . MET A 1 305 ? -1.394 -16.237 -13.555 1.00 70.19 305 MET A CA 1
ATOM 2492 C C . MET A 1 305 ? -2.779 -16.733 -13.092 1.00 70.19 305 MET A C 1
ATOM 2494 O O . MET A 1 305 ? -3.715 -15.934 -13.028 1.00 70.19 305 MET A O 1
ATOM 2498 N N . ALA A 1 306 ? -2.942 -18.005 -12.720 1.00 71.94 306 ALA A N 1
ATOM 2499 C CA . ALA A 1 306 ? -4.235 -18.511 -12.272 1.00 71.94 306 ALA A CA 1
ATOM 2500 C C . ALA A 1 306 ? -4.685 -17.815 -10.976 1.00 71.94 306 ALA A C 1
ATOM 2502 O O . ALA A 1 306 ? -3.960 -17.790 -9.984 1.00 71.94 306 ALA A O 1
ATOM 2503 N N . GLY A 1 307 ? -5.896 -17.253 -10.987 1.00 74.00 307 GLY A N 1
ATOM 2504 C CA . GLY A 1 307 ? -6.471 -16.556 -9.832 1.00 74.00 307 GLY A CA 1
ATOM 2505 C C . GLY A 1 307 ? -5.971 -15.122 -9.619 1.00 74.00 307 GLY A C 1
ATOM 2506 O O . GLY A 1 307 ? -6.365 -14.498 -8.633 1.00 74.00 307 GLY A O 1
ATOM 2507 N N . LEU A 1 308 ? -5.143 -14.578 -10.519 1.00 82.81 308 LEU A N 1
ATOM 2508 C CA . LEU A 1 308 ? -4.790 -13.158 -10.496 1.00 82.81 308 LEU A CA 1
ATOM 2509 C C . LEU A 1 308 ? -5.911 -12.306 -11.110 1.00 82.81 308 LEU A C 1
ATOM 2511 O O . LEU A 1 308 ? -6.424 -12.659 -12.173 1.00 82.81 308 LEU A O 1
ATOM 2515 N N . PRO A 1 309 ? -6.293 -11.182 -10.479 1.00 85.56 309 PRO A N 1
ATOM 2516 C CA . PRO A 1 309 ? -7.228 -10.248 -11.082 1.00 85.56 309 PRO A CA 1
ATOM 2517 C C . PRO A 1 309 ? -6.559 -9.494 -12.236 1.00 85.56 309 PRO A C 1
ATOM 2519 O O . PRO A 1 309 ? -5.348 -9.263 -12.235 1.00 85.56 309 PRO A O 1
ATOM 2522 N N . GLU A 1 310 ? -7.371 -9.067 -13.199 1.00 86.25 310 GLU A N 1
ATOM 2523 C CA . GLU A 1 310 ? -6.935 -8.138 -14.237 1.00 86.25 310 GLU A CA 1
ATOM 2524 C C . GLU A 1 310 ? -6.456 -6.824 -13.599 1.00 86.25 310 GLU A C 1
ATOM 2526 O O . GLU A 1 310 ? -7.117 -6.266 -12.716 1.00 86.25 310 GLU A O 1
ATOM 2531 N N . THR A 1 311 ? -5.290 -6.335 -14.034 1.00 87.94 311 THR A N 1
ATOM 2532 C CA . THR A 1 311 ? -4.755 -5.063 -13.532 1.00 87.94 311 THR A CA 1
ATOM 2533 C C . THR A 1 311 ? -5.527 -3.922 -14.176 1.00 87.94 311 THR A C 1
ATOM 2535 O O . THR A 1 311 ? -5.397 -3.678 -15.371 1.00 87.94 311 THR A O 1
ATOM 2538 N N . LYS A 1 312 ? -6.313 -3.201 -13.379 1.00 91.12 312 LYS A N 1
ATOM 2539 C CA . LYS A 1 312 ? -6.982 -1.972 -13.822 1.00 91.12 312 LYS A CA 1
ATOM 2540 C C . LYS A 1 312 ? -5.964 -0.832 -13.979 1.00 91.12 312 LYS A C 1
ATOM 2542 O O . LYS A 1 312 ? -4.879 -0.875 -13.402 1.00 91.12 312 LYS A O 1
ATOM 2547 N N . HIS A 1 313 ? -6.351 0.239 -14.675 1.00 91.00 313 HIS A N 1
ATOM 2548 C CA . HIS A 1 313 ? -5.532 1.457 -14.809 1.00 91.00 313 HIS A CA 1
ATOM 2549 C C . HIS A 1 313 ? -5.248 2.180 -13.481 1.00 91.00 313 HIS A C 1
ATOM 2551 O O . HIS A 1 313 ? -4.313 2.970 -13.412 1.00 91.00 313 HIS A O 1
ATOM 2557 N N . ILE A 1 314 ? -6.028 1.884 -12.439 1.00 94.19 314 ILE A N 1
ATOM 2558 C CA . ILE A 1 314 ? -5.882 2.406 -11.077 1.00 94.19 314 ILE A CA 1
ATOM 2559 C C . ILE A 1 314 ? -6.040 1.260 -10.065 1.00 94.19 314 ILE A C 1
ATOM 2561 O O . ILE A 1 314 ? -6.665 0.243 -10.389 1.00 94.19 314 ILE A O 1
ATOM 2565 N N . PRO A 1 315 ? -5.551 1.402 -8.823 1.00 95.75 315 PRO A N 1
ATOM 2566 C CA . PRO A 1 315 ? -5.826 0.437 -7.764 1.00 95.75 315 PRO A CA 1
ATOM 2567 C C . PRO A 1 315 ? -7.322 0.386 -7.409 1.00 95.75 315 PRO A C 1
ATOM 2569 O O . PRO A 1 315 ? -7.999 1.408 -7.289 1.00 95.75 315 PRO A O 1
ATOM 2572 N N . ASP A 1 316 ? -7.832 -0.820 -7.162 1.00 96.62 316 ASP A N 1
ATOM 2573 C CA . ASP A 1 316 ? -9.168 -1.027 -6.592 1.00 96.62 316 ASP A CA 1
ATOM 2574 C C . ASP A 1 316 ? -9.224 -0.543 -5.133 1.00 96.62 316 ASP A C 1
ATOM 2576 O O . ASP A 1 316 ? -10.230 0.014 -4.691 1.00 96.62 316 ASP A O 1
ATOM 2580 N N . VAL A 1 317 ? -8.119 -0.712 -4.400 1.00 97.31 317 VAL A N 1
ATOM 2581 C CA . VAL A 1 317 ? -7.972 -0.312 -3.001 1.00 97.31 317 VAL A CA 1
ATOM 2582 C C . VAL A 1 317 ? -6.794 0.646 -2.845 1.00 97.31 317 VAL A C 1
ATOM 2584 O O . VAL A 1 317 ? -5.652 0.275 -3.114 1.00 97.31 317 VAL A O 1
ATOM 2587 N N . LEU A 1 318 ? -7.075 1.856 -2.364 1.00 97.38 318 LEU A N 1
ATOM 2588 C CA . LEU A 1 318 ? -6.093 2.918 -2.153 1.00 97.38 318 LEU A CA 1
ATOM 2589 C C . LEU A 1 318 ? -5.958 3.221 -0.659 1.00 97.38 318 LEU A C 1
ATOM 2591 O O . LEU A 1 318 ? -6.905 3.699 -0.041 1.00 97.38 318 LEU A O 1
ATOM 2595 N N . GLU A 1 319 ? -4.789 2.974 -0.073 1.00 97.38 319 GLU A N 1
ATOM 2596 C CA . GLU A 1 319 ? -4.467 3.350 1.309 1.00 97.38 319 GLU A CA 1
ATOM 2597 C C . GLU A 1 319 ? -3.611 4.620 1.355 1.00 97.38 319 GLU A C 1
ATOM 2599 O O . GLU A 1 319 ? -2.595 4.727 0.670 1.00 97.38 319 GLU A O 1
ATOM 2604 N N . ILE A 1 320 ? -3.995 5.589 2.189 1.00 97.31 320 ILE A N 1
ATOM 2605 C CA . ILE A 1 320 ? -3.267 6.857 2.319 1.00 97.31 320 ILE A CA 1
ATOM 2606 C C . ILE A 1 320 ? -2.925 7.122 3.785 1.00 97.31 320 ILE A C 1
ATOM 2608 O O . ILE A 1 320 ? -3.802 7.292 4.635 1.00 97.31 320 ILE A O 1
ATOM 2612 N N . GLY A 1 321 ? -1.621 7.221 4.054 1.00 95.50 321 GLY A N 1
ATOM 2613 C CA . GLY A 1 321 ? -1.034 7.476 5.369 1.00 95.50 321 GLY A CA 1
ATOM 2614 C C . GLY A 1 321 ? -0.006 8.611 5.356 1.00 95.50 321 GLY A C 1
ATOM 2615 O O . GLY A 1 321 ? 1.073 8.456 5.922 1.00 95.50 321 GLY A O 1
ATOM 2616 N N . ILE A 1 322 ? -0.303 9.730 4.687 1.00 96.19 322 ILE A N 1
ATOM 2617 C CA . ILE A 1 322 ? 0.666 10.809 4.403 1.00 96.19 322 ILE A CA 1
ATOM 2618 C C . ILE A 1 322 ? 0.869 11.831 5.536 1.00 96.19 322 ILE A C 1
ATOM 2620 O O . ILE A 1 322 ? 1.898 12.505 5.580 1.00 96.19 322 ILE A O 1
ATOM 2624 N N . ASP A 1 323 ? -0.088 11.956 6.459 1.00 96.44 323 ASP A N 1
ATOM 2625 C CA . ASP A 1 323 ? -0.084 12.964 7.528 1.00 96.44 323 ASP A CA 1
ATOM 2626 C C . ASP A 1 323 ? 0.027 12.313 8.917 1.00 96.44 323 ASP A C 1
ATOM 2628 O O . ASP A 1 323 ? -0.691 11.360 9.244 1.00 96.44 323 ASP A O 1
ATOM 2632 N N . LYS A 1 324 ? 0.942 12.834 9.741 1.00 95.06 324 LYS A N 1
ATOM 2633 C CA . LYS A 1 324 ? 1.167 12.392 11.124 1.00 95.06 324 LYS A CA 1
ATOM 2634 C C . LYS A 1 324 ? 0.395 13.226 12.148 1.00 95.06 324 LYS A C 1
ATOM 2636 O O . LYS A 1 324 ? 0.436 12.891 13.327 1.00 95.06 324 LYS A O 1
ATOM 2641 N N . THR A 1 325 ? -0.317 14.276 11.744 1.00 96.88 325 THR A N 1
ATOM 2642 C CA . THR A 1 325 ? -1.094 15.151 12.636 1.00 96.88 325 THR A CA 1
ATOM 2643 C C . THR A 1 325 ? -2.104 14.349 13.468 1.00 96.88 325 THR A C 1
ATOM 2645 O O . THR A 1 325 ? -2.902 13.589 12.922 1.00 96.88 325 THR A O 1
ATOM 2648 N N . CYS A 1 326 ? -2.066 14.476 14.798 1.00 96.88 326 CYS A N 1
ATOM 2649 C CA . CYS A 1 326 ? -2.926 13.716 15.715 1.00 96.88 326 CYS A CA 1
ATOM 2650 C C . CYS A 1 326 ? -3.155 14.472 17.026 1.00 96.88 326 CYS A C 1
ATOM 2652 O O . CYS A 1 326 ? -2.222 15.060 17.565 1.00 96.88 326 CYS A O 1
ATOM 2654 N N . ASN A 1 327 ? -4.375 14.395 17.563 1.00 96.75 327 ASN A N 1
ATOM 2655 C CA . ASN A 1 327 ? -4.752 14.990 18.848 1.00 96.75 327 ASN A CA 1
ATOM 2656 C C . ASN A 1 327 ? -4.278 14.178 20.067 1.00 96.75 327 ASN A C 1
ATOM 2658 O O . ASN A 1 327 ? -4.288 14.689 21.186 1.00 96.75 327 ASN A O 1
ATOM 2662 N N . LEU A 1 328 ? -3.890 12.919 19.856 1.00 97.06 328 LEU A N 1
ATOM 2663 C CA . LEU A 1 328 ? -3.331 12.037 20.875 1.00 97.06 328 LEU A CA 1
ATOM 2664 C C . LEU A 1 328 ? -1.821 11.904 20.704 1.00 97.06 328 LEU A C 1
ATOM 2666 O O . LEU A 1 328 ? -1.286 12.053 19.604 1.00 97.06 328 LEU A O 1
ATOM 2670 N N . PHE A 1 329 ? -1.145 11.545 21.790 1.00 96.19 329 PHE A N 1
ATOM 2671 C CA . PHE A 1 329 ? 0.291 11.285 21.798 1.00 96.19 329 PHE A CA 1
ATOM 2672 C C . PHE A 1 329 ? 0.600 9.951 22.462 1.00 96.19 329 PHE A C 1
ATOM 2674 O O . PHE A 1 329 ? 1.303 9.871 23.464 1.00 96.19 329 PHE A O 1
ATOM 2681 N N . CYS A 1 330 ? 0.028 8.882 21.910 1.00 95.44 330 CYS A N 1
ATOM 2682 C CA . CYS A 1 330 ? 0.108 7.540 22.477 1.00 95.44 330 CYS A CA 1
ATOM 2683 C C . CYS A 1 330 ? 1.561 7.120 22.735 1.00 95.44 330 CYS A C 1
ATOM 2685 O O . CYS A 1 330 ? 2.433 7.366 21.900 1.00 95.44 330 CYS A O 1
ATOM 2687 N N . LYS A 1 331 ? 1.806 6.463 23.875 1.00 93.50 331 LYS A N 1
ATOM 2688 C CA . LYS A 1 331 ? 3.136 6.048 24.357 1.00 93.50 331 LYS A CA 1
ATOM 2689 C C . LYS A 1 331 ? 3.934 5.257 23.318 1.00 93.50 331 LYS A C 1
ATOM 2691 O O . LYS A 1 331 ? 5.141 5.421 23.231 1.00 93.50 331 LYS A O 1
ATOM 2696 N N . SER A 1 332 ? 3.253 4.451 22.509 1.00 92.38 332 SER A N 1
ATOM 2697 C CA . SER A 1 332 ? 3.849 3.628 21.453 1.00 92.38 332 SER A CA 1
ATOM 2698 C C . SER A 1 332 ? 4.026 4.335 20.107 1.00 92.38 332 SER A C 1
ATOM 2700 O O . SER A 1 332 ? 4.597 3.750 19.191 1.00 92.38 332 SER A O 1
ATOM 2702 N N . CYS A 1 333 ? 3.500 5.554 19.949 1.00 92.44 333 CYS A N 1
ATOM 2703 C CA . CYS A 1 333 ? 3.456 6.247 18.661 1.00 92.44 333 CYS A CA 1
ATOM 2704 C C . CYS A 1 333 ? 4.309 7.515 18.614 1.00 92.44 333 CYS A C 1
ATOM 2706 O O . CYS A 1 333 ? 4.856 7.820 17.558 1.00 92.44 333 CYS A O 1
ATOM 2708 N N . ARG A 1 334 ? 4.329 8.308 19.694 1.00 92.06 334 ARG A N 1
ATOM 2709 C CA . ARG A 1 334 ? 4.964 9.639 19.736 1.00 92.06 334 ARG A CA 1
ATOM 2710 C C . ARG A 1 334 ? 4.987 10.200 21.153 1.00 92.06 334 ARG A C 1
ATOM 2712 O O . ARG A 1 334 ? 4.079 9.914 21.928 1.00 92.06 334 ARG A O 1
ATOM 2719 N N . ASP A 1 335 ? 5.930 11.088 21.444 1.00 89.25 335 ASP A N 1
ATOM 2720 C CA . ASP A 1 335 ? 6.066 11.699 22.774 1.00 89.25 335 ASP A CA 1
ATOM 2721 C C . ASP A 1 335 ? 5.207 12.943 22.997 1.00 89.25 335 ASP A C 1
ATOM 2723 O O . ASP A 1 335 ? 4.888 13.275 24.137 1.00 89.25 335 ASP A O 1
ATOM 2727 N N . CYS A 1 336 ? 4.781 13.606 21.924 1.00 92.19 336 CYS A N 1
ATOM 2728 C CA . CYS A 1 336 ? 3.962 14.809 21.989 1.00 92.19 336 CYS A CA 1
ATOM 2729 C C . CYS A 1 336 ? 2.895 14.843 20.889 1.00 92.19 336 CYS A C 1
ATOM 2731 O O . CYS A 1 336 ? 2.915 14.063 19.932 1.00 92.19 336 CYS A O 1
ATOM 2733 N N . VAL A 1 337 ? 1.928 15.749 21.051 1.00 94.00 337 VAL A N 1
ATOM 2734 C CA . VAL A 1 337 ? 0.929 16.054 20.020 1.00 94.00 337 VAL A CA 1
ATOM 2735 C C . VAL A 1 337 ? 1.661 16.540 18.772 1.00 94.00 337 VAL A C 1
ATOM 2737 O O . VAL A 1 337 ? 2.461 17.471 18.843 1.00 94.00 337 VAL A O 1
ATOM 2740 N N . ILE A 1 338 ? 1.370 15.920 17.628 1.00 94.00 338 ILE A N 1
ATOM 2741 C CA . ILE A 1 338 ? 1.944 16.322 16.342 1.00 94.00 338 ILE A CA 1
ATOM 2742 C C . ILE A 1 338 ? 0.905 17.143 15.587 1.00 94.00 338 ILE A C 1
ATOM 2744 O O . ILE A 1 338 ? -0.217 16.685 15.374 1.00 94.00 338 ILE A O 1
ATOM 2748 N N . VAL A 1 339 ? 1.320 18.324 15.139 1.00 95.44 339 VAL A N 1
ATOM 2749 C CA . VAL A 1 339 ? 0.653 19.111 14.101 1.00 95.44 339 VAL A CA 1
ATOM 2750 C C . VAL A 1 339 ? 1.714 19.442 13.064 1.00 95.44 339 VAL A C 1
ATOM 2752 O O . VAL A 1 339 ? 2.688 20.136 13.375 1.00 95.44 339 VAL A O 1
ATOM 2755 N N . GLU A 1 340 ? 1.554 18.909 11.852 1.00 91.38 340 GLU A N 1
ATOM 2756 C CA . GLU A 1 340 ? 2.530 19.125 10.785 1.00 91.38 340 GLU A CA 1
ATOM 2757 C C . GLU A 1 340 ? 2.673 20.623 10.479 1.00 91.38 340 GLU A C 1
ATOM 2759 O O . GLU A 1 340 ? 1.692 21.358 10.332 1.00 91.38 340 GLU A O 1
ATOM 2764 N N . ASN A 1 341 ? 3.917 21.091 10.381 1.00 92.38 341 ASN A N 1
ATOM 2765 C CA . ASN A 1 341 ? 4.248 22.496 10.151 1.00 92.38 341 ASN A CA 1
ATOM 2766 C C . ASN A 1 341 ? 5.452 22.646 9.199 1.00 92.38 341 ASN A C 1
ATOM 2768 O O . ASN A 1 341 ? 6.027 21.663 8.722 1.00 92.38 341 ASN A O 1
ATOM 2772 N N . GLY A 1 342 ? 5.798 23.890 8.856 1.00 95.25 342 GLY A N 1
ATOM 2773 C CA . GLY A 1 342 ? 6.991 24.202 8.067 1.00 95.25 342 GLY A CA 1
ATOM 2774 C C . GLY A 1 342 ? 7.031 23.531 6.687 1.00 95.25 342 GLY A C 1
ATOM 2775 O O . GLY A 1 342 ? 6.042 23.510 5.954 1.00 95.25 342 GLY A O 1
ATOM 2776 N N . GLY A 1 343 ? 8.203 23.016 6.303 1.00 94.00 343 GLY A N 1
ATOM 2777 C CA . GLY A 1 343 ? 8.399 22.344 5.011 1.00 94.00 343 GLY A CA 1
ATOM 2778 C C . GLY A 1 343 ? 7.667 21.005 4.900 1.00 94.00 343 GLY A C 1
ATOM 2779 O O . GLY A 1 343 ? 7.255 20.615 3.811 1.00 94.00 343 GLY A O 1
ATOM 2780 N N . ARG A 1 344 ? 7.449 20.325 6.028 1.00 93.56 344 ARG A N 1
ATOM 2781 C CA . ARG A 1 344 ? 6.745 19.045 6.072 1.00 93.56 344 ARG A CA 1
ATOM 2782 C C . ARG A 1 344 ? 5.256 19.211 5.766 1.00 93.56 344 ARG A C 1
ATOM 2784 O O . ARG A 1 344 ? 4.746 18.495 4.912 1.00 93.56 344 ARG A O 1
ATOM 2791 N N . LYS A 1 345 ? 4.604 20.219 6.360 1.00 96.00 345 LYS A N 1
ATOM 2792 C CA . LYS A 1 345 ? 3.224 20.598 6.014 1.00 96.00 345 LYS A CA 1
ATOM 2793 C C . LYS A 1 345 ? 3.070 20.868 4.515 1.00 96.00 345 LYS A C 1
ATOM 2795 O O . LYS A 1 345 ? 2.194 20.281 3.895 1.00 96.00 345 LYS A O 1
ATOM 2800 N N . ARG A 1 346 ? 3.968 21.673 3.930 1.00 97.31 346 ARG A N 1
ATOM 2801 C CA . ARG A 1 346 ? 3.942 21.992 2.490 1.00 97.31 346 ARG A CA 1
ATOM 2802 C C . ARG A 1 346 ? 4.011 20.740 1.618 1.00 97.31 346 ARG A C 1
ATOM 2804 O O . ARG A 1 346 ? 3.211 20.600 0.706 1.00 97.31 346 ARG A O 1
ATOM 2811 N N . LYS A 1 347 ? 4.919 19.805 1.923 1.00 97.56 347 LYS A N 1
ATOM 2812 C CA . LYS A 1 347 ? 5.015 18.529 1.195 1.00 97.56 347 LYS A CA 1
ATOM 2813 C C . LYS A 1 347 ? 3.744 17.687 1.326 1.00 97.56 347 LYS A C 1
ATOM 2815 O O . LYS A 1 347 ? 3.302 17.106 0.344 1.00 97.56 347 LYS A O 1
ATOM 2820 N N . THR A 1 348 ? 3.137 17.641 2.510 1.00 97.31 348 THR A N 1
ATOM 2821 C CA . THR A 1 348 ? 1.882 16.907 2.723 1.00 97.31 348 THR A CA 1
ATOM 2822 C C . THR A 1 348 ? 0.706 17.546 1.974 1.00 97.31 348 THR A C 1
ATOM 2824 O O . THR A 1 348 ? -0.104 16.823 1.402 1.00 97.31 348 THR A O 1
ATOM 2827 N N . GLU A 1 349 ? 0.621 18.878 1.926 1.00 98.06 349 GLU A N 1
ATOM 2828 C CA . GLU A 1 349 ? -0.384 19.604 1.132 1.00 98.06 349 GLU A CA 1
ATOM 2829 C C . GLU A 1 349 ? -0.169 19.400 -0.377 1.00 98.06 349 GLU A C 1
ATOM 2831 O O . GLU A 1 349 ? -1.127 19.134 -1.094 1.00 98.06 349 GLU A O 1
ATOM 2836 N N . MET A 1 350 ? 1.081 19.400 -0.852 1.00 98.25 350 MET A N 1
ATOM 2837 C CA . MET A 1 350 ? 1.398 19.041 -2.241 1.00 98.25 350 MET A CA 1
ATOM 2838 C C . MET A 1 350 ? 0.977 17.603 -2.568 1.00 98.25 350 MET A C 1
ATOM 2840 O O . MET A 1 350 ? 0.322 17.369 -3.578 1.00 98.25 350 MET A O 1
ATOM 2844 N N . ALA A 1 351 ? 1.303 16.636 -1.704 1.00 98.06 351 ALA A N 1
ATOM 2845 C CA . ALA A 1 351 ? 0.891 15.242 -1.871 1.00 98.06 351 ALA A CA 1
ATOM 2846 C C . ALA A 1 351 ? -0.638 15.098 -1.920 1.00 98.06 351 ALA A C 1
ATOM 2848 O O . ALA A 1 351 ? -1.163 14.350 -2.742 1.00 98.06 351 ALA A O 1
ATOM 2849 N N . ARG A 1 352 ? -1.360 15.834 -1.064 1.00 98.06 352 ARG A N 1
ATOM 2850 C CA . ARG A 1 352 ? -2.826 15.907 -1.092 1.00 98.06 352 ARG A CA 1
ATOM 2851 C C . ARG A 1 352 ? -3.324 16.374 -2.458 1.00 98.06 352 ARG A C 1
ATOM 2853 O O . ARG A 1 352 ? -4.215 15.734 -3.010 1.00 98.06 352 ARG A O 1
ATOM 2860 N N . ASP A 1 353 ? -2.761 17.458 -2.983 1.00 98.44 353 ASP A N 1
ATOM 2861 C CA . ASP A 1 353 ? -3.184 18.041 -4.259 1.00 98.44 353 ASP A CA 1
ATOM 2862 C C . ASP A 1 353 ? -2.929 17.093 -5.431 1.00 98.44 353 ASP A C 1
ATOM 2864 O O . ASP A 1 353 ? -3.808 16.935 -6.272 1.00 98.44 353 ASP A O 1
ATOM 2868 N N . ILE A 1 354 ? -1.790 16.393 -5.433 1.00 98.38 354 ILE A N 1
ATOM 2869 C CA . ILE A 1 354 ? -1.452 15.358 -6.426 1.00 98.38 354 ILE A CA 1
ATOM 2870 C C . ILE A 1 354 ? -2.447 14.190 -6.375 1.00 98.38 354 ILE A C 1
ATOM 2872 O O . ILE A 1 354 ? -2.934 13.725 -7.404 1.00 98.38 354 ILE A O 1
ATOM 2876 N N . ILE A 1 355 ? -2.790 13.712 -5.176 1.00 97.81 355 ILE A N 1
ATOM 2877 C CA . ILE A 1 355 ? -3.764 12.624 -5.018 1.00 97.81 355 ILE A CA 1
ATOM 2878 C C . ILE A 1 355 ? -5.156 13.073 -5.477 1.00 97.81 355 ILE A C 1
ATOM 2880 O O . ILE A 1 355 ? -5.856 12.313 -6.144 1.00 97.81 355 ILE A O 1
ATOM 2884 N N . ILE A 1 356 ? -5.568 14.294 -5.135 1.00 97.56 356 ILE A N 1
ATOM 2885 C CA . ILE A 1 356 ? -6.849 14.855 -5.572 1.00 97.56 356 ILE A CA 1
ATOM 2886 C C . ILE A 1 356 ? -6.892 14.978 -7.099 1.00 97.56 356 ILE A C 1
ATOM 2888 O O . ILE A 1 356 ? -7.846 14.502 -7.714 1.00 97.56 356 ILE A O 1
ATOM 2892 N N . SER A 1 357 ? -5.862 15.567 -7.711 1.00 97.00 357 SER A N 1
ATOM 2893 C CA . SER A 1 357 ? -5.829 15.818 -9.154 1.00 97.00 357 SER A CA 1
ATOM 2894 C C . SER A 1 357 ? -5.733 14.542 -9.991 1.00 97.00 357 SER A C 1
ATOM 2896 O O . SER A 1 357 ? -6.216 14.542 -11.119 1.00 97.00 357 SER A O 1
ATOM 2898 N N . SER A 1 358 ? -5.205 13.443 -9.436 1.00 96.31 358 SER A N 1
ATOM 2899 C CA . SER A 1 358 ? -5.206 12.127 -10.100 1.00 96.31 358 SER A CA 1
ATOM 2900 C C . SER A 1 358 ? -6.610 11.549 -10.339 1.00 96.31 358 SER A C 1
ATOM 2902 O O . SER A 1 358 ? -6.782 10.629 -11.131 1.00 96.31 358 SER A O 1
ATOM 2904 N N . GLY A 1 359 ? -7.638 12.020 -9.618 1.00 95.56 359 GLY A N 1
ATOM 2905 C CA . GLY A 1 359 ? -8.997 11.466 -9.697 1.00 95.56 359 GLY A CA 1
ATOM 2906 C C . GLY A 1 359 ? -9.166 10.078 -9.056 1.00 95.56 359 GLY A C 1
ATOM 2907 O O . GLY A 1 359 ? -10.274 9.526 -9.034 1.00 95.56 359 GLY A O 1
ATOM 2908 N N . TRP A 1 360 ? -8.109 9.507 -8.467 1.00 96.00 360 TRP A N 1
ATOM 2909 C CA . TRP A 1 360 ? -8.150 8.172 -7.863 1.00 96.00 360 TRP A CA 1
ATOM 2910 C C . TRP A 1 360 ? -9.107 8.080 -6.674 1.00 96.00 360 TRP A C 1
ATOM 2912 O O . TRP A 1 360 ? -9.742 7.046 -6.473 1.00 96.00 360 TRP A O 1
ATOM 2922 N N . LEU A 1 361 ? -9.261 9.158 -5.898 1.00 95.94 361 LEU A N 1
ATOM 2923 C CA . LEU A 1 361 ? -10.162 9.175 -4.740 1.00 95.94 361 LEU A CA 1
ATOM 2924 C C . LEU A 1 361 ? -11.628 8.925 -5.117 1.00 95.94 361 LEU A C 1
ATOM 2926 O O . LEU A 1 361 ? -12.380 8.378 -4.313 1.00 95.94 361 LEU A O 1
ATOM 2930 N N . GLU A 1 362 ? -12.052 9.362 -6.304 1.00 93.75 362 GLU A N 1
ATOM 2931 C CA . GLU A 1 362 ? -13.426 9.173 -6.786 1.00 93.75 362 GLU A CA 1
ATOM 2932 C C . GLU A 1 362 ? -13.605 7.855 -7.545 1.00 93.75 362 GLU A C 1
ATOM 2934 O O . GLU A 1 362 ? -14.722 7.342 -7.610 1.00 93.75 362 GLU A O 1
ATOM 2939 N N . SER A 1 363 ? -12.511 7.294 -8.064 1.00 93.62 363 SER A N 1
ATOM 2940 C CA . SER A 1 363 ? -12.532 6.139 -8.966 1.00 93.62 363 SER A CA 1
ATOM 2941 C C . SER A 1 363 ? -12.181 4.811 -8.286 1.00 93.62 363 SER A C 1
ATOM 2943 O O . SER A 1 363 ? -12.623 3.756 -8.743 1.00 93.62 363 SER A O 1
ATOM 2945 N N . CYS A 1 364 ? -11.409 4.829 -7.193 1.00 96.38 364 CYS A N 1
ATOM 2946 C CA . CYS A 1 364 ? -11.100 3.615 -6.439 1.00 96.38 364 CYS A CA 1
ATOM 2947 C C . CYS A 1 364 ? -12.362 3.029 -5.785 1.00 96.38 364 CYS A C 1
ATOM 2949 O O . CYS A 1 364 ? -13.301 3.734 -5.402 1.00 96.38 364 CYS A O 1
ATOM 2951 N N . ASN A 1 365 ? -12.390 1.707 -5.643 1.00 97.44 365 ASN A N 1
ATOM 2952 C CA . ASN A 1 365 ? -13.519 1.011 -5.039 1.00 97.44 365 ASN A CA 1
ATOM 2953 C C . ASN A 1 365 ? -13.500 1.143 -3.508 1.00 97.44 365 ASN A C 1
ATOM 2955 O O . ASN A 1 365 ? -14.544 1.369 -2.892 1.00 97.44 365 ASN A O 1
ATOM 2959 N N . THR A 1 366 ? -12.319 1.043 -2.891 1.00 98.25 366 THR A N 1
ATOM 2960 C CA . THR A 1 366 ? -12.156 1.220 -1.444 1.00 98.25 366 THR A CA 1
ATOM 2961 C C . THR A 1 366 ? -11.031 2.195 -1.123 1.00 98.25 366 THR A C 1
ATOM 2963 O O . THR A 1 366 ? -9.875 1.963 -1.472 1.00 98.25 366 THR A O 1
ATOM 2966 N N . LEU A 1 367 ? -11.365 3.244 -0.375 1.00 98.38 367 LEU A N 1
ATOM 2967 C CA . LEU A 1 367 ? -10.396 4.160 0.211 1.00 98.38 367 LEU A CA 1
ATOM 2968 C C . LEU A 1 367 ? -10.093 3.742 1.659 1.00 98.38 367 LEU A C 1
ATOM 2970 O O . LEU A 1 367 ? -11.009 3.616 2.471 1.00 98.38 367 LEU A O 1
ATOM 2974 N N . LEU A 1 368 ? -8.817 3.548 1.988 1.00 97.94 368 LEU A N 1
ATOM 2975 C CA . LEU A 1 368 ? -8.320 3.323 3.346 1.00 97.94 368 LEU A CA 1
ATOM 2976 C C . LEU A 1 368 ? -7.644 4.599 3.848 1.00 97.94 368 LEU A C 1
ATOM 2978 O O . LEU A 1 368 ? -6.672 5.062 3.251 1.00 97.94 368 LEU A O 1
ATOM 2982 N N . LEU A 1 369 ? -8.123 5.148 4.964 1.00 96.25 369 LEU A N 1
ATOM 2983 C CA . LEU A 1 369 ? -7.541 6.349 5.573 1.00 96.25 369 LEU A CA 1
ATOM 2984 C C . LEU A 1 369 ? -7.151 6.126 7.030 1.00 96.25 369 LEU A C 1
ATOM 2986 O O . LEU A 1 369 ? -7.896 5.532 7.812 1.00 96.25 369 LEU A O 1
ATOM 2990 N N . GLY A 1 370 ? -6.000 6.691 7.394 1.00 88.75 370 GLY A N 1
ATOM 2991 C CA . GLY A 1 370 ? -5.484 6.723 8.760 1.00 88.75 370 GLY A CA 1
ATOM 2992 C C . GLY A 1 370 ? -4.265 5.824 8.972 1.00 88.75 370 GLY A C 1
ATOM 2993 O O . GLY A 1 370 ? -3.619 5.367 8.035 1.00 88.75 370 GLY A O 1
ATOM 2994 N N . GLY A 1 371 ? -3.911 5.598 10.239 1.00 80.00 371 GLY A N 1
ATOM 2995 C CA . GLY A 1 371 ? -2.790 4.732 10.638 1.00 80.00 371 GLY A CA 1
ATOM 2996 C C . GLY A 1 371 ? -1.471 5.451 10.947 1.00 80.00 371 GLY A C 1
ATOM 2997 O O . GLY A 1 371 ? -0.632 4.876 11.630 1.00 80.00 371 GLY A O 1
ATOM 2998 N N . GLN A 1 372 ? -1.298 6.710 10.529 1.00 88.00 372 GLN A N 1
ATOM 2999 C CA . GLN A 1 372 ? -0.130 7.545 10.884 1.00 88.00 372 GLN A CA 1
ATOM 3000 C C . GLN A 1 372 ? -0.507 8.786 11.717 1.00 88.00 372 GLN A C 1
ATOM 3002 O O . GLN A 1 372 ? 0.275 9.254 12.549 1.00 88.00 372 GLN A O 1
ATOM 3007 N N . GLY A 1 373 ? -1.731 9.288 11.554 1.00 94.56 373 GLY A N 1
ATOM 3008 C CA . GLY A 1 373 ? -2.313 10.417 12.283 1.00 94.56 373 GLY A CA 1
ATOM 3009 C C . GLY A 1 373 ? -3.803 10.190 12.551 1.00 94.56 373 GLY A C 1
ATOM 3010 O O . GLY A 1 373 ? -4.321 9.109 12.265 1.00 94.56 373 GLY A O 1
ATOM 3011 N N . GLU A 1 374 ? -4.488 11.200 13.092 1.00 97.31 374 GLU A N 1
ATOM 3012 C CA . GLU A 1 374 ? -5.935 11.150 13.334 1.00 97.31 374 GLU A CA 1
ATOM 3013 C C . GLU A 1 374 ? -6.703 11.829 12.197 1.00 97.31 374 GLU A C 1
ATOM 3015 O O . GLU A 1 374 ? -6.552 13.028 11.947 1.00 97.31 374 GLU A O 1
ATOM 3020 N N . VAL A 1 375 ? -7.566 11.054 11.543 1.00 97.25 375 VAL A N 1
ATOM 3021 C CA . VAL A 1 375 ? -8.315 11.436 10.338 1.00 97.25 375 VAL A CA 1
ATOM 3022 C C . VAL A 1 375 ? -9.260 12.620 10.550 1.00 97.25 375 VAL A C 1
ATOM 3024 O O . VAL A 1 375 ? -9.425 13.425 9.639 1.00 97.25 375 VAL A O 1
ATOM 3027 N N . PHE A 1 376 ? -9.827 12.784 11.750 1.00 97.69 376 PHE A N 1
ATOM 3028 C CA . PHE A 1 376 ? -10.695 13.928 12.072 1.00 97.69 376 PHE A CA 1
ATOM 3029 C C . PHE A 1 376 ? -9.940 15.157 12.589 1.00 97.69 376 PHE A C 1
ATOM 3031 O O . PHE A 1 376 ? -10.488 16.263 12.610 1.00 97.69 376 PHE A O 1
ATOM 3038 N N . PHE A 1 377 ? -8.681 14.988 12.997 1.00 97.56 377 PHE A N 1
ATOM 3039 C CA . PHE A 1 377 ? -7.849 16.090 13.475 1.00 97.56 377 PHE A CA 1
ATOM 3040 C C . PHE A 1 377 ? -7.053 16.735 12.334 1.00 97.56 377 PHE A C 1
ATOM 3042 O O . PHE A 1 377 ? -6.976 17.958 12.242 1.00 97.56 377 PHE A O 1
ATOM 3049 N N . SER A 1 378 ? -6.507 15.920 11.431 1.00 97.44 378 SER A N 1
ATOM 3050 C CA . SER A 1 378 ? -5.782 16.376 10.245 1.00 97.44 378 SER A CA 1
ATOM 3051 C C . SER A 1 378 ? -6.714 17.055 9.235 1.00 97.44 378 SER A C 1
ATOM 3053 O O . SER A 1 378 ? -7.691 16.467 8.771 1.00 97.44 378 SER A O 1
ATOM 3055 N N . ASN A 1 379 ? -6.385 18.286 8.833 1.00 97.06 379 ASN A N 1
ATOM 3056 C CA . ASN A 1 379 ? -7.086 18.955 7.732 1.00 97.06 379 ASN A CA 1
ATOM 3057 C C . ASN A 1 379 ? -6.849 18.245 6.395 1.00 97.06 379 ASN A C 1
ATOM 3059 O O . ASN A 1 379 ? -7.791 18.087 5.628 1.00 97.06 379 ASN A O 1
ATOM 3063 N N . VAL A 1 380 ? -5.639 17.729 6.166 1.00 97.62 380 VAL A N 1
ATOM 3064 C CA . VAL A 1 380 ? -5.301 16.970 4.955 1.00 97.62 380 VAL A CA 1
ATOM 3065 C C . VAL A 1 380 ? -6.189 15.736 4.819 1.00 97.62 380 VAL A C 1
ATOM 3067 O O . VAL A 1 380 ? -6.800 15.535 3.772 1.00 97.62 380 VAL A O 1
ATOM 3070 N N . TYR A 1 381 ? -6.316 14.922 5.873 1.00 98.00 381 TYR A N 1
ATOM 3071 C CA . TYR A 1 381 ? -7.183 13.745 5.813 1.00 98.00 381 TYR A CA 1
ATOM 3072 C C . TYR A 1 381 ? -8.653 14.121 5.658 1.00 98.00 381 TYR A C 1
ATOM 3074 O O . TYR A 1 381 ? -9.335 13.474 4.871 1.00 98.00 381 TYR A O 1
ATOM 3082 N N . LYS A 1 382 ? -9.143 15.171 6.332 1.00 97.81 382 LYS A N 1
ATOM 3083 C CA . LYS A 1 382 ? -10.521 15.654 6.127 1.00 97.81 382 LYS A CA 1
ATOM 3084 C C . LYS A 1 382 ? -10.770 16.060 4.677 1.00 97.81 382 LYS A C 1
ATOM 3086 O O . LYS A 1 382 ? -11.801 15.695 4.121 1.00 97.81 382 LYS A O 1
ATOM 3091 N N . GLU A 1 383 ? -9.832 16.767 4.058 1.00 97.88 383 GLU A N 1
ATOM 3092 C CA . GLU A 1 383 ? -9.942 17.157 2.655 1.00 97.88 383 GLU A CA 1
ATOM 3093 C C . GLU A 1 383 ? -9.953 15.929 1.743 1.00 97.88 383 GLU A C 1
ATOM 3095 O O . GLU A 1 383 ? -10.896 15.771 0.979 1.00 97.88 383 GLU A O 1
ATOM 3100 N N . LEU A 1 384 ? -9.017 14.986 1.886 1.00 97.94 384 LEU A N 1
ATOM 3101 C CA . LEU A 1 384 ? -9.020 13.739 1.101 1.00 97.94 384 LEU A CA 1
ATOM 3102 C C . LEU A 1 384 ? -10.311 12.921 1.292 1.00 97.94 384 LEU A C 1
ATOM 3104 O O . LEU A 1 384 ? -10.896 12.415 0.328 1.00 97.94 384 LEU A O 1
ATOM 3108 N N . MET A 1 385 ? -10.769 12.808 2.539 1.00 97.12 385 MET A N 1
ATOM 3109 C CA . MET A 1 385 ? -11.941 12.032 2.946 1.00 97.12 385 MET A CA 1
ATOM 3110 C C . MET A 1 385 ? -13.249 12.614 2.405 1.00 97.12 385 MET A C 1
ATOM 3112 O O . MET A 1 385 ? -14.148 11.844 2.070 1.00 97.12 385 MET A O 1
ATOM 3116 N N . PHE A 1 386 ? -13.364 13.937 2.285 1.00 97.25 386 PHE A N 1
ATOM 3117 C CA . PHE A 1 386 ? -14.597 14.602 1.852 1.00 97.25 386 PHE A CA 1
ATOM 3118 C C . PHE A 1 386 ? -14.515 15.263 0.466 1.00 97.25 386 PHE A C 1
ATOM 3120 O O . PHE A 1 386 ? -15.530 15.762 -0.010 1.00 97.25 386 PHE A O 1
ATOM 3127 N N . HIS A 1 387 ? -13.365 15.223 -0.216 1.00 96.56 387 HIS A N 1
ATOM 3128 C CA . HIS A 1 387 ? -13.172 15.836 -1.536 1.00 96.56 387 HIS A CA 1
ATOM 3129 C C . HIS A 1 387 ? -14.145 15.313 -2.611 1.00 96.56 387 HIS A C 1
ATOM 3131 O O . HIS A 1 387 ? -14.470 14.123 -2.661 1.00 96.56 387 HIS A O 1
ATOM 3137 N N . GLY A 1 388 ? -14.539 16.185 -3.539 1.00 93.62 388 GLY A N 1
ATOM 3138 C CA . GLY A 1 388 ? -15.378 15.852 -4.692 1.00 93.62 388 GLY A CA 1
ATOM 3139 C C . GLY A 1 388 ? -16.873 15.806 -4.364 1.00 93.62 388 GLY A C 1
ATOM 3140 O O . GLY A 1 388 ? -17.274 15.659 -3.207 1.00 93.62 388 GLY A O 1
ATOM 3141 N N . GLY A 1 389 ? -17.716 15.914 -5.390 1.00 88.81 389 GLY A N 1
ATOM 3142 C CA . GLY A 1 389 ? -19.178 15.931 -5.238 1.00 88.81 389 GLY A CA 1
ATOM 3143 C C . GLY A 1 389 ? -19.827 14.544 -5.249 1.00 88.81 389 GLY A C 1
ATOM 3144 O O . GLY A 1 389 ? -20.936 14.382 -4.745 1.00 88.81 389 GLY A O 1
ATOM 3145 N N . GLY A 1 390 ? -19.146 13.532 -5.801 1.00 92.00 390 GLY A N 1
ATOM 3146 C CA . GLY A 1 390 ? -19.708 12.194 -5.985 1.00 92.00 390 GLY A CA 1
ATOM 3147 C C . GLY A 1 390 ? -19.776 11.364 -4.700 1.00 92.00 390 GLY A C 1
ATOM 3148 O O . GLY A 1 390 ? -18.928 11.494 -3.808 1.00 92.00 390 GLY A O 1
ATOM 3149 N N . LYS A 1 391 ? -20.764 10.462 -4.625 1.00 96.06 391 LYS A N 1
ATOM 3150 C CA . LYS A 1 391 ? -20.848 9.433 -3.578 1.00 96.06 391 LYS A CA 1
ATOM 3151 C C . LYS A 1 391 ? -19.919 8.263 -3.925 1.00 96.06 391 LYS A C 1
ATOM 3153 O O . LYS A 1 391 ? -20.131 7.589 -4.930 1.00 96.06 391 LYS A O 1
ATOM 3158 N N . ARG A 1 392 ? -18.908 8.026 -3.089 1.00 97.50 392 ARG A N 1
ATOM 3159 C CA . ARG A 1 392 ? -17.858 7.011 -3.272 1.00 97.50 392 ARG A CA 1
ATOM 3160 C C . ARG A 1 392 ? -18.320 5.623 -2.822 1.00 97.50 392 ARG A C 1
ATOM 3162 O O . ARG A 1 392 ? -19.243 5.492 -2.017 1.00 97.50 392 ARG A O 1
ATOM 3169 N N . SER A 1 393 ? -17.669 4.582 -3.334 1.00 97.75 393 SER A N 1
ATOM 3170 C CA . SER A 1 393 ? -18.059 3.186 -3.100 1.00 97.75 393 SER A CA 1
ATOM 3171 C C . SER A 1 393 ? -17.865 2.742 -1.648 1.00 97.75 393 SER A C 1
ATOM 3173 O O . SER A 1 393 ? -18.847 2.386 -0.997 1.00 97.75 393 SER A O 1
ATOM 3175 N N . SER A 1 394 ? -16.643 2.792 -1.116 1.00 98.56 394 SER A N 1
ATOM 3176 C CA . SER A 1 394 ? -16.354 2.291 0.232 1.00 98.56 394 SER A CA 1
ATOM 3177 C C . SER A 1 394 ? -15.252 3.084 0.932 1.00 98.56 394 SER A C 1
ATOM 3179 O O . SER A 1 394 ? -14.278 3.494 0.299 1.00 98.56 394 SER A O 1
ATOM 3181 N N . LEU A 1 395 ? -15.392 3.245 2.249 1.00 98.69 395 LEU A N 1
ATOM 3182 C CA . LEU A 1 395 ? -14.365 3.774 3.145 1.00 98.69 395 LEU A CA 1
ATOM 3183 C C . LEU A 1 395 ? -14.044 2.747 4.235 1.00 98.69 395 LEU A C 1
ATOM 3185 O O . LEU A 1 395 ? -14.949 2.298 4.936 1.00 98.69 395 LEU A O 1
ATOM 3189 N N . ASP A 1 396 ? -12.763 2.426 4.406 1.00 98.31 396 ASP A N 1
ATOM 3190 C CA . ASP A 1 396 ? -12.226 1.747 5.591 1.00 98.31 396 ASP A CA 1
ATOM 3191 C C . ASP A 1 396 ? -11.420 2.772 6.404 1.00 98.31 396 ASP A C 1
ATOM 3193 O O . ASP A 1 396 ? -10.322 3.199 6.032 1.00 98.31 396 ASP A O 1
ATOM 3197 N N . LEU A 1 397 ? -12.037 3.242 7.484 1.00 98.25 397 LEU A N 1
ATOM 3198 C CA . LEU A 1 397 ? -11.556 4.344 8.297 1.00 98.25 397 LEU A CA 1
ATOM 3199 C C . LEU A 1 397 ? -10.905 3.825 9.575 1.00 98.25 397 LEU A C 1
ATOM 3201 O O . LEU A 1 397 ? -11.562 3.204 10.414 1.00 98.25 397 LEU A O 1
ATOM 3205 N N . ARG A 1 398 ? -9.631 4.166 9.770 1.00 97.81 398 ARG A N 1
ATOM 3206 C CA . ARG A 1 398 ? -8.907 3.913 11.019 1.00 97.81 398 ARG A CA 1
ATOM 3207 C C . ARG A 1 398 ? -8.818 5.199 11.830 1.00 97.81 398 ARG A C 1
ATOM 3209 O O . ARG A 1 398 ? -8.256 6.192 11.370 1.00 97.81 398 ARG A O 1
ATOM 3216 N N . THR A 1 399 ? -9.332 5.172 13.054 1.00 98.31 399 THR A N 1
ATOM 3217 C CA . THR A 1 399 ? -9.387 6.342 13.944 1.00 98.31 399 THR A CA 1
ATOM 3218 C C . THR A 1 399 ? -9.081 5.955 15.390 1.00 98.31 399 THR A C 1
ATOM 3220 O O . THR A 1 399 ? -9.217 4.799 15.795 1.00 98.31 399 THR A O 1
ATOM 3223 N N . ASN A 1 400 ? -8.674 6.930 16.199 1.00 97.50 400 ASN A N 1
ATOM 3224 C CA . ASN A 1 400 ? -8.651 6.803 17.652 1.00 97.50 400 ASN A CA 1
ATOM 3225 C C . ASN A 1 400 ? -10.040 6.943 18.303 1.00 97.50 400 ASN A C 1
ATOM 3227 O O . ASN A 1 400 ? -10.155 6.746 19.508 1.00 97.50 400 ASN A O 1
ATOM 3231 N N . GLY A 1 401 ? -11.073 7.304 17.532 1.00 97.81 401 GLY A N 1
ATOM 3232 C CA . GLY A 1 401 ? -12.475 7.356 17.954 1.00 97.81 401 GLY A CA 1
ATOM 3233 C C . GLY A 1 401 ? -12.872 8.581 18.782 1.00 97.81 401 GLY A C 1
ATOM 3234 O O . GLY A 1 401 ? -14.060 8.832 18.950 1.00 97.81 401 GLY A O 1
ATOM 3235 N N . THR A 1 402 ? -11.927 9.395 19.264 1.00 98.06 402 THR A N 1
ATOM 3236 C CA . THR A 1 402 ? -12.223 10.512 20.190 1.00 98.06 402 THR A CA 1
ATOM 3237 C C . THR A 1 402 ? -12.905 11.712 19.525 1.00 98.06 402 THR A C 1
ATOM 3239 O O . THR A 1 402 ? -13.532 12.510 20.217 1.00 98.06 402 THR A O 1
ATOM 3242 N N . LEU A 1 403 ? -12.800 11.839 18.198 1.00 98.00 403 LEU A N 1
ATOM 3243 C CA . LEU A 1 403 ? -13.312 12.977 17.419 1.00 98.00 403 LEU A CA 1
ATOM 3244 C C . LEU A 1 403 ? -14.422 12.599 16.420 1.00 98.00 403 LEU A C 1
ATOM 3246 O O . LEU A 1 403 ? -14.903 13.464 15.692 1.00 98.00 403 LEU A O 1
ATOM 3250 N N . LEU A 1 404 ? -14.835 11.330 16.377 1.00 97.62 404 LEU A N 1
ATOM 3251 C CA . LEU A 1 404 ? -15.880 10.833 15.480 1.00 97.62 404 LEU A CA 1
ATOM 3252 C C . LEU A 1 404 ? -17.272 11.139 16.047 1.00 97.62 404 LEU A C 1
ATOM 3254 O O . LEU A 1 404 ? -17.940 10.280 16.616 1.00 97.62 404 LEU A O 1
ATOM 3258 N N . THR A 1 405 ? -17.688 12.394 15.925 1.00 97.62 405 THR A N 1
ATOM 3259 C CA . THR A 1 405 ? -19.025 12.838 16.332 1.00 97.62 405 THR A CA 1
ATOM 3260 C C . THR A 1 405 ? -20.104 12.319 15.378 1.00 97.62 405 THR A C 1
ATOM 3262 O O . THR A 1 405 ? -19.821 11.923 14.246 1.00 97.62 405 THR A O 1
ATOM 3265 N N . GLU A 1 406 ? -21.365 12.384 15.808 1.00 97.94 406 GLU A N 1
ATOM 3266 C CA . GLU A 1 406 ? -22.521 12.082 14.953 1.00 97.94 406 GLU A CA 1
ATOM 3267 C C . GLU A 1 406 ? -22.544 12.951 13.683 1.00 97.94 406 GLU A C 1
ATOM 3269 O O . GLU A 1 406 ? -22.780 12.444 12.593 1.00 97.94 406 GLU A O 1
ATOM 3274 N N . GLU A 1 407 ? -22.170 14.231 13.783 1.00 98.06 407 GLU A N 1
ATOM 3275 C CA . GLU A 1 407 ? -22.038 15.120 12.620 1.00 98.06 407 GLU A CA 1
ATOM 3276 C C . GLU A 1 407 ? -21.040 14.575 11.584 1.00 98.06 407 GLU A C 1
ATOM 3278 O O . GLU A 1 407 ? -21.313 14.582 10.381 1.00 98.06 407 GLU A O 1
ATOM 3283 N N . TYR A 1 408 ? -19.878 14.085 12.030 1.00 98.25 408 TYR A N 1
ATOM 3284 C CA . TYR A 1 408 ? -18.910 13.473 11.122 1.00 98.25 408 TYR A CA 1
ATOM 3285 C C . TYR A 1 408 ? -19.434 12.168 10.533 1.00 98.25 408 TYR A C 1
ATOM 3287 O O . TYR A 1 408 ? -19.238 11.934 9.341 1.00 98.25 408 TYR A O 1
ATOM 3295 N N . PHE A 1 409 ? -20.115 11.344 11.330 1.00 98.62 409 PHE A N 1
ATOM 3296 C CA . PHE A 1 409 ? -20.719 10.110 10.837 1.00 98.62 409 PHE A CA 1
ATOM 3297 C C . PHE A 1 409 ? -21.737 10.384 9.719 1.00 98.62 409 PHE A C 1
ATOM 3299 O O . PHE A 1 409 ? -21.665 9.763 8.658 1.00 98.62 409 PHE A O 1
ATOM 3306 N N . GLU A 1 410 ? -22.621 11.369 9.887 1.00 98.25 410 GLU A N 1
ATOM 3307 C CA . GLU A 1 410 ? -23.599 11.724 8.850 1.00 98.25 410 GLU A CA 1
ATOM 3308 C C . GLU A 1 410 ? -22.921 12.246 7.572 1.00 98.25 410 GLU A C 1
ATOM 3310 O O . GLU A 1 410 ? -23.291 11.852 6.462 1.00 98.25 410 GLU A O 1
ATOM 3315 N N . LYS A 1 411 ? -21.848 13.044 7.695 1.00 98.06 411 LYS A N 1
ATOM 3316 C CA . LYS A 1 411 ? -21.033 13.451 6.533 1.00 98.06 411 LYS A CA 1
ATOM 3317 C C . LYS A 1 411 ? -20.428 12.247 5.808 1.00 98.06 411 LYS A C 1
ATOM 3319 O O . LYS A 1 411 ? -20.434 12.207 4.577 1.00 98.06 411 LYS A O 1
ATOM 3324 N N . LEU A 1 412 ? -19.922 11.258 6.548 1.00 98.38 412 LEU A N 1
ATOM 3325 C CA . LEU A 1 412 ? -19.387 10.022 5.972 1.00 98.38 412 LEU A CA 1
ATOM 3326 C C . LEU A 1 412 ? -20.468 9.233 5.228 1.00 98.38 412 LEU A C 1
ATOM 3328 O O . LEU A 1 412 ? -20.245 8.819 4.093 1.00 98.38 412 LEU A O 1
ATOM 3332 N N . LYS A 1 413 ? -21.652 9.076 5.818 1.00 97.44 413 LYS A N 1
ATOM 3333 C CA . LYS A 1 413 ? -22.785 8.350 5.224 1.00 97.44 413 LYS A CA 1
ATOM 3334 C C . LYS A 1 413 ? -23.316 9.006 3.945 1.00 97.44 413 LYS A C 1
ATOM 3336 O O . LYS A 1 413 ? -23.746 8.321 3.008 1.00 97.44 413 LYS A O 1
ATOM 3341 N N . ILE A 1 414 ? -23.281 10.337 3.875 1.00 97.38 414 ILE A N 1
ATOM 3342 C CA . ILE A 1 414 ? -23.577 11.073 2.639 1.00 97.38 414 ILE A CA 1
ATOM 3343 C C . ILE A 1 414 ? -22.515 10.751 1.584 1.00 97.38 414 ILE A C 1
ATOM 3345 O O . ILE A 1 414 ? -22.857 10.431 0.443 1.00 97.38 414 ILE A O 1
ATOM 3349 N N . LYS A 1 415 ? -21.237 10.788 1.976 1.00 98.06 415 LYS A N 1
ATOM 3350 C CA . LYS A 1 415 ? -20.101 10.676 1.059 1.00 98.06 415 LYS A CA 1
ATOM 3351 C C . LYS A 1 415 ? -19.820 9.255 0.563 1.00 98.06 415 LYS A C 1
ATOM 3353 O O . LYS A 1 415 ? -19.344 9.116 -0.562 1.00 98.06 415 LYS A O 1
ATOM 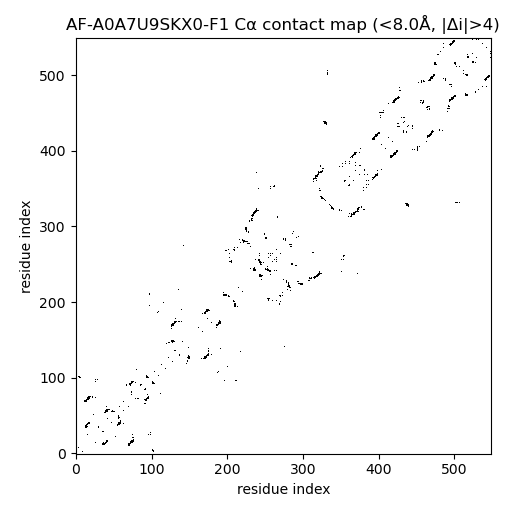3358 N N . TYR A 1 416 ? -20.124 8.218 1.339 1.00 98.50 416 TYR A N 1
ATOM 3359 C CA . TYR A 1 416 ? -19.767 6.827 1.039 1.00 98.50 416 TYR A CA 1
ATOM 3360 C C . TYR A 1 416 ? -20.986 5.904 1.055 1.00 98.50 416 TYR A C 1
ATOM 3362 O O . TYR A 1 416 ? -21.926 6.108 1.822 1.00 98.50 416 TYR A O 1
ATOM 3370 N N . ARG A 1 417 ? -21.000 4.890 0.180 1.00 98.25 417 ARG A N 1
ATOM 3371 C CA . ARG A 1 417 ? -22.052 3.856 0.174 1.00 98.25 417 ARG A CA 1
ATOM 3372 C C . ARG A 1 417 ? -21.828 2.802 1.250 1.00 98.25 417 ARG A C 1
ATOM 3374 O O . ARG A 1 417 ? -22.811 2.348 1.816 1.00 98.25 417 ARG A O 1
ATOM 3381 N N . LYS A 1 418 ? -20.567 2.431 1.492 1.00 98.56 418 LYS A N 1
ATOM 3382 C CA . LYS A 1 418 ? -20.167 1.480 2.530 1.00 98.56 418 LYS A CA 1
ATOM 3383 C C . LYS A 1 418 ? -19.180 2.109 3.502 1.00 98.56 418 LYS A C 1
ATOM 3385 O O . LYS A 1 418 ? -18.225 2.767 3.079 1.00 98.56 418 LYS A O 1
ATOM 3390 N N . LEU A 1 419 ? -19.400 1.875 4.788 1.00 98.75 419 LEU A N 1
ATOM 3391 C CA . LEU A 1 419 ? -18.575 2.353 5.885 1.00 98.75 419 LEU A CA 1
ATOM 3392 C C . LEU A 1 419 ? -18.056 1.176 6.707 1.00 98.75 419 LEU A C 1
ATOM 3394 O O . LEU A 1 419 ? -18.808 0.422 7.321 1.00 98.75 419 LEU A O 1
ATOM 3398 N N . LYS A 1 420 ? -16.734 1.071 6.764 1.00 98.75 420 LYS A N 1
ATOM 3399 C CA . LYS A 1 420 ? -16.011 0.216 7.691 1.00 98.75 420 LYS A CA 1
ATOM 3400 C C . LYS A 1 420 ? -15.229 1.110 8.641 1.00 98.75 420 LYS A C 1
ATOM 3402 O O . LYS A 1 420 ? -14.404 1.902 8.197 1.00 98.75 420 LYS A O 1
ATOM 3407 N N . ILE A 1 421 ? -15.500 1.009 9.939 1.00 98.75 421 ILE A N 1
ATOM 3408 C CA . ILE A 1 421 ? -14.852 1.844 10.955 1.00 98.75 421 ILE A CA 1
ATOM 3409 C C . ILE A 1 421 ? -14.109 0.952 11.943 1.00 98.75 421 ILE A C 1
ATOM 3411 O O . ILE A 1 421 ? -14.686 0.066 12.577 1.00 98.75 421 ILE A O 1
ATOM 3415 N N . ILE A 1 422 ? -12.808 1.210 12.060 1.00 98.69 422 ILE A N 1
ATOM 3416 C CA . ILE A 1 422 ? -11.880 0.504 12.937 1.00 98.69 422 ILE A CA 1
ATOM 3417 C C . ILE A 1 422 ? -11.354 1.501 13.971 1.00 98.69 422 ILE A C 1
ATOM 3419 O O . ILE A 1 422 ? -10.682 2.478 13.623 1.00 98.69 422 ILE A O 1
ATOM 3423 N N . VAL A 1 423 ? -11.642 1.247 15.247 1.00 98.62 423 VAL A N 1
ATOM 3424 C CA . VAL A 1 423 ? -11.265 2.139 16.350 1.00 98.62 423 VAL A CA 1
ATOM 3425 C C . VAL A 1 423 ? -10.138 1.528 17.176 1.00 98.62 423 VAL A C 1
ATOM 3427 O O . VAL A 1 423 ? -10.307 0.476 17.789 1.00 98.62 423 VAL A O 1
ATOM 3430 N N . SER A 1 424 ? -8.988 2.201 17.232 1.00 97.88 424 SER A N 1
ATOM 3431 C CA . SER A 1 424 ? -7.865 1.794 18.088 1.00 97.88 424 SER A CA 1
ATOM 3432 C C . SER A 1 424 ? -7.983 2.419 19.477 1.00 97.88 424 SER A C 1
ATOM 3434 O O . SER A 1 424 ? -7.847 3.639 19.620 1.00 97.88 424 SER A O 1
ATOM 3436 N N . ILE A 1 425 ? -8.210 1.576 20.488 1.00 98.19 425 ILE A N 1
ATOM 3437 C CA . ILE A 1 425 ? -8.517 1.993 21.865 1.00 98.19 425 ILE A CA 1
ATOM 3438 C C . ILE A 1 425 ? -7.352 1.700 22.818 1.00 98.19 425 ILE A C 1
ATOM 3440 O O . ILE A 1 425 ? -6.993 2.548 23.633 1.00 98.19 425 ILE A O 1
ATOM 3444 N N . ASP A 1 426 ? -6.758 0.512 22.696 1.00 97.56 426 ASP A N 1
ATOM 3445 C CA . ASP A 1 426 ? -5.621 0.021 23.489 1.00 97.56 426 ASP A CA 1
ATOM 3446 C C . ASP A 1 426 ? -5.850 -0.145 25.010 1.00 97.56 426 ASP A C 1
ATOM 3448 O O . ASP A 1 426 ? -4.886 -0.384 25.737 1.00 97.56 426 ASP A O 1
ATOM 3452 N N . ALA A 1 427 ? -7.088 -0.037 25.505 1.00 97.62 427 ALA A N 1
ATOM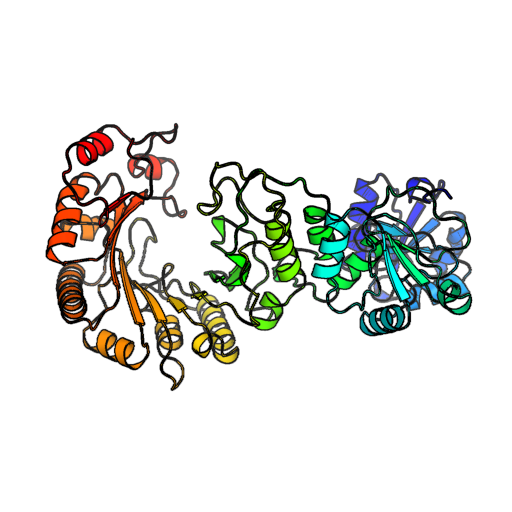 3453 C CA . ALA A 1 427 ? -7.442 -0.210 26.919 1.00 97.62 427 ALA A CA 1
ATOM 3454 C C . ALA A 1 427 ? -8.944 -0.510 27.108 1.00 97.62 427 ALA A C 1
ATOM 3456 O O . ALA A 1 427 ? -9.772 -0.077 26.308 1.00 97.62 427 ALA A O 1
ATOM 3457 N N . ALA A 1 428 ? -9.305 -1.196 28.190 1.00 97.69 428 ALA A N 1
ATOM 3458 C CA . ALA A 1 428 ? -10.675 -1.331 28.689 1.00 97.69 428 ALA A CA 1
ATOM 3459 C C . ALA A 1 428 ? -10.958 -0.416 29.897 1.00 97.69 428 ALA A C 1
ATOM 3461 O O . ALA A 1 428 ? -12.123 -0.147 30.186 1.00 97.69 428 ALA A O 1
ATOM 3462 N N . ASP A 1 429 ? -9.919 0.086 30.580 1.00 97.00 429 ASP A N 1
ATOM 3463 C CA . ASP A 1 429 ? -10.042 1.022 31.707 1.00 97.00 429 ASP A CA 1
ATOM 3464 C C . ASP A 1 429 ? -9.529 2.445 31.397 1.00 97.00 429 ASP A C 1
ATOM 3466 O O . ASP A 1 429 ? -8.561 2.650 30.655 1.00 97.00 429 ASP A O 1
ATOM 3470 N N . LYS A 1 430 ? -10.138 3.452 32.044 1.00 97.56 430 LYS A N 1
ATOM 3471 C CA . LYS A 1 430 ? -9.793 4.880 31.899 1.00 97.56 430 LYS A CA 1
ATOM 3472 C C . LYS A 1 430 ? -8.357 5.181 32.336 1.00 97.56 430 LYS A C 1
ATOM 3474 O O . LYS A 1 430 ? -7.704 6.040 31.736 1.00 97.56 430 LYS A O 1
ATOM 3479 N N . THR A 1 431 ? -7.856 4.511 33.372 1.00 97.69 431 THR A N 1
ATOM 3480 C CA . THR A 1 431 ? -6.496 4.703 33.900 1.00 97.69 431 THR A CA 1
ATOM 3481 C C . THR A 1 431 ? -5.466 4.219 32.891 1.00 97.69 431 THR A C 1
ATOM 3483 O O . THR A 1 431 ? -4.549 4.964 32.529 1.00 97.69 431 THR A O 1
ATOM 3486 N N . THR A 1 432 ? -5.657 3.009 32.369 1.00 98.06 432 THR A N 1
ATOM 3487 C CA . THR A 1 432 ? -4.786 2.419 31.348 1.00 98.06 432 THR A CA 1
ATOM 3488 C C . THR A 1 432 ? -4.861 3.196 30.043 1.00 98.06 432 THR A C 1
ATOM 3490 O O . THR A 1 432 ? -3.822 3.524 29.469 1.00 98.06 432 THR A O 1
ATOM 3493 N N . TYR A 1 433 ? -6.057 3.621 29.627 1.00 98.19 433 TYR A N 1
ATOM 3494 C CA . TYR A 1 433 ? -6.229 4.509 28.479 1.00 98.19 433 TYR A CA 1
ATOM 3495 C C . TYR A 1 433 ? -5.429 5.809 28.629 1.00 98.19 433 TYR A C 1
ATOM 3497 O O . TYR A 1 433 ? -4.672 6.183 27.731 1.00 98.19 433 TYR A O 1
ATOM 3505 N N . ARG A 1 434 ? -5.542 6.497 29.774 1.00 96.94 434 ARG A N 1
ATOM 3506 C CA . ARG A 1 434 ? -4.802 7.745 30.034 1.00 96.94 434 ARG A CA 1
ATOM 3507 C C . ARG A 1 434 ? -3.293 7.530 29.998 1.00 96.94 434 ARG A C 1
ATOM 3509 O O . ARG A 1 434 ? -2.580 8.380 29.468 1.00 96.94 434 ARG A O 1
ATOM 3516 N N . LYS A 1 435 ? -2.822 6.389 30.507 1.00 96.50 435 LYS A N 1
ATOM 3517 C CA . LYS A 1 435 ? -1.408 6.000 30.484 1.00 96.50 435 LYS A CA 1
ATOM 3518 C C . LYS A 1 435 ? -0.904 5.708 29.066 1.00 96.50 435 LYS A C 1
ATOM 3520 O O . LYS A 1 435 ? 0.192 6.141 28.714 1.00 96.50 435 LYS A O 1
ATOM 3525 N N . LEU A 1 436 ? -1.681 4.984 28.259 1.00 96.81 436 LEU A N 1
ATOM 3526 C CA . LEU A 1 436 ? -1.246 4.486 26.951 1.00 96.81 436 LEU A CA 1
ATOM 3527 C C . LEU A 1 436 ? -1.532 5.445 25.800 1.00 96.81 436 LEU A C 1
ATOM 3529 O O . LEU A 1 436 ? -0.658 5.668 24.964 1.00 96.81 436 LEU A O 1
ATOM 3533 N N . ARG A 1 437 ? -2.732 6.021 25.738 1.00 96.25 437 ARG A N 1
ATOM 3534 C CA . ARG A 1 437 ? -3.188 6.823 24.596 1.00 96.25 437 ARG A CA 1
ATOM 3535 C C . ARG A 1 437 ? -2.810 8.293 24.710 1.00 96.25 437 ARG A C 1
ATOM 3537 O O . ARG A 1 437 ? -2.528 8.871 23.669 1.00 96.25 437 ARG A O 1
ATOM 3544 N N . ARG A 1 438 ? -2.731 8.833 25.936 1.00 95.88 438 ARG A N 1
ATOM 3545 C CA . ARG A 1 438 ? -2.317 10.202 26.323 1.00 95.88 438 ARG A CA 1
ATOM 3546 C C . ARG A 1 438 ? -2.956 11.335 25.491 1.00 95.88 438 ARG A C 1
ATOM 3548 O O . ARG A 1 438 ? -2.803 11.428 24.277 1.00 95.88 438 ARG A O 1
ATOM 3555 N N . SER A 1 439 ? -3.660 12.245 26.157 1.00 95.19 439 SER A N 1
ATOM 3556 C CA . SER A 1 439 ? -4.437 13.310 25.512 1.00 95.19 439 SER A CA 1
ATOM 3557 C C . SER A 1 439 ? -4.346 14.607 26.306 1.00 95.19 439 SER A C 1
ATOM 3559 O O . SER A 1 439 ? -4.396 14.569 27.533 1.00 95.19 439 SER A O 1
ATOM 3561 N N . ASN A 1 440 ? -4.304 15.746 25.610 1.00 94.06 440 ASN A N 1
ATOM 3562 C CA . ASN A 1 440 ? -4.487 17.063 26.238 1.00 94.06 440 ASN A CA 1
ATOM 3563 C C . ASN A 1 440 ? -5.967 17.368 26.524 1.00 94.06 440 ASN A C 1
ATOM 3565 O O . ASN A 1 440 ? -6.278 18.273 27.290 1.00 94.06 440 ASN A O 1
ATOM 3569 N N . ASN A 1 441 ? -6.887 16.615 25.917 1.00 95.50 441 ASN A N 1
ATOM 3570 C CA . ASN A 1 441 ? -8.311 16.682 26.217 1.00 95.50 441 ASN A CA 1
ATOM 3571 C C . ASN A 1 441 ? -8.648 15.720 27.369 1.00 95.50 441 ASN A C 1
ATOM 3573 O O . ASN A 1 441 ? -8.589 14.492 27.195 1.00 95.50 441 ASN A O 1
ATOM 3577 N N . VAL A 1 442 ? -9.026 16.290 28.517 1.00 94.56 442 VAL A N 1
ATOM 3578 C CA . VAL A 1 442 ? -9.394 15.573 29.751 1.00 94.56 442 VAL A CA 1
ATOM 3579 C C . VAL A 1 442 ? -10.606 14.655 29.577 1.00 94.56 442 VAL A C 1
ATOM 3581 O O . VAL A 1 442 ? -10.655 13.597 30.214 1.00 94.56 442 VAL A O 1
ATOM 3584 N N . ASP A 1 443 ? -11.493 14.998 28.641 1.00 97.06 443 ASP A N 1
ATOM 3585 C CA . ASP A 1 443 ? -12.731 14.281 28.323 1.00 97.06 443 ASP A CA 1
ATOM 3586 C C . ASP A 1 443 ? -12.535 13.246 27.207 1.00 97.06 443 ASP A C 1
ATOM 3588 O O . ASP A 1 443 ? -13.487 12.629 26.744 1.00 97.06 443 ASP A O 1
ATOM 3592 N N . SER A 1 444 ? -11.302 13.027 26.737 1.00 97.38 444 SER A N 1
ATOM 3593 C CA . SER A 1 444 ? -11.033 12.117 25.609 1.00 97.38 444 SER A CA 1
ATOM 3594 C C . SER A 1 444 ? -11.562 10.691 25.809 1.00 97.38 444 SER A C 1
ATOM 3596 O O . SER A 1 444 ? -12.047 10.100 24.849 1.00 97.38 444 SER A O 1
ATOM 3598 N N . TRP A 1 445 ? -11.512 10.152 27.031 1.00 98.00 445 TRP A N 1
ATOM 3599 C CA . TRP A 1 445 ? -12.098 8.843 27.356 1.00 98.00 445 TRP A CA 1
ATOM 3600 C C . TRP A 1 445 ? -13.626 8.859 27.273 1.00 98.00 445 TRP A C 1
ATOM 3602 O O . TRP A 1 445 ? -14.231 7.950 26.714 1.00 98.00 445 TRP A O 1
ATOM 3612 N N . ASP A 1 446 ? -14.244 9.911 27.803 1.00 98.19 446 ASP A N 1
ATOM 3613 C CA . ASP A 1 446 ? -15.699 10.027 27.861 1.00 98.19 446 ASP A CA 1
ATOM 3614 C C . ASP A 1 446 ? -16.264 10.275 26.444 1.00 98.19 446 ASP A C 1
ATOM 3616 O O . ASP A 1 446 ? -17.250 9.653 26.044 1.00 98.19 446 ASP A O 1
ATOM 3620 N N . ASN A 1 447 ? -15.558 11.065 25.625 1.00 98.38 447 ASN A N 1
ATOM 3621 C CA . ASN A 1 447 ? -15.831 11.242 24.196 1.00 98.38 447 ASN A CA 1
ATOM 3622 C C . ASN A 1 447 ? -15.702 9.931 23.417 1.00 98.38 447 ASN A C 1
ATOM 3624 O O . ASN A 1 447 ? -16.581 9.610 22.620 1.00 98.38 447 ASN A O 1
ATOM 3628 N N . LEU A 1 448 ? -14.637 9.156 23.654 1.00 98.56 448 LEU A N 1
ATOM 3629 C CA . LEU A 1 448 ? -14.483 7.835 23.048 1.00 98.56 448 LEU A CA 1
ATOM 3630 C C . LEU A 1 448 ? -15.670 6.933 23.405 1.00 98.56 448 LEU A C 1
ATOM 3632 O O . LEU A 1 448 ? -16.280 6.361 22.507 1.00 98.56 448 LEU A O 1
ATOM 3636 N N . GLY A 1 449 ? -16.030 6.843 24.688 1.00 98.38 449 GLY A N 1
ATOM 3637 C CA . GLY A 1 449 ? -17.163 6.038 25.144 1.00 98.38 449 GLY A CA 1
ATOM 3638 C C . GLY A 1 449 ? -18.474 6.430 24.459 1.00 98.38 449 GLY A C 1
ATOM 3639 O O . GLY A 1 449 ? -19.173 5.562 23.936 1.00 98.38 449 GLY A O 1
ATOM 3640 N N . LYS A 1 450 ? -18.772 7.734 24.386 1.00 98.50 450 LYS A N 1
ATOM 3641 C CA . LYS A 1 450 ? -19.949 8.261 23.676 1.00 98.50 450 LYS A CA 1
ATOM 3642 C C . LYS A 1 450 ? -19.939 7.888 22.191 1.00 98.50 450 LYS A C 1
ATOM 3644 O O . LYS A 1 450 ? -20.949 7.419 21.671 1.00 98.50 450 LYS A O 1
ATOM 3649 N N . ASN A 1 451 ? -18.808 8.070 21.513 1.00 98.69 451 ASN A N 1
ATOM 3650 C CA . ASN A 1 451 ? -18.702 7.801 20.080 1.00 98.69 451 ASN A CA 1
ATOM 3651 C C . ASN A 1 451 ? -18.785 6.297 19.773 1.00 98.69 451 ASN A C 1
ATOM 3653 O O . ASN A 1 451 ? -19.401 5.917 18.784 1.00 98.69 451 ASN A O 1
ATOM 3657 N N . LEU A 1 452 ? -18.235 5.428 20.630 1.00 98.81 452 LEU A N 1
ATOM 3658 C CA . LEU A 1 452 ? -18.376 3.973 20.491 1.00 98.81 452 LEU A CA 1
ATOM 3659 C C . LEU A 1 452 ? -19.833 3.521 20.637 1.00 98.81 452 LEU A C 1
ATOM 3661 O O . LEU A 1 452 ? -20.264 2.653 19.883 1.00 98.81 452 LEU A O 1
ATOM 3665 N N . GLN A 1 453 ? -20.594 4.115 21.564 1.00 98.62 453 GLN A N 1
ATOM 3666 C CA . GLN A 1 453 ? -22.025 3.823 21.696 1.00 98.62 453 GLN A CA 1
ATOM 3667 C C . GLN A 1 453 ? -22.812 4.273 20.463 1.00 98.62 453 GLN A C 1
ATOM 3669 O O . GLN A 1 453 ? -23.596 3.496 19.928 1.00 98.62 453 GLN A O 1
ATOM 3674 N N . MET A 1 454 ? -22.530 5.471 19.943 1.00 98.69 454 MET A N 1
ATOM 3675 C CA . MET A 1 454 ? -23.119 5.932 18.681 1.00 98.69 454 MET A CA 1
ATOM 3676 C C . MET A 1 454 ? -22.810 4.958 17.531 1.00 98.69 454 MET A C 1
ATOM 3678 O O . MET A 1 454 ? -23.714 4.562 16.800 1.00 98.69 454 MET A O 1
ATOM 3682 N N . LEU A 1 455 ? -21.564 4.490 17.395 1.00 98.81 455 LEU A N 1
ATOM 3683 C CA . LEU A 1 455 ? -21.213 3.502 16.368 1.00 98.81 455 LEU A CA 1
ATOM 3684 C C . LEU A 1 455 ? -21.922 2.160 16.555 1.00 98.81 455 LEU A C 1
ATOM 3686 O O . LEU A 1 455 ? -22.334 1.555 15.565 1.00 98.81 455 LEU A O 1
ATOM 3690 N N . ALA A 1 456 ? -22.084 1.700 17.796 1.00 98.81 456 ALA A N 1
ATOM 3691 C CA . ALA A 1 456 ? -22.840 0.492 18.106 1.00 98.81 456 ALA A CA 1
ATOM 3692 C C . ALA A 1 456 ? -24.306 0.621 17.659 1.00 98.81 456 ALA A C 1
ATOM 3694 O O . ALA A 1 456 ? -24.848 -0.288 17.025 1.00 98.81 456 ALA A O 1
ATOM 3695 N N . GLU A 1 457 ? -24.935 1.770 17.914 1.00 98.62 457 GLU A N 1
ATOM 3696 C CA . GLU A 1 457 ? -26.295 2.072 17.457 1.00 98.62 457 GLU A CA 1
ATOM 3697 C C . GLU A 1 457 ? -26.382 2.098 15.926 1.00 98.62 457 GLU A C 1
ATOM 3699 O O . GLU A 1 457 ? -27.230 1.407 15.355 1.00 98.62 457 GLU A O 1
ATOM 3704 N N . LYS A 1 458 ? -25.455 2.799 15.256 1.00 98.62 458 LYS A N 1
ATOM 3705 C CA . LYS A 1 458 ? -25.383 2.865 13.786 1.00 98.62 458 LYS A CA 1
ATOM 3706 C C . LYS A 1 458 ? -25.129 1.500 13.147 1.00 98.62 458 LYS A C 1
ATOM 3708 O O . LYS A 1 458 ? -25.680 1.194 12.089 1.00 98.62 458 LYS A O 1
ATOM 3713 N N . ARG A 1 459 ? -24.334 0.640 13.792 1.00 98.56 459 ARG A N 1
ATOM 3714 C CA . ARG A 1 459 ? -24.126 -0.747 13.353 1.00 98.56 459 ARG A CA 1
ATOM 3715 C C . ARG A 1 459 ? -25.408 -1.562 13.487 1.00 98.56 459 ARG A C 1
ATOM 3717 O O . ARG A 1 459 ? -25.780 -2.265 12.550 1.00 98.56 459 ARG A O 1
ATOM 3724 N N . LYS A 1 460 ? -26.098 -1.439 14.625 1.00 98.31 460 LYS A N 1
ATOM 3725 C CA . LYS A 1 460 ? -27.336 -2.166 14.932 1.00 98.31 460 LYS A CA 1
ATOM 3726 C C . LYS A 1 460 ? -28.491 -1.805 13.993 1.00 98.31 460 LYS A C 1
ATOM 3728 O O . LYS A 1 460 ? -29.250 -2.697 13.626 1.00 98.31 460 LYS A O 1
ATOM 3733 N N . CYS A 1 461 ? -28.632 -0.538 13.596 1.00 97.56 461 CYS A N 1
ATOM 3734 C CA . CYS A 1 461 ? -29.669 -0.106 12.649 1.00 97.56 461 CYS A CA 1
ATOM 3735 C C . CYS A 1 461 ? -29.285 -0.288 11.166 1.00 97.56 461 CYS A C 1
ATOM 3737 O O . CYS A 1 461 ? -30.098 0.009 10.294 1.00 97.56 461 CYS A O 1
ATOM 3739 N N . GLY A 1 462 ? -28.079 -0.790 10.867 1.00 97.44 462 GLY A N 1
ATOM 3740 C CA . GLY A 1 462 ? -27.619 -1.053 9.499 1.00 97.44 462 GLY A CA 1
ATOM 3741 C C . GLY A 1 462 ? -27.091 0.172 8.744 1.00 97.44 462 GLY A C 1
ATOM 3742 O O . GLY A 1 462 ? -26.908 0.099 7.533 1.00 97.44 462 GLY A O 1
ATOM 3743 N N . GLU A 1 463 ? -26.834 1.289 9.430 1.00 98.12 463 GLU A N 1
ATOM 3744 C CA . GLU A 1 463 ? -26.215 2.487 8.842 1.00 98.12 463 GLU A CA 1
ATOM 3745 C C . GLU A 1 463 ? -24.683 2.390 8.740 1.00 98.12 463 GLU A C 1
ATOM 3747 O O . GLU A 1 463 ? -24.073 3.117 7.957 1.00 98.12 463 GLU A O 1
ATOM 3752 N N . LEU A 1 464 ? -24.064 1.511 9.533 1.00 98.69 464 LEU A N 1
ATOM 3753 C CA . LEU A 1 464 ? -22.640 1.178 9.491 1.00 98.69 464 LEU A CA 1
ATOM 3754 C C . LEU A 1 464 ? -22.468 -0.283 9.051 1.00 98.69 464 LEU A C 1
ATOM 3756 O O . LEU A 1 464 ? -23.016 -1.186 9.688 1.00 98.69 464 LEU A O 1
ATOM 3760 N N . ASP A 1 465 ? -21.698 -0.527 7.988 1.00 98.69 465 ASP A N 1
ATOM 3761 C CA . ASP A 1 465 ? -21.526 -1.871 7.420 1.00 98.69 465 ASP A CA 1
ATOM 3762 C C . ASP A 1 465 ? -20.628 -2.766 8.279 1.00 98.69 465 ASP A C 1
ATOM 3764 O O . ASP A 1 465 ? -20.875 -3.968 8.380 1.00 98.69 465 ASP A O 1
ATOM 3768 N N . TYR A 1 466 ? -19.581 -2.194 8.882 1.00 98.75 466 TYR A N 1
ATOM 3769 C CA . TYR A 1 466 ? -18.634 -2.942 9.707 1.00 98.75 466 TYR A CA 1
ATOM 3770 C C . TYR A 1 466 ? -18.040 -2.087 10.825 1.00 98.75 466 TYR A C 1
ATOM 3772 O O . TYR A 1 466 ? -17.516 -0.995 10.582 1.00 98.75 466 TYR A O 1
ATOM 3780 N N . PHE A 1 467 ? -18.052 -2.628 12.042 1.00 98.75 467 PHE A N 1
ATOM 3781 C CA . PHE A 1 467 ? -17.499 -2.005 13.236 1.00 98.75 467 PHE A CA 1
ATOM 3782 C C . PHE A 1 467 ? -16.498 -2.933 13.928 1.00 98.75 467 PHE A C 1
ATOM 3784 O O . PHE A 1 467 ? -16.829 -4.054 14.316 1.00 98.75 467 PHE A O 1
ATOM 3791 N N . GLN A 1 468 ? -15.270 -2.450 14.115 1.00 98.75 468 GLN A N 1
ATOM 3792 C CA . GLN A 1 468 ? -14.208 -3.180 14.801 1.00 98.75 468 GLN A CA 1
ATOM 3793 C C . GLN A 1 468 ? -13.493 -2.304 15.826 1.00 98.75 468 GLN A C 1
ATOM 3795 O O . GLN A 1 468 ? -13.251 -1.119 15.590 1.00 98.75 468 GLN A O 1
ATOM 3800 N N . ILE A 1 469 ? -13.095 -2.922 16.938 1.00 98.81 469 ILE A N 1
ATOM 3801 C CA . ILE A 1 469 ? -12.227 -2.306 17.943 1.00 98.81 469 ILE A CA 1
ATOM 3802 C C . ILE A 1 469 ? -10.894 -3.044 18.034 1.00 98.81 469 ILE A C 1
ATOM 3804 O O . ILE A 1 469 ? -10.838 -4.275 17.965 1.00 98.81 469 ILE A O 1
ATOM 3808 N N . ASN A 1 470 ? -9.822 -2.276 18.207 1.00 98.50 470 ASN A N 1
ATOM 3809 C CA . ASN A 1 470 ? -8.461 -2.786 18.267 1.00 98.50 470 ASN A CA 1
ATOM 3810 C C . ASN A 1 470 ? -7.814 -2.490 19.619 1.00 98.50 470 ASN A C 1
ATOM 3812 O O . ASN A 1 470 ? -7.946 -1.383 20.158 1.00 98.50 470 ASN A O 1
ATOM 3816 N N . MET A 1 471 ? -7.029 -3.454 20.096 1.00 98.31 471 MET A N 1
ATOM 3817 C CA . MET A 1 471 ? -6.090 -3.256 21.194 1.00 98.31 471 MET A CA 1
ATOM 3818 C C . MET A 1 471 ? -4.704 -3.779 20.818 1.00 98.31 471 MET A C 1
ATOM 3820 O O . MET A 1 471 ? -4.511 -4.952 20.493 1.00 98.31 471 MET A O 1
ATOM 3824 N N . CYS A 1 472 ? -3.725 -2.884 20.901 1.00 97.00 472 CYS A N 1
ATOM 3825 C CA . CYS A 1 472 ? -2.313 -3.214 20.858 1.00 97.00 472 CYS A CA 1
ATOM 3826 C C . CYS A 1 472 ? -1.887 -3.781 22.219 1.00 97.00 472 CYS A C 1
ATOM 3828 O O . CYS A 1 472 ? -1.715 -3.037 23.192 1.00 97.00 472 CYS A O 1
ATOM 3830 N N . VAL A 1 473 ? -1.774 -5.106 22.292 1.00 97.88 473 VAL A N 1
ATOM 3831 C CA . VAL A 1 473 ? -1.454 -5.854 23.507 1.00 97.88 473 VAL A CA 1
ATOM 3832 C C . VAL A 1 473 ? -0.005 -5.588 23.902 1.00 97.88 473 VAL A C 1
ATOM 3834 O O . VAL A 1 473 ? 0.929 -5.789 23.121 1.00 97.88 473 VAL A O 1
ATOM 3837 N N . GLN A 1 474 ? 0.163 -5.132 25.137 1.00 97.19 474 GLN A N 1
ATOM 3838 C CA . GLN A 1 474 ? 1.433 -4.793 25.760 1.00 97.19 474 GLN A CA 1
ATOM 3839 C C . GLN A 1 474 ? 1.380 -5.081 27.262 1.00 97.19 474 GLN A C 1
ATOM 3841 O O . GLN A 1 474 ? 0.314 -5.310 27.837 1.00 97.19 474 GLN A O 1
ATOM 3846 N N . TRP A 1 475 ? 2.537 -5.036 27.919 1.00 96.81 475 TRP A N 1
ATOM 3847 C CA . TRP A 1 475 ? 2.642 -5.336 29.350 1.00 96.81 475 TRP A CA 1
ATOM 3848 C C . TRP A 1 475 ? 1.679 -4.522 30.233 1.00 96.81 475 TRP A C 1
ATOM 3850 O O . TRP A 1 475 ? 1.134 -5.024 31.214 1.00 96.81 475 TRP A O 1
ATOM 3860 N N . ASP A 1 476 ? 1.433 -3.269 29.856 1.00 96.88 476 ASP A N 1
ATOM 3861 C CA . ASP A 1 476 ? 0.582 -2.349 30.605 1.00 96.88 476 ASP A CA 1
ATOM 3862 C C . ASP A 1 476 ? -0.929 -2.659 30.495 1.00 96.88 476 ASP A C 1
ATOM 3864 O O . ASP A 1 476 ? -1.676 -2.169 31.336 1.00 96.88 476 ASP A O 1
ATOM 3868 N N . ASN A 1 477 ? -1.392 -3.445 29.508 1.00 97.94 477 ASN A N 1
ATOM 3869 C CA . ASN A 1 477 ? -2.830 -3.686 29.273 1.00 97.94 477 ASN A CA 1
ATOM 3870 C C . ASN A 1 477 ? -3.243 -5.156 29.092 1.00 97.94 477 ASN A C 1
ATOM 3872 O O . ASN A 1 477 ? -4.436 -5.423 28.983 1.00 97.94 477 ASN A O 1
ATOM 3876 N N . TYR A 1 478 ? -2.325 -6.130 29.073 1.00 97.50 478 TYR A N 1
ATOM 3877 C CA . TYR A 1 478 ? -2.702 -7.524 28.779 1.00 97.50 478 TYR A CA 1
ATOM 3878 C C . TYR A 1 478 ? -3.738 -8.099 29.762 1.00 97.50 478 TYR A C 1
ATOM 3880 O O . TYR A 1 478 ? -4.569 -8.916 29.381 1.00 97.50 478 TYR A O 1
ATOM 3888 N N . ARG A 1 479 ? -3.737 -7.639 31.020 1.00 97.25 479 ARG A N 1
ATOM 3889 C CA . ARG A 1 479 ? -4.722 -8.052 32.036 1.00 97.25 479 ARG A CA 1
ATOM 3890 C C . ARG A 1 479 ? -6.143 -7.575 31.721 1.00 97.25 479 ARG A C 1
ATOM 3892 O O . ARG A 1 479 ? -7.095 -8.095 32.286 1.00 97.25 479 ARG A O 1
ATOM 3899 N N . GLU A 1 480 ? -6.291 -6.610 30.815 1.00 98.12 480 GLU A N 1
ATOM 3900 C CA . GLU A 1 480 ? -7.577 -6.068 30.379 1.00 98.12 480 GLU A CA 1
ATOM 3901 C C . GLU A 1 480 ? -8.160 -6.799 29.164 1.00 98.12 480 GLU A C 1
ATOM 3903 O O . GLU A 1 480 ? -9.294 -6.505 28.797 1.00 98.12 480 GLU A O 1
ATOM 3908 N N . ILE A 1 481 ? -7.456 -7.778 28.570 1.00 98.25 481 ILE A N 1
ATOM 3909 C CA . ILE A 1 481 ? -7.976 -8.579 27.444 1.00 98.25 481 ILE A CA 1
ATOM 3910 C C . ILE A 1 481 ? -9.399 -9.116 27.711 1.00 98.25 481 ILE A C 1
ATOM 3912 O O . ILE A 1 481 ? -10.258 -8.891 26.853 1.00 98.25 481 ILE A O 1
ATOM 3916 N N . PRO A 1 482 ? -9.707 -9.748 28.869 1.00 97.81 482 PRO A N 1
ATOM 3917 C CA . PRO A 1 482 ? -11.061 -10.235 29.145 1.00 97.81 482 PRO A CA 1
ATOM 3918 C C . PRO A 1 482 ? -12.113 -9.116 29.113 1.00 97.81 482 PRO A C 1
ATOM 3920 O O . PRO A 1 482 ? -13.151 -9.236 28.463 1.00 97.81 482 PRO A O 1
ATOM 3923 N N . ALA A 1 483 ? -11.827 -7.996 29.784 1.00 98.25 483 ALA A N 1
ATOM 3924 C CA . ALA A 1 483 ? -12.737 -6.857 29.868 1.00 98.25 483 ALA A CA 1
ATOM 3925 C C . ALA A 1 483 ? -12.930 -6.177 28.505 1.00 98.25 483 ALA A C 1
ATOM 3927 O O . ALA A 1 483 ? -14.039 -5.764 28.169 1.00 98.25 483 ALA A O 1
ATOM 3928 N N . PHE A 1 484 ? -11.870 -6.101 27.698 1.00 98.56 484 PHE A N 1
ATOM 3929 C CA . PHE A 1 484 ? -11.906 -5.525 26.358 1.00 98.56 484 PHE A CA 1
ATOM 3930 C C . PHE A 1 484 ? -12.777 -6.353 25.404 1.00 98.56 484 PHE A C 1
ATOM 3932 O O . PHE A 1 484 ? -13.599 -5.792 24.678 1.00 98.56 484 PHE A O 1
ATOM 3939 N N . ILE A 1 485 ? -12.657 -7.686 25.449 1.00 98.44 485 ILE A N 1
ATOM 3940 C CA . ILE A 1 485 ? -13.515 -8.601 24.681 1.00 98.44 485 ILE A CA 1
ATOM 3941 C C . ILE A 1 485 ? -14.978 -8.429 25.098 1.00 98.44 485 ILE A C 1
ATOM 3943 O O . ILE A 1 485 ? -15.831 -8.194 24.241 1.00 98.44 485 ILE A O 1
ATOM 3947 N N . GLN A 1 486 ? -15.260 -8.450 26.405 1.00 97.88 486 GLN A N 1
ATOM 3948 C CA . GLN A 1 486 ? -16.621 -8.271 26.915 1.00 97.88 486 GLN A CA 1
ATOM 3949 C C . GLN A 1 486 ? -17.211 -6.907 26.517 1.00 97.88 486 GLN A C 1
ATOM 3951 O O . GLN A 1 486 ? -18.410 -6.786 26.255 1.00 97.88 486 GLN A O 1
ATOM 3956 N N . TRP A 1 487 ? -16.388 -5.857 26.465 1.00 98.25 487 TRP A N 1
ATOM 3957 C CA . TRP A 1 487 ? -16.835 -4.547 26.002 1.00 98.25 487 TRP A CA 1
ATOM 3958 C C . TRP A 1 487 ? -17.195 -4.564 24.512 1.00 98.25 487 TRP A C 1
ATOM 3960 O O . TRP A 1 487 ? -18.253 -4.052 24.143 1.00 98.25 487 TRP A O 1
ATOM 3970 N N . GLY A 1 488 ? -16.386 -5.220 23.676 1.00 98.25 488 GLY A N 1
ATOM 3971 C CA . GLY A 1 488 ? -16.700 -5.437 22.263 1.00 98.25 488 GLY A CA 1
ATOM 3972 C C . GLY A 1 488 ? -18.017 -6.189 22.052 1.00 98.25 488 GLY A C 1
ATOM 3973 O O . GLY A 1 488 ? -18.832 -5.787 21.220 1.00 98.25 488 GLY A O 1
ATOM 3974 N N . GLU A 1 489 ? -18.275 -7.230 22.846 1.00 97.62 489 GLU A N 1
ATOM 3975 C CA . GLU A 1 489 ? -19.542 -7.971 22.808 1.00 97.62 489 GLU A CA 1
ATOM 3976 C C . GLU A 1 489 ? -20.743 -7.084 23.146 1.00 97.62 489 GLU A C 1
ATOM 3978 O O . GLU A 1 489 ? -21.734 -7.096 22.414 1.00 97.62 489 GLU A O 1
ATOM 3983 N N . LYS A 1 490 ? -20.638 -6.263 24.201 1.00 97.69 490 LYS A N 1
ATOM 3984 C CA . LYS A 1 490 ? -21.687 -5.305 24.596 1.00 97.69 490 LYS A CA 1
ATOM 3985 C C . LYS A 1 490 ? -21.957 -4.254 23.520 1.00 97.69 490 LYS A C 1
ATOM 3987 O O . LYS A 1 490 ? -23.109 -3.890 23.309 1.00 97.69 490 LYS A O 1
ATOM 3992 N N . LEU A 1 491 ? -20.910 -3.783 22.843 1.00 98.38 491 LEU A N 1
ATOM 3993 C CA . LEU A 1 491 ? -21.020 -2.853 21.715 1.00 98.38 491 LEU A CA 1
ATOM 3994 C C . LEU A 1 491 ? -21.565 -3.522 20.443 1.00 98.38 491 LEU A C 1
ATOM 3996 O O . LEU A 1 491 ? -21.886 -2.831 19.481 1.00 98.38 491 LEU A O 1
ATOM 4000 N N . GLY A 1 492 ? -21.656 -4.854 20.406 1.00 97.81 492 GLY A N 1
ATOM 4001 C CA . GLY A 1 492 ? -22.113 -5.580 19.228 1.00 97.81 492 GLY A CA 1
ATOM 4002 C C . GLY A 1 492 ? -21.160 -5.461 18.037 1.00 97.81 492 GLY A C 1
ATOM 4003 O O . GLY A 1 492 ? -21.621 -5.507 16.899 1.00 97.81 492 GLY A O 1
ATOM 4004 N N . VAL A 1 493 ? -19.852 -5.311 18.279 1.00 98.56 493 VAL A N 1
ATOM 4005 C CA . VAL A 1 493 ? -18.864 -5.189 17.196 1.00 98.56 493 VAL A CA 1
ATOM 4006 C C . VAL A 1 493 ? -18.806 -6.459 16.342 1.00 98.56 493 VAL A C 1
ATOM 4008 O O . VAL A 1 493 ? -19.086 -7.574 16.809 1.00 98.56 493 VAL A O 1
ATOM 4011 N N . ASP A 1 494 ? -18.404 -6.293 15.085 1.00 98.62 494 ASP A N 1
ATOM 4012 C CA . ASP A 1 494 ? -18.129 -7.405 14.176 1.00 98.62 494 ASP A CA 1
ATOM 4013 C C . ASP A 1 494 ? -16.813 -8.094 14.544 1.00 98.62 494 ASP A C 1
ATOM 4015 O O . ASP A 1 494 ? -16.691 -9.313 14.406 1.00 98.62 494 ASP A O 1
ATOM 4019 N N . LYS A 1 495 ? -15.836 -7.321 15.046 1.00 98.62 495 LYS A N 1
ATOM 4020 C CA . LYS A 1 495 ? -14.516 -7.839 15.407 1.00 98.62 495 LYS A CA 1
ATOM 4021 C C . LYS A 1 495 ? -13.859 -7.102 16.577 1.00 98.62 495 LYS A C 1
ATOM 4023 O O . LYS A 1 495 ? -13.837 -5.873 16.629 1.00 98.62 495 LYS A O 1
ATOM 4028 N N . VAL A 1 496 ? -13.248 -7.875 17.467 1.00 98.69 496 VAL A N 1
ATOM 4029 C CA . VAL A 1 496 ? -12.230 -7.453 18.432 1.00 98.69 496 VAL A CA 1
ATOM 4030 C C . VAL A 1 496 ? -10.889 -7.967 17.921 1.00 98.69 496 VAL A C 1
ATOM 4032 O O . VAL A 1 496 ? -10.698 -9.177 17.785 1.00 98.69 496 VAL A O 1
ATOM 4035 N N . TYR A 1 497 ? -9.973 -7.057 17.598 1.00 98.38 497 TYR A N 1
ATOM 4036 C CA . TYR A 1 497 ? -8.689 -7.399 16.988 1.00 98.38 497 TYR A CA 1
ATOM 4037 C C . TYR A 1 497 ? -7.525 -7.041 17.914 1.00 98.38 497 TYR A C 1
ATOM 4039 O O . TYR A 1 497 ? -7.358 -5.891 18.329 1.00 98.38 497 TYR A O 1
ATOM 4047 N N . LEU A 1 498 ? -6.722 -8.047 18.244 1.00 98.12 498 LEU A N 1
ATOM 4048 C CA . LEU A 1 498 ? -5.661 -7.979 19.240 1.00 98.12 498 LEU A CA 1
ATOM 4049 C C . LEU A 1 498 ? -4.316 -8.152 18.540 1.00 98.12 498 LEU A C 1
ATOM 4051 O O . LEU A 1 498 ? -4.022 -9.216 18.004 1.00 98.12 498 LEU A O 1
ATOM 4055 N N . THR A 1 499 ? -3.484 -7.113 18.538 1.00 95.38 499 THR A N 1
ATOM 4056 C CA . THR A 1 499 ? -2.164 -7.139 17.881 1.00 95.38 499 THR A CA 1
ATOM 4057 C C . THR A 1 499 ? -1.048 -7.025 18.904 1.00 95.38 499 THR A C 1
ATOM 4059 O O . THR A 1 499 ? -1.214 -6.271 19.861 1.00 95.38 499 THR A O 1
ATOM 4062 N N . PRO A 1 500 ? 0.116 -7.664 18.707 1.00 94.44 500 PRO A N 1
ATOM 4063 C CA . PRO A 1 500 ? 1.238 -7.450 19.603 1.00 94.44 500 PRO A CA 1
ATOM 4064 C C . PRO A 1 500 ? 1.831 -6.053 19.401 1.00 94.44 500 PRO A C 1
ATOM 4066 O O . PRO A 1 500 ? 1.908 -5.556 18.271 1.00 94.44 500 PRO A O 1
ATOM 4069 N N . ILE A 1 501 ? 2.312 -5.438 20.479 1.00 94.25 501 ILE A N 1
ATOM 4070 C CA . ILE A 1 501 ? 3.088 -4.204 20.369 1.00 94.25 501 ILE A CA 1
ATOM 4071 C C . ILE A 1 501 ? 4.384 -4.416 19.583 1.00 94.25 501 ILE A C 1
ATOM 4073 O O . ILE A 1 501 ? 5.091 -5.412 19.740 1.00 94.25 501 ILE A O 1
ATOM 4077 N N . ARG A 1 502 ? 4.695 -3.442 18.728 1.00 89.12 502 ARG A N 1
ATOM 4078 C CA . ARG A 1 502 ? 5.938 -3.352 17.957 1.00 89.12 502 ARG A CA 1
ATOM 4079 C C . ARG A 1 502 ? 6.690 -2.091 18.355 1.00 89.12 502 ARG A C 1
ATOM 4081 O O . ARG A 1 502 ? 6.071 -1.109 18.770 1.00 89.12 502 ARG A O 1
ATOM 4088 N N . ASN A 1 503 ? 8.012 -2.118 18.221 1.00 87.62 503 ASN A N 1
ATOM 4089 C CA . ASN A 1 503 ? 8.823 -0.932 18.446 1.00 87.62 503 ASN A CA 1
ATOM 4090 C C . ASN A 1 503 ? 8.879 -0.091 17.167 1.00 87.62 503 ASN A C 1
ATOM 4092 O O . ASN A 1 503 ? 9.525 -0.481 16.199 1.00 87.62 503 ASN A O 1
ATOM 4096 N N . TRP A 1 504 ? 8.220 1.067 17.183 1.00 82.19 504 TRP A N 1
ATOM 4097 C CA . TRP A 1 504 ? 8.190 2.021 16.067 1.00 82.19 504 TRP A CA 1
ATOM 4098 C C . TRP A 1 504 ? 9.299 3.082 16.158 1.00 82.19 504 TRP A C 1
ATOM 4100 O O . TRP A 1 504 ? 9.223 4.119 15.505 1.00 82.19 504 TRP A O 1
ATOM 4110 N N . GLY A 1 505 ? 10.313 2.842 16.996 1.00 84.62 505 GLY A N 1
ATOM 4111 C CA . GLY A 1 505 ? 11.408 3.778 17.258 1.00 84.62 505 GLY A CA 1
ATOM 4112 C C . GLY A 1 505 ? 11.141 4.752 18.408 1.00 84.62 505 GLY A C 1
ATOM 4113 O O . GLY A 1 505 ? 11.970 5.616 18.666 1.00 84.62 505 GLY A O 1
ATOM 4114 N N . THR A 1 506 ? 10.012 4.615 19.112 1.00 89.00 506 THR A N 1
ATOM 4115 C CA . THR A 1 506 ? 9.677 5.415 20.306 1.00 89.00 506 THR A CA 1
ATOM 4116 C C . THR A 1 506 ? 10.266 4.855 21.594 1.00 89.00 506 THR A C 1
ATOM 4118 O O . THR A 1 506 ? 10.316 5.557 22.595 1.00 89.00 506 THR A O 1
ATOM 4121 N N . TYR A 1 507 ? 10.671 3.585 21.590 1.00 91.06 507 TYR A N 1
ATOM 4122 C CA . TYR A 1 507 ? 11.305 2.936 22.729 1.00 91.06 507 TYR A CA 1
ATOM 4123 C C . TYR A 1 507 ? 12.751 2.612 22.382 1.00 91.06 507 TYR A C 1
ATOM 4125 O O . TYR A 1 507 ? 13.033 2.088 21.298 1.00 91.06 507 TYR A O 1
ATOM 4133 N N . ASN A 1 508 ? 13.666 2.823 23.323 1.00 92.25 508 ASN A N 1
ATOM 4134 C CA . ASN A 1 508 ? 14.962 2.157 23.237 1.00 92.25 508 ASN A CA 1
ATOM 4135 C C . ASN A 1 508 ? 14.811 0.649 23.532 1.00 92.25 508 ASN A C 1
ATOM 4137 O O . ASN A 1 508 ? 13.781 0.194 24.035 1.00 92.25 508 ASN A O 1
ATOM 4141 N N . SER A 1 509 ? 15.839 -0.148 23.228 1.00 90.00 509 SER A N 1
ATOM 4142 C CA . SER A 1 509 ? 15.771 -1.610 23.374 1.00 90.00 509 SER A CA 1
ATOM 4143 C C . SER A 1 509 ? 15.425 -2.063 24.798 1.00 90.00 509 SER A C 1
ATOM 4145 O O . SER A 1 509 ? 14.644 -2.994 24.968 1.00 90.00 509 SER A O 1
ATOM 4147 N N . LYS A 1 510 ? 15.953 -1.379 25.822 1.00 92.19 510 LYS A N 1
ATOM 4148 C CA . LYS A 1 510 ? 15.704 -1.713 27.233 1.00 92.19 510 LYS A CA 1
ATOM 4149 C C . LYS A 1 510 ? 14.279 -1.365 27.660 1.00 92.19 510 LYS A C 1
ATOM 4151 O O . LYS A 1 510 ? 13.665 -2.109 28.414 1.00 92.19 510 LYS A O 1
ATOM 4156 N N . GLU A 1 511 ? 13.746 -0.244 27.186 1.00 92.62 511 GLU A N 1
ATOM 4157 C CA . GLU A 1 511 ? 12.353 0.136 27.431 1.00 92.62 511 GLU A CA 1
ATOM 4158 C C . GLU A 1 511 ? 11.390 -0.831 26.752 1.00 92.62 511 GLU A C 1
ATOM 4160 O O . GLU A 1 511 ? 10.414 -1.257 27.367 1.00 92.62 511 GLU A O 1
ATOM 4165 N N . PHE A 1 512 ? 11.677 -1.206 25.502 1.00 94.62 512 PHE A N 1
ATOM 4166 C CA . PHE A 1 512 ? 10.812 -2.100 24.743 1.00 94.62 512 PHE A CA 1
ATOM 4167 C C . PHE A 1 512 ? 10.719 -3.493 25.376 1.00 94.62 512 PHE A C 1
ATOM 4169 O O . PHE A 1 512 ? 9.647 -4.096 25.347 1.00 94.62 512 PHE A O 1
ATOM 4176 N N . GLU A 1 513 ? 11.787 -3.968 26.023 1.00 92.56 513 GLU A N 1
ATOM 4177 C CA . GLU A 1 513 ? 11.800 -5.226 26.779 1.00 92.56 513 GLU A CA 1
ATOM 4178 C C . GLU A 1 513 ? 10.680 -5.307 27.828 1.00 92.56 513 GLU A C 1
ATOM 4180 O O . GLU A 1 513 ? 9.971 -6.312 27.948 1.00 92.56 513 GLU A O 1
ATOM 4185 N N . GLY A 1 514 ? 10.480 -4.206 28.557 1.00 93.25 514 GLY A N 1
ATOM 4186 C CA . GLY A 1 514 ? 9.453 -4.094 29.591 1.00 93.25 514 GLY A CA 1
ATOM 4187 C C . GLY A 1 514 ? 8.035 -3.915 29.047 1.00 93.25 514 GLY A C 1
ATOM 4188 O O . GLY A 1 514 ? 7.081 -3.954 29.817 1.00 93.25 514 GLY A O 1
ATOM 4189 N N . VAL A 1 515 ? 7.880 -3.698 27.740 1.00 94.44 515 VAL A N 1
ATOM 4190 C CA . VAL A 1 515 ? 6.593 -3.400 27.095 1.00 94.44 515 VAL A CA 1
ATOM 4191 C C . VAL A 1 515 ? 6.127 -4.561 26.212 1.00 94.44 515 VAL A C 1
ATOM 4193 O O . VAL A 1 515 ? 4.922 -4.817 26.128 1.00 94.44 515 VAL A O 1
ATOM 4196 N N . ARG A 1 516 ? 7.061 -5.278 25.572 1.00 94.81 516 ARG A N 1
ATOM 4197 C CA . ARG A 1 516 ? 6.771 -6.394 24.664 1.00 94.81 516 ARG A CA 1
ATOM 4198 C C . ARG A 1 516 ? 6.136 -7.584 25.383 1.00 94.81 516 ARG A C 1
ATOM 4200 O O . ARG A 1 516 ? 6.407 -7.854 26.556 1.00 94.81 516 ARG A O 1
ATOM 4207 N N . ILE A 1 517 ? 5.326 -8.323 24.631 1.00 94.94 517 ILE A N 1
ATOM 4208 C CA . ILE A 1 517 ? 4.584 -9.495 25.118 1.00 94.94 517 ILE A CA 1
ATOM 4209 C C . ILE A 1 517 ? 5.286 -10.827 24.847 1.00 94.94 517 ILE A C 1
ATOM 4211 O O . ILE A 1 517 ? 4.888 -11.846 25.401 1.00 94.94 517 ILE A O 1
ATOM 4215 N N . PHE A 1 518 ? 6.323 -10.814 24.011 1.00 93.12 518 PHE A N 1
ATOM 4216 C CA . PHE A 1 518 ? 7.155 -11.978 23.726 1.00 93.12 518 PHE A CA 1
ATOM 4217 C C . PHE A 1 518 ? 8.476 -11.898 24.481 1.00 93.12 518 PHE A C 1
ATOM 4219 O O . PHE A 1 518 ? 8.916 -10.803 24.841 1.00 93.12 518 PHE A O 1
ATOM 4226 N N . ASP A 1 519 ? 9.099 -13.046 24.702 1.00 88.44 519 ASP A N 1
ATOM 4227 C CA . ASP A 1 519 ? 10.493 -13.146 25.124 1.00 88.44 519 ASP A CA 1
ATOM 4228 C C . ASP A 1 519 ? 11.468 -13.017 23.932 1.00 88.44 519 ASP A C 1
ATOM 4230 O O . ASP A 1 519 ? 11.070 -12.768 22.787 1.00 88.44 519 ASP A O 1
ATOM 4234 N N . ASP A 1 520 ? 12.766 -13.190 24.195 1.00 85.56 520 ASP A N 1
ATOM 4235 C CA . ASP A 1 520 ? 13.818 -13.125 23.170 1.00 85.56 520 ASP A CA 1
ATOM 4236 C C . ASP A 1 520 ? 13.724 -14.241 22.124 1.00 85.56 520 ASP A C 1
ATOM 4238 O O . ASP A 1 520 ? 14.193 -14.074 20.996 1.00 85.56 520 ASP A O 1
ATOM 4242 N N . ASN A 1 521 ? 13.061 -15.347 22.461 1.00 85.81 521 ASN A N 1
ATOM 4243 C CA . ASN A 1 521 ? 12.822 -16.476 21.570 1.00 85.81 521 ASN A CA 1
ATOM 4244 C C . ASN A 1 521 ? 11.523 -16.317 20.762 1.00 85.81 521 ASN A C 1
ATOM 4246 O O . ASN A 1 521 ? 11.133 -17.240 20.048 1.00 85.81 521 ASN A O 1
ATOM 4250 N N . LYS A 1 522 ? 10.865 -15.148 20.842 1.00 84.81 522 LYS A N 1
ATOM 4251 C CA . LYS A 1 522 ? 9.559 -14.853 20.228 1.00 84.81 522 LYS A CA 1
ATOM 4252 C C . LYS A 1 522 ? 8.422 -15.734 20.763 1.00 84.81 522 LYS A C 1
ATOM 4254 O O . LYS A 1 522 ? 7.408 -15.897 20.088 1.00 84.81 522 LYS A O 1
ATOM 4259 N N . VAL A 1 523 ? 8.570 -16.265 21.974 1.00 89.75 523 VAL A N 1
ATOM 4260 C CA . VAL A 1 523 ? 7.544 -17.043 22.674 1.00 89.75 523 VAL A CA 1
ATOM 4261 C C . VAL A 1 523 ? 6.707 -16.104 23.538 1.00 89.75 523 VAL A C 1
ATOM 4263 O O . VAL A 1 523 ? 7.228 -15.170 24.149 1.00 89.75 523 VAL A O 1
ATOM 4266 N N . LEU A 1 524 ? 5.387 -16.307 23.559 1.00 93.81 524 LEU A N 1
ATOM 4267 C CA . LEU A 1 524 ? 4.468 -15.485 24.348 1.00 93.81 524 LEU A CA 1
ATOM 4268 C C . LEU A 1 524 ? 4.763 -15.647 25.848 1.00 93.81 524 LEU A C 1
ATOM 4270 O O . LEU A 1 524 ? 4.887 -16.769 26.341 1.00 93.81 524 LEU A O 1
ATOM 4274 N N . LYS A 1 525 ? 4.854 -14.531 26.583 1.00 94.75 525 LYS A N 1
ATOM 4275 C CA . LYS A 1 525 ? 5.156 -14.550 28.022 1.00 94.75 525 LYS A CA 1
ATOM 4276 C C . LYS A 1 525 ? 4.085 -15.334 28.812 1.00 94.75 525 LYS A C 1
ATOM 4278 O O . LYS A 1 525 ? 2.892 -15.150 28.536 1.00 94.75 525 LYS A O 1
ATOM 4283 N N . PRO A 1 526 ? 4.472 -16.169 29.800 1.00 93.38 526 PRO A N 1
ATOM 4284 C CA . PRO A 1 526 ? 3.550 -17.060 30.513 1.00 93.38 526 PRO A CA 1
ATOM 4285 C C . PRO A 1 526 ? 2.346 -16.352 31.141 1.00 93.38 526 PRO A C 1
ATOM 4287 O O . PRO A 1 526 ? 1.229 -16.853 31.051 1.00 93.38 526 PRO A O 1
ATOM 4290 N N . GLU A 1 527 ? 2.546 -15.160 31.704 1.00 94.56 527 GLU A N 1
ATOM 4291 C CA . GLU A 1 527 ? 1.493 -14.383 32.367 1.00 94.56 527 GLU A CA 1
ATOM 4292 C C . GLU A 1 527 ? 0.384 -13.971 31.393 1.00 94.56 527 GLU A C 1
ATOM 4294 O O . GLU A 1 527 ? -0.786 -13.868 31.751 1.00 94.56 527 GLU A O 1
ATOM 4299 N N . ILE A 1 528 ? 0.751 -13.733 30.135 1.00 94.50 528 ILE A N 1
ATOM 4300 C CA . ILE A 1 528 ? -0.184 -13.343 29.081 1.00 94.50 528 ILE A CA 1
ATOM 4301 C C . ILE A 1 528 ? -0.906 -14.583 28.561 1.00 94.50 528 ILE A C 1
ATOM 4303 O O . ILE A 1 528 ? -2.119 -14.546 28.352 1.00 94.50 528 ILE A O 1
ATOM 4307 N N . LYS A 1 529 ? -0.174 -15.693 28.406 1.00 93.06 529 LYS A N 1
ATOM 4308 C CA . LYS A 1 529 ? -0.741 -16.988 28.019 1.00 93.06 529 LYS A CA 1
ATOM 4309 C C . LYS A 1 529 ? -1.796 -17.455 29.023 1.00 93.06 529 LYS A C 1
ATOM 4311 O O . LYS A 1 529 ? -2.869 -17.876 28.605 1.00 93.06 529 LYS A O 1
ATOM 4316 N N . GLU A 1 530 ? -1.541 -17.298 30.320 1.00 93.75 530 GLU A N 1
ATOM 4317 C CA . GLU A 1 530 ? -2.495 -17.618 31.389 1.00 93.75 530 GLU A CA 1
ATOM 4318 C C . GLU A 1 530 ? -3.782 -16.787 31.289 1.00 93.75 530 GLU A C 1
ATOM 4320 O O . GLU A 1 530 ? -4.881 -17.338 31.370 1.00 93.75 530 GLU A O 1
ATOM 4325 N N . VAL A 1 531 ? -3.667 -15.475 31.046 1.00 94.69 531 VAL A N 1
ATOM 4326 C CA . VAL A 1 531 ? -4.844 -14.616 30.844 1.00 94.69 531 VAL A CA 1
ATOM 4327 C C . VAL A 1 531 ? -5.654 -15.071 29.634 1.00 94.69 531 VAL A C 1
ATOM 4329 O O . VAL A 1 531 ? -6.875 -15.078 29.718 1.00 94.69 531 VAL A O 1
ATOM 4332 N N . ILE A 1 532 ? -5.008 -15.461 28.530 1.00 93.00 532 ILE A N 1
ATOM 4333 C CA . ILE A 1 532 ? -5.696 -15.846 27.287 1.00 93.00 532 ILE A CA 1
ATOM 4334 C C . ILE A 1 532 ? -6.313 -17.249 27.370 1.00 93.00 532 ILE A C 1
ATOM 4336 O O . ILE A 1 532 ? -7.438 -17.444 26.912 1.00 93.00 532 ILE A O 1
ATOM 4340 N N . HIS A 1 533 ? -5.609 -18.224 27.953 1.00 88.19 533 HIS A N 1
ATOM 4341 C CA . HIS A 1 533 ? -6.066 -19.617 28.054 1.00 88.19 533 HIS A CA 1
ATOM 4342 C C . HIS A 1 533 ? -7.354 -19.772 28.869 1.00 88.19 533 HIS A C 1
ATOM 4344 O O . HIS A 1 533 ? -8.132 -20.688 28.615 1.00 88.19 533 HIS A O 1
ATOM 4350 N N . ASN A 1 534 ? -7.586 -18.873 29.824 1.00 83.88 534 ASN A N 1
ATOM 4351 C CA . ASN A 1 534 ? -8.758 -18.898 30.694 1.00 83.88 534 ASN A CA 1
ATOM 4352 C C . ASN A 1 534 ? -9.980 -18.167 30.104 1.00 83.88 534 ASN A C 1
ATOM 4354 O O . ASN A 1 534 ? -10.997 -18.036 30.785 1.00 83.88 534 ASN A O 1
ATOM 4358 N N . LEU A 1 535 ? -9.895 -17.661 28.869 1.00 89.81 535 LEU A N 1
ATOM 4359 C CA . LEU A 1 535 ? -10.985 -16.918 28.241 1.00 89.81 535 LEU A CA 1
ATOM 4360 C C . LEU A 1 535 ? -11.951 -17.839 27.502 1.00 89.81 535 LEU A C 1
ATOM 4362 O O . LEU A 1 535 ? -11.553 -18.590 26.612 1.00 89.81 535 LEU A O 1
ATOM 4366 N N . ASP A 1 536 ? -13.238 -17.659 27.780 1.00 89.75 536 ASP A N 1
ATOM 4367 C CA . ASP A 1 536 ? -14.302 -18.051 26.862 1.00 89.75 536 ASP A CA 1
ATOM 4368 C C . ASP A 1 536 ? -14.633 -16.861 25.951 1.00 89.75 536 ASP A C 1
ATOM 4370 O O . ASP A 1 536 ? -14.893 -15.755 26.430 1.00 89.75 536 ASP A O 1
ATOM 4374 N N . TYR A 1 537 ? -14.547 -17.059 24.637 1.00 92.81 537 TYR A N 1
ATOM 4375 C CA . TYR A 1 537 ? -14.805 -16.012 23.652 1.00 92.81 537 TYR A CA 1
ATOM 4376 C C . TYR A 1 537 ? -15.230 -16.583 22.302 1.00 92.81 537 TYR A C 1
ATOM 4378 O O . TYR A 1 537 ? -14.836 -17.672 21.876 1.00 92.81 537 TYR A O 1
ATOM 4386 N N . ASN A 1 538 ? -15.992 -15.787 21.553 1.00 92.44 538 ASN A N 1
ATOM 4387 C CA . ASN A 1 538 ? -16.402 -16.153 20.206 1.00 92.44 538 ASN A CA 1
ATOM 4388 C C . ASN A 1 538 ? -15.238 -16.008 19.205 1.00 92.44 538 ASN A C 1
ATOM 4390 O O . ASN A 1 538 ? -14.902 -14.899 18.783 1.00 92.44 538 ASN A O 1
ATOM 4394 N N . LYS A 1 539 ? -14.673 -17.136 18.758 1.00 91.44 539 LYS A N 1
ATOM 4395 C CA . LYS A 1 539 ? -13.555 -17.199 17.791 1.00 91.44 539 LYS A CA 1
ATOM 4396 C C . LYS A 1 539 ? -13.836 -16.541 16.433 1.00 91.44 539 LYS A C 1
ATOM 4398 O O . LYS A 1 539 ? -12.899 -16.163 15.740 1.00 91.44 539 LYS A O 1
ATOM 4403 N N . ASN A 1 540 ? -15.102 -16.366 16.047 1.00 93.56 540 ASN A N 1
ATOM 4404 C CA . ASN A 1 540 ? -15.442 -15.645 14.815 1.00 93.56 540 ASN A CA 1
ATOM 4405 C C . ASN A 1 540 ? -15.332 -14.123 14.998 1.00 93.56 540 ASN A C 1
ATOM 4407 O O . ASN A 1 540 ? -15.048 -13.404 14.040 1.00 93.56 540 ASN A O 1
ATOM 4411 N N . LYS A 1 541 ? -15.526 -13.637 16.231 1.00 95.81 541 LYS A N 1
ATOM 4412 C CA . LYS A 1 541 ? -15.517 -12.210 16.576 1.00 95.81 541 LYS A CA 1
ATOM 4413 C C . LYS A 1 541 ? -14.216 -11.731 17.204 1.00 95.81 541 LYS A C 1
ATOM 4415 O O . LYS A 1 541 ? -13.944 -10.541 17.146 1.00 95.81 541 LYS A O 1
ATOM 4420 N N . VAL A 1 542 ? -13.409 -12.605 17.792 1.00 97.62 542 VAL A N 1
ATOM 4421 C CA . VAL A 1 542 ? -12.128 -12.231 18.405 1.00 97.62 542 VAL A CA 1
ATOM 4422 C C . VAL A 1 542 ? -10.990 -12.812 17.586 1.00 97.62 542 VAL A C 1
ATOM 4424 O O . VAL A 1 542 ? -11.016 -13.984 17.223 1.00 97.62 542 VAL A O 1
ATOM 4427 N N . GLU A 1 543 ? -9.987 -11.995 17.286 1.00 96.62 543 GLU A N 1
ATOM 4428 C CA . GLU A 1 543 ? -8.785 -12.439 16.587 1.00 96.62 543 GLU A CA 1
ATOM 4429 C C . GLU A 1 543 ? -7.526 -11.915 17.257 1.00 96.62 543 GLU A C 1
ATOM 4431 O O . GLU A 1 543 ? -7.368 -10.713 17.479 1.00 96.62 543 GLU A O 1
ATOM 4436 N N . PHE A 1 544 ? -6.625 -12.851 17.537 1.00 95.00 544 PHE A N 1
ATOM 4437 C CA . PHE A 1 544 ? -5.271 -12.593 17.987 1.00 95.00 544 PHE A CA 1
ATOM 4438 C C . PHE A 1 544 ? -4.355 -12.638 16.765 1.00 95.00 544 PHE A C 1
ATOM 4440 O O . PHE A 1 544 ? -4.168 -13.686 16.153 1.00 95.00 544 PHE A O 1
ATOM 4447 N N . ALA A 1 545 ? -3.772 -11.499 16.401 1.00 91.62 545 ALA A N 1
ATOM 4448 C CA . ALA A 1 545 ? -2.824 -11.369 15.294 1.00 91.62 545 ALA A CA 1
ATOM 4449 C C . ALA A 1 545 ? -1.407 -11.829 15.687 1.00 91.62 545 ALA A C 1
ATOM 4451 O O . ALA A 1 545 ? -0.402 -11.223 15.302 1.00 91.62 545 ALA A O 1
ATOM 4452 N N . PHE A 1 546 ? -1.340 -12.847 16.537 1.00 88.56 546 PHE A N 1
ATOM 4453 C CA . PHE A 1 546 ? -0.133 -13.459 17.052 1.00 88.56 546 PHE A CA 1
ATOM 4454 C C . PHE A 1 546 ? -0.427 -14.874 17.539 1.00 88.56 546 PHE A C 1
ATOM 4456 O O . PHE A 1 546 ? -1.575 -15.207 17.829 1.00 88.56 546 PHE A O 1
ATOM 4463 N N . ASP A 1 547 ? 0.619 -15.691 17.619 1.00 84.19 547 ASP A N 1
ATOM 4464 C CA . ASP A 1 547 ? 0.500 -17.052 18.120 1.00 84.19 547 ASP A CA 1
ATOM 4465 C C . ASP A 1 547 ? 0.163 -17.047 19.619 1.00 84.19 547 ASP A C 1
ATOM 4467 O O . ASP A 1 547 ? 0.837 -16.394 20.421 1.00 84.19 547 ASP A O 1
ATOM 4471 N N . ILE A 1 548 ? -0.917 -17.746 19.960 1.00 84.62 548 ILE A N 1
ATOM 4472 C CA . ILE A 1 548 ? -1.422 -17.921 21.326 1.00 84.62 548 ILE A CA 1
ATOM 4473 C C . ILE A 1 548 ? -1.302 -19.376 21.804 1.00 84.62 548 ILE A C 1
ATOM 4475 O O . ILE A 1 548 ? -1.778 -19.678 22.898 1.00 84.62 548 ILE A O 1
ATOM 4479 N N . SER A 1 549 ? -0.735 -20.269 20.978 1.00 74.12 549 SER A N 1
ATOM 4480 C CA . SER A 1 549 ? -0.620 -21.706 21.267 1.00 74.12 549 SER A CA 1
ATOM 4481 C C . SER A 1 549 ? 0.423 -22.054 22.324 1.00 74.12 549 SER A C 1
ATOM 4483 O O . SER A 1 549 ? 1.335 -21.250 22.640 1.00 74.12 549 SER A O 1
#